Protein AF-C4A0H9-F1 (afdb_monomer_lite)

InterPro domains:
  IPR000488 Death domain [PF00531] (379-452)
  IPR000488 Death domain [PS50017] (369-454)
  IPR011029 Death-like domain superfamily [G3DSA:1.10.533.10] (369-451)
  IPR011029 Death-like domain superfamily [SSF47986] (370-452)

Sequence (735 aa):
MTTSNPVYQSEHISRKTLEAVSRGRKRKLSESSEDDITEMNEALMRAAITDHGRHPYRYGIASVNFKGDTRGTGNAALCKLLLGQLQEQSRVSVVFVQECPWADPVSQLQLGETFCYTGVVNEAGIIWNSDLFELKRKIAKQDPTATTGQHIGRVRIKQEEQQTKEKIRQAEQKLEQMQHHSEIQEAMVSSLRAEVTRLRDKDERAQKVLLDHKQEIQQQMEQQTKEKIRQAEQKLEQMQHHSKIQEAMVNSLHAEVTGLREKGERAQKVLLDHKQEIQQLQEANVSMATRLENFVEENEKLRSHVVLLGGEQHADEQTTVVLERTILMFTETVLRKFRQSKPNLQETELAASAGNMKLIFPNLVRFTESELLTKLSCRLGSDWRRLGAAMGIPQSRLDSIQAGYSNAIQRACKVLTVWMGEGDHGLPHDLKQLETVLRDMDRADLLDIVKTASLTTDEAKAAQVVAGNTTLHPADVTPTHVITRHEKGSLWAPVLQKVRALIWPRRGLLTLFKTSITQDAVDVKAHIVSNTKDIVQALKEDMSQIDPKFYWWDSITCPGLRPHQIYCLQAAVEDGTLDLADPEKVRALIWPRRGLLTLFKTSITQNAVDVKAHIVSNTKDIVQALKEDMSQLDPKFYWWDSITCPGLRPHQIYCLQAAVEDGTLDLADPEPPNGLEYEDTLDYNRIYPSFHMTVQRHPDSERLQLNLQLYPREEDNNIICSCRRRLCKATSKLN

Radius of gyration: 57.24 Å; chains: 1; bounding box: 148×85×211 Å

Structure (mmCIF, N/CA/C/O backbone):
data_AF-C4A0H9-F1
#
_entry.id   AF-C4A0H9-F1
#
loop_
_atom_site.group_PDB
_atom_site.id
_atom_site.type_symbol
_atom_site.label_atom_id
_atom_site.label_alt_id
_atom_site.label_comp_id
_atom_site.label_asym_id
_atom_site.label_entity_id
_atom_site.label_seq_id
_atom_site.pdbx_PDB_ins_code
_atom_site.Cartn_x
_atom_site.Cartn_y
_atom_site.Cartn_z
_atom_site.occupancy
_atom_site.B_iso_or_equiv
_atom_site.auth_seq_id
_atom_site.auth_comp_id
_atom_site.auth_asym_id
_atom_site.auth_atom_id
_atom_site.pdbx_PDB_model_num
ATOM 1 N N . MET A 1 1 ? 89.730 11.142 -11.377 1.00 36.88 1 MET A N 1
ATOM 2 C CA . MET A 1 1 ? 88.447 11.473 -10.727 1.00 36.88 1 MET A CA 1
ATOM 3 C C . MET A 1 1 ? 87.370 10.632 -11.377 1.00 36.88 1 MET A C 1
ATOM 5 O O . MET A 1 1 ? 86.957 10.890 -12.495 1.00 36.88 1 MET A O 1
ATOM 9 N N . THR A 1 2 ? 87.062 9.536 -10.705 1.00 36.16 2 THR A N 1
ATOM 10 C CA . THR A 1 2 ? 86.076 8.510 -11.030 1.00 36.16 2 THR A CA 1
ATOM 11 C C . THR A 1 2 ? 84.767 8.852 -10.333 1.00 36.16 2 THR A C 1
ATOM 13 O O . THR A 1 2 ? 84.802 9.170 -9.149 1.00 36.16 2 THR A O 1
ATOM 16 N N . THR A 1 3 ? 83.627 8.720 -11.006 1.00 37.12 3 THR A N 1
ATOM 17 C CA . THR A 1 3 ? 82.395 8.244 -10.360 1.00 37.12 3 THR A CA 1
ATOM 18 C C . THR A 1 3 ? 81.464 7.620 -11.391 1.00 37.12 3 THR A C 1
ATOM 20 O O . THR A 1 3 ? 81.183 8.156 -12.457 1.00 37.12 3 THR A O 1
ATOM 23 N N . SER A 1 4 ? 81.087 6.411 -11.018 1.00 33.50 4 SER A N 1
ATOM 24 C CA . SER A 1 4 ? 80.242 5.387 -11.604 1.00 33.50 4 SER A CA 1
ATOM 25 C C . SER A 1 4 ? 78.764 5.600 -11.280 1.00 33.50 4 SER A C 1
ATOM 27 O O . SER A 1 4 ? 78.470 6.110 -10.201 1.00 33.50 4 SER A O 1
ATOM 29 N N . ASN A 1 5 ? 77.854 5.077 -12.112 1.00 29.12 5 ASN A N 1
ATOM 30 C CA . ASN A 1 5 ? 76.797 4.143 -11.675 1.00 29.12 5 ASN A CA 1
ATOM 31 C C . ASN A 1 5 ? 75.956 3.599 -12.853 1.00 29.12 5 ASN A C 1
ATOM 33 O O . ASN A 1 5 ? 76.019 4.168 -13.942 1.00 29.12 5 ASN A O 1
ATOM 37 N N . PRO A 1 6 ? 75.265 2.450 -12.687 1.00 48.12 6 PRO A N 1
ATOM 38 C CA . PRO A 1 6 ? 75.380 1.355 -13.641 1.00 48.12 6 PRO A CA 1
ATOM 39 C C . PRO A 1 6 ? 74.054 0.860 -14.244 1.00 48.12 6 PRO A C 1
ATOM 41 O O . PRO A 1 6 ? 72.950 1.246 -13.874 1.00 48.12 6 PRO A O 1
ATOM 44 N N . VAL A 1 7 ? 74.260 -0.054 -15.188 1.00 33.22 7 VAL A N 1
ATOM 45 C CA . VAL A 1 7 ? 73.356 -0.975 -15.883 1.00 33.22 7 VAL A CA 1
ATOM 46 C C . VAL A 1 7 ? 72.423 -1.749 -14.936 1.00 33.22 7 VAL A C 1
ATOM 48 O O . VAL A 1 7 ? 72.883 -2.302 -13.941 1.00 33.22 7 VAL A O 1
ATOM 51 N N . TYR A 1 8 ? 71.146 -1.891 -15.318 1.00 30.02 8 TYR A N 1
ATOM 52 C CA . TYR A 1 8 ? 70.240 -2.930 -14.811 1.00 30.02 8 TYR A CA 1
ATOM 53 C C . TYR A 1 8 ? 69.813 -3.850 -15.965 1.00 30.02 8 TYR A C 1
ATOM 55 O O . TYR A 1 8 ? 69.120 -3.436 -16.893 1.00 30.02 8 TYR A O 1
ATOM 63 N N . GLN A 1 9 ? 70.242 -5.108 -15.886 1.00 31.64 9 GLN A N 1
ATOM 64 C CA . GLN A 1 9 ? 69.692 -6.249 -16.611 1.00 31.64 9 GLN A CA 1
ATOM 65 C C . GLN A 1 9 ? 69.084 -7.222 -15.592 1.00 31.64 9 GLN A C 1
ATOM 67 O O . GLN A 1 9 ? 69.647 -7.423 -14.522 1.00 31.64 9 GLN A O 1
ATOM 72 N N . SER A 1 10 ? 68.026 -7.907 -16.035 1.00 29.55 10 SER A N 1
ATOM 73 C CA . SER A 1 10 ? 67.641 -9.270 -15.641 1.00 29.55 10 SER A CA 1
ATOM 74 C C . SER A 1 10 ? 66.973 -9.488 -14.273 1.00 29.55 10 SER A C 1
ATOM 76 O O . SER A 1 10 ? 67.635 -9.808 -13.291 1.00 29.55 10 SER A O 1
ATOM 78 N N . GLU A 1 11 ? 65.639 -9.580 -14.291 1.00 30.41 11 GLU A N 1
ATOM 79 C CA . GLU A 1 11 ? 64.902 -10.568 -13.489 1.00 30.41 11 GLU A CA 1
ATOM 80 C C . GLU A 1 11 ? 63.981 -11.393 -14.401 1.00 30.41 11 GLU A C 1
ATOM 82 O O . GLU A 1 11 ? 62.913 -10.970 -14.836 1.00 30.41 11 GLU A O 1
ATOM 87 N N . HIS A 1 12 ? 64.443 -12.603 -14.707 1.00 38.50 12 HIS A N 1
ATOM 88 C CA . HIS A 1 12 ? 63.666 -13.712 -15.242 1.00 38.50 12 HIS A CA 1
ATOM 89 C C . HIS A 1 12 ? 63.620 -14.736 -14.106 1.00 38.50 12 HIS A C 1
ATOM 91 O O . HIS A 1 12 ? 64.666 -15.292 -13.805 1.00 38.50 12 HIS A O 1
ATOM 97 N N . ILE A 1 13 ? 62.468 -14.952 -13.456 1.00 35.81 13 ILE A N 1
ATOM 98 C CA . ILE A 1 13 ? 62.074 -16.171 -12.711 1.00 35.81 13 ILE A CA 1
ATOM 99 C C . ILE A 1 13 ? 60.667 -15.950 -12.110 1.00 35.81 13 ILE A C 1
ATOM 101 O O . ILE A 1 13 ? 60.317 -14.852 -11.698 1.00 35.81 13 ILE A O 1
ATOM 105 N N . SER A 1 14 ? 59.876 -17.029 -12.064 1.00 37.03 14 SER A N 1
ATOM 106 C CA . SER A 1 14 ? 58.577 -17.184 -11.375 1.00 37.03 14 SER A CA 1
ATOM 107 C C . SER A 1 14 ? 57.292 -16.794 -12.119 1.00 37.03 14 SER A C 1
ATOM 109 O O . SER A 1 14 ? 56.520 -15.936 -11.704 1.00 37.03 14 SER A O 1
ATOM 111 N N . ARG A 1 15 ? 56.962 -17.581 -13.154 1.00 36.62 15 ARG A N 1
ATOM 112 C CA . ARG A 1 15 ? 55.570 -17.781 -13.612 1.00 36.62 15 ARG A CA 1
ATOM 113 C C . ARG A 1 15 ? 55.276 -19.249 -13.957 1.00 36.62 15 ARG A C 1
ATOM 115 O O . ARG A 1 15 ? 54.767 -19.559 -15.026 1.00 36.62 15 ARG A O 1
ATOM 122 N N . LYS A 1 16 ? 55.652 -20.173 -13.061 1.00 39.66 16 LYS A N 1
ATOM 123 C CA . LYS A 1 16 ? 55.409 -21.625 -13.220 1.00 39.66 16 LYS A CA 1
ATOM 124 C C . LYS A 1 16 ? 54.844 -22.345 -11.984 1.00 39.66 16 LYS A C 1
ATOM 126 O O . LYS A 1 16 ? 54.871 -23.568 -11.935 1.00 39.66 16 LYS A O 1
ATOM 131 N N . THR A 1 17 ? 54.241 -21.620 -11.040 1.00 40.12 17 THR A N 1
ATOM 132 C CA . THR A 1 17 ? 53.677 -22.236 -9.818 1.00 40.12 17 THR A CA 1
ATOM 133 C C . THR A 1 17 ? 52.296 -21.693 -9.446 1.00 40.12 17 THR A C 1
ATOM 135 O O . THR A 1 17 ? 51.990 -21.531 -8.272 1.00 40.12 17 THR A O 1
ATOM 138 N N . LEU A 1 18 ? 51.440 -21.401 -10.436 1.00 36.19 18 LEU A N 1
ATOM 139 C CA . LEU A 1 18 ? 50.031 -21.058 -10.173 1.00 36.19 18 LEU A CA 1
ATOM 140 C C . LEU A 1 18 ? 49.013 -21.630 -11.182 1.00 36.19 18 LEU A C 1
ATOM 142 O O . LEU A 1 18 ? 47.850 -21.247 -11.162 1.00 36.19 18 LEU A O 1
ATOM 146 N N . GLU A 1 19 ? 49.414 -22.595 -12.018 1.00 36.62 19 GLU A N 1
ATOM 147 C CA . GLU A 1 19 ? 48.504 -23.319 -12.934 1.00 36.62 19 GLU A CA 1
ATOM 148 C C . GLU A 1 19 ? 48.325 -24.814 -12.593 1.00 36.62 19 GLU A C 1
ATOM 150 O O . GLU A 1 19 ? 47.646 -25.541 -13.315 1.00 36.62 19 GLU A O 1
ATOM 155 N N . ALA A 1 20 ? 48.866 -25.291 -11.466 1.00 38.78 20 ALA A N 1
ATOM 156 C CA . ALA A 1 20 ? 48.812 -26.712 -11.095 1.00 38.78 20 ALA A CA 1
ATOM 157 C C . ALA A 1 20 ? 47.671 -27.104 -10.128 1.00 38.78 20 ALA A C 1
ATOM 159 O O . ALA A 1 20 ? 47.567 -28.273 -9.774 1.00 38.78 20 ALA A O 1
ATOM 160 N N . VAL A 1 21 ? 46.787 -26.183 -9.717 1.00 39.38 21 VAL A N 1
ATOM 161 C CA . VAL A 1 21 ? 45.709 -26.485 -8.738 1.00 39.38 21 VAL A CA 1
ATOM 162 C C . VAL A 1 21 ? 44.291 -26.413 -9.337 1.00 39.38 21 VAL A C 1
ATOM 164 O O . VAL A 1 21 ? 43.344 -26.917 -8.743 1.00 39.38 21 VAL A O 1
ATOM 167 N N . SER A 1 22 ? 44.109 -25.911 -10.565 1.00 38.72 22 SER A N 1
ATOM 168 C CA . SER A 1 22 ? 42.771 -25.736 -11.170 1.00 38.72 22 SER A CA 1
ATOM 169 C C . SER A 1 22 ? 42.361 -26.794 -12.210 1.00 38.72 22 SER A C 1
ATOM 171 O O . SER A 1 22 ? 41.279 -26.695 -12.787 1.00 38.72 22 SER A O 1
ATOM 173 N N . ARG A 1 23 ? 43.160 -27.849 -12.438 1.00 37.09 23 ARG A N 1
ATOM 174 C CA . ARG A 1 23 ? 42.841 -28.934 -13.401 1.00 37.09 23 ARG A CA 1
ATOM 175 C C . ARG A 1 23 ? 42.807 -30.341 -12.795 1.00 37.09 23 ARG A C 1
ATOM 177 O O . ARG A 1 23 ? 43.086 -31.320 -13.477 1.00 37.09 23 ARG A O 1
ATOM 184 N N . GLY A 1 24 ? 42.424 -30.451 -11.526 1.00 37.06 24 GLY A N 1
ATOM 185 C CA . GLY A 1 24 ? 42.381 -31.722 -10.796 1.00 37.06 24 GLY A CA 1
ATOM 186 C C . GLY A 1 24 ? 41.046 -32.030 -10.123 1.00 37.06 24 GLY A C 1
ATOM 187 O O . GLY A 1 24 ? 41.058 -32.565 -9.026 1.00 37.06 24 GLY A O 1
ATOM 188 N N . ARG A 1 25 ? 39.894 -31.657 -10.704 1.00 36.66 25 ARG A N 1
ATOM 189 C CA . ARG A 1 25 ? 38.569 -32.059 -10.174 1.00 36.66 25 ARG A CA 1
ATOM 190 C C . ARG A 1 25 ? 37.440 -31.960 -11.208 1.00 36.66 25 ARG A C 1
ATOM 192 O O . ARG A 1 25 ? 36.411 -31.344 -10.982 1.00 36.66 25 ARG A O 1
ATOM 199 N N . LYS A 1 26 ? 37.632 -32.568 -12.378 1.00 39.47 26 LYS A N 1
ATOM 200 C CA . LYS A 1 26 ? 36.543 -32.895 -13.315 1.00 39.47 26 LYS A CA 1
ATOM 201 C C . LYS A 1 26 ? 36.897 -34.189 -14.035 1.00 39.47 26 LYS A C 1
ATOM 203 O O . LYS A 1 26 ? 37.545 -34.138 -15.073 1.00 39.47 26 LYS A O 1
ATOM 208 N N . ARG A 1 27 ? 36.527 -35.327 -13.438 1.00 38.62 27 ARG A N 1
ATOM 209 C CA . ARG A 1 27 ? 36.225 -36.622 -14.087 1.00 38.62 27 ARG A CA 1
ATOM 210 C C . ARG A 1 27 ? 36.068 -37.698 -13.011 1.00 38.62 27 ARG A C 1
ATOM 212 O O . ARG A 1 27 ? 37.064 -38.205 -12.508 1.00 38.62 27 ARG A O 1
ATOM 219 N N . LYS A 1 28 ? 34.806 -37.987 -12.696 1.00 37.91 28 LYS A N 1
ATOM 220 C CA . LYS A 1 28 ? 34.206 -39.214 -12.139 1.00 37.91 28 LYS A CA 1
ATOM 221 C C . LYS A 1 28 ? 33.074 -38.786 -11.218 1.00 37.91 28 LYS A C 1
ATOM 223 O O . LYS A 1 28 ? 33.339 -38.366 -10.101 1.00 37.91 28 LYS A O 1
ATOM 228 N N . LEU A 1 29 ? 31.867 -38.806 -11.774 1.00 33.88 29 LEU A N 1
ATOM 229 C CA . LEU A 1 29 ? 30.559 -39.014 -11.143 1.00 33.88 29 LEU A CA 1
ATOM 230 C C . LEU A 1 29 ? 29.529 -38.698 -12.235 1.00 33.88 29 LEU A C 1
ATOM 232 O O . LEU A 1 29 ? 28.947 -37.622 -12.304 1.00 33.88 29 LEU A O 1
ATOM 236 N N . SER A 1 30 ? 29.436 -39.619 -13.186 1.00 36.03 30 SER A N 1
ATOM 237 C CA . SER A 1 30 ? 28.240 -39.841 -13.988 1.00 36.03 30 SER A CA 1
ATOM 238 C C . SER A 1 30 ? 27.772 -41.233 -13.586 1.00 36.03 30 SER A C 1
ATOM 240 O O . SER A 1 30 ? 28.612 -42.131 -13.579 1.00 36.03 30 SER A O 1
ATOM 242 N N . GLU A 1 31 ? 26.484 -41.355 -13.266 1.00 44.97 31 GLU A N 1
ATOM 243 C CA . GLU A 1 31 ? 25.770 -42.530 -12.731 1.00 44.97 31 GLU A CA 1
ATOM 244 C C . GLU A 1 31 ? 25.689 -42.601 -11.194 1.00 44.97 31 GLU A C 1
ATOM 246 O O . GLU A 1 31 ? 26.451 -43.305 -10.539 1.00 44.97 31 GLU A O 1
ATOM 251 N N . SER A 1 32 ? 24.705 -41.899 -10.620 1.00 33.88 32 SER A N 1
ATOM 252 C CA . SER A 1 32 ? 23.848 -42.468 -9.569 1.00 33.88 32 SER A CA 1
ATOM 253 C C . SER A 1 32 ? 22.458 -41.817 -9.629 1.00 33.88 32 SER A C 1
ATOM 255 O O . SER A 1 32 ? 22.313 -40.673 -10.063 1.00 33.88 32 SER A O 1
ATOM 257 N N . SER A 1 33 ? 21.444 -42.620 -9.327 1.00 46.09 33 SER A N 1
ATOM 258 C CA . SER A 1 33 ? 20.011 -42.431 -9.564 1.00 46.09 33 SER A CA 1
ATOM 259 C C . SER A 1 33 ? 19.325 -41.487 -8.570 1.00 46.09 33 SER A C 1
ATOM 261 O O . SER A 1 33 ? 19.815 -41.254 -7.471 1.00 46.09 33 SER A O 1
ATOM 263 N N . GLU A 1 34 ? 18.145 -40.990 -8.955 1.00 44.44 34 GLU A N 1
ATOM 264 C CA . GLU A 1 34 ? 17.268 -40.067 -8.207 1.00 44.44 34 GLU A CA 1
ATOM 265 C C . GLU A 1 34 ? 16.700 -40.599 -6.869 1.00 44.44 34 GLU A C 1
ATOM 267 O O . GLU A 1 34 ? 15.955 -39.880 -6.208 1.00 44.44 34 GLU A O 1
ATOM 272 N N . ASP A 1 35 ? 17.090 -41.789 -6.407 1.00 45.28 35 ASP A N 1
ATOM 273 C CA . ASP A 1 35 ? 16.569 -42.386 -5.165 1.00 45.28 35 ASP A CA 1
ATOM 274 C C . ASP A 1 35 ? 17.389 -42.040 -3.898 1.00 45.28 35 ASP A C 1
ATOM 276 O O . ASP A 1 35 ? 16.885 -42.174 -2.784 1.00 45.28 35 ASP A O 1
ATOM 280 N N . ASP A 1 36 ? 18.598 -41.474 -4.026 1.00 46.62 36 ASP A N 1
ATOM 281 C CA . ASP A 1 36 ? 19.505 -41.241 -2.879 1.00 46.62 36 ASP A CA 1
ATOM 282 C C . ASP A 1 36 ? 19.303 -39.887 -2.152 1.00 46.62 36 ASP A C 1
ATOM 284 O O . ASP A 1 36 ? 19.922 -39.612 -1.121 1.00 46.62 36 ASP A O 1
ATOM 288 N N . ILE A 1 37 ? 18.426 -39.008 -2.653 1.00 47.00 37 ILE A N 1
ATOM 289 C CA . ILE A 1 37 ? 18.204 -37.661 -2.074 1.00 47.00 37 ILE A CA 1
ATOM 290 C C . ILE A 1 37 ? 17.157 -37.678 -0.940 1.00 47.00 37 ILE A C 1
ATOM 292 O O . ILE A 1 37 ? 17.114 -36.770 -0.102 1.00 47.00 37 ILE A O 1
ATOM 296 N N . THR A 1 38 ? 16.360 -38.742 -0.841 1.00 46.28 38 THR A N 1
ATOM 297 C CA . THR A 1 38 ? 15.318 -38.880 0.191 1.00 46.28 38 THR A CA 1
ATOM 298 C C . THR A 1 38 ? 15.880 -39.460 1.497 1.00 46.28 38 THR A C 1
ATOM 300 O O . THR A 1 38 ? 15.481 -39.045 2.584 1.00 46.28 38 THR A O 1
ATOM 303 N N . GLU A 1 39 ? 16.892 -40.329 1.420 1.00 42.94 39 GLU A N 1
ATOM 304 C CA . GLU A 1 39 ? 17.490 -41.002 2.585 1.00 42.94 39 GLU A CA 1
ATOM 305 C C . GLU A 1 39 ? 18.467 -40.097 3.368 1.00 42.94 39 GLU A C 1
ATOM 307 O O . GLU A 1 39 ? 18.570 -40.172 4.595 1.00 42.94 39 GLU A O 1
ATOM 312 N N . MET A 1 40 ? 19.113 -39.140 2.692 1.00 45.53 40 MET A N 1
ATOM 313 C CA . MET A 1 40 ? 20.048 -38.205 3.332 1.00 45.53 40 MET A CA 1
ATOM 314 C C . MET A 1 40 ? 19.339 -37.117 4.166 1.00 45.53 40 MET A C 1
ATOM 316 O O . MET A 1 40 ? 19.892 -36.631 5.155 1.00 45.53 40 MET A O 1
ATOM 320 N N . ASN A 1 41 ? 18.090 -36.776 3.825 1.00 44.44 41 ASN A N 1
ATOM 321 C CA . ASN A 1 41 ? 17.280 -35.816 4.584 1.00 44.44 41 ASN A CA 1
ATOM 322 C C . ASN A 1 41 ? 16.607 -36.444 5.822 1.00 44.44 41 ASN A C 1
ATOM 324 O O . ASN A 1 41 ? 16.392 -35.750 6.817 1.00 44.44 41 ASN A O 1
ATOM 328 N N . GLU A 1 42 ? 16.364 -37.760 5.831 1.00 46.00 42 GLU A N 1
ATOM 329 C CA . GLU A 1 42 ? 15.910 -38.477 7.033 1.00 46.00 42 GLU A CA 1
ATOM 330 C C . GLU A 1 42 ? 17.035 -38.760 8.044 1.00 46.00 42 GLU A C 1
ATOM 332 O O . GLU A 1 42 ? 16.770 -38.863 9.246 1.00 46.00 42 GLU A O 1
ATOM 337 N N . ALA A 1 43 ? 18.290 -38.855 7.592 1.00 43.00 43 ALA A N 1
ATOM 338 C CA . ALA A 1 43 ? 19.447 -39.069 8.463 1.00 43.00 43 ALA A CA 1
ATOM 339 C C . ALA A 1 43 ? 19.849 -37.801 9.244 1.00 43.00 43 ALA A C 1
ATOM 341 O O . ALA A 1 43 ? 20.246 -37.894 10.407 1.00 43.00 43 ALA A O 1
ATOM 342 N N . LEU A 1 44 ? 19.680 -36.607 8.658 1.00 43.50 44 LEU A N 1
ATOM 343 C CA . LEU A 1 44 ? 19.979 -35.338 9.339 1.00 43.50 44 LEU A CA 1
ATOM 344 C C . LEU A 1 44 ? 18.943 -34.972 10.419 1.00 43.50 44 LEU A C 1
ATOM 346 O O . LEU A 1 44 ? 19.299 -34.368 11.428 1.00 43.50 44 LEU A O 1
ATOM 350 N N . MET A 1 45 ? 17.681 -35.385 10.253 1.00 43.44 45 MET A N 1
ATOM 351 C CA . MET A 1 45 ? 16.613 -35.170 11.245 1.00 43.44 45 MET A CA 1
ATOM 352 C C . MET A 1 45 ? 16.687 -36.131 12.443 1.00 43.44 45 MET A C 1
ATOM 354 O O . MET A 1 45 ? 16.149 -35.825 13.505 1.00 43.44 45 MET A O 1
ATOM 358 N N . ARG A 1 46 ? 17.393 -37.266 12.323 1.00 39.47 46 ARG A N 1
ATOM 359 C CA . ARG A 1 46 ? 17.575 -38.232 13.426 1.00 39.47 46 ARG A CA 1
ATOM 360 C C . ARG A 1 46 ? 18.788 -37.951 14.322 1.00 39.47 46 ARG A C 1
ATOM 362 O O . ARG A 1 46 ? 18.864 -38.515 15.407 1.00 39.47 46 ARG A O 1
ATOM 369 N N . ALA A 1 47 ? 19.698 -37.056 13.932 1.00 37.47 47 ALA A N 1
ATOM 370 C CA . ALA A 1 47 ? 20.910 -36.746 14.704 1.00 37.47 47 ALA A CA 1
ATOM 371 C C . ALA A 1 47 ? 20.749 -35.601 15.733 1.00 37.47 47 ALA A C 1
ATOM 373 O O . ALA A 1 47 ? 21.684 -35.314 16.476 1.00 37.47 47 ALA A O 1
ATOM 374 N N . ALA A 1 48 ? 19.582 -34.948 15.809 1.00 35.34 48 ALA A N 1
ATOM 375 C CA . ALA A 1 48 ? 19.357 -33.785 16.680 1.00 35.34 48 ALA A CA 1
ATOM 376 C C . ALA A 1 48 ? 18.698 -34.103 18.041 1.00 35.34 48 ALA A C 1
ATOM 378 O O . ALA A 1 48 ? 18.420 -33.188 18.814 1.00 35.34 48 ALA A O 1
ATOM 379 N N . ILE A 1 49 ? 18.458 -35.376 18.373 1.00 40.66 49 ILE A N 1
ATOM 380 C CA . ILE A 1 49 ? 17.869 -35.778 19.661 1.00 40.66 49 ILE A CA 1
ATOM 381 C C . ILE A 1 49 ? 18.692 -36.914 20.264 1.00 40.66 49 ILE A C 1
ATOM 383 O O . ILE A 1 49 ? 18.298 -38.064 20.172 1.00 40.66 49 ILE A O 1
ATOM 387 N N . THR A 1 50 ? 19.836 -36.569 20.854 1.00 35.31 50 THR A N 1
ATOM 388 C CA . THR A 1 50 ? 20.469 -37.232 22.013 1.00 35.31 50 THR A CA 1
ATOM 389 C C . THR A 1 50 ? 21.856 -36.622 22.184 1.00 35.31 50 THR A C 1
ATOM 391 O O . THR A 1 50 ? 22.743 -36.966 21.417 1.00 35.31 50 THR A O 1
ATOM 394 N N . ASP A 1 51 ? 22.058 -35.731 23.159 1.00 30.42 51 ASP A N 1
ATOM 395 C CA . ASP A 1 51 ? 23.021 -36.021 24.229 1.00 30.42 51 ASP A CA 1
ATOM 396 C C . ASP A 1 51 ? 22.942 -34.991 25.371 1.00 30.42 51 ASP A C 1
ATOM 398 O O . ASP A 1 51 ? 23.006 -33.774 25.184 1.00 30.42 51 ASP A O 1
ATOM 402 N N . HIS A 1 52 ? 22.808 -35.512 26.583 1.00 33.84 52 HIS A N 1
ATOM 403 C CA . HIS A 1 52 ? 22.900 -34.805 27.852 1.00 33.84 52 HIS A CA 1
ATOM 404 C C . HIS A 1 52 ? 23.944 -35.566 28.663 1.00 33.84 52 HIS A C 1
ATOM 406 O O . HIS A 1 52 ? 23.672 -36.683 29.101 1.00 33.84 52 HIS A O 1
ATOM 412 N N . GLY A 1 53 ? 25.110 -34.971 28.938 1.00 30.11 53 GLY A N 1
ATOM 413 C CA . GLY A 1 53 ? 26.034 -35.628 29.859 1.00 30.11 53 GLY A CA 1
ATOM 414 C C . GLY A 1 53 ? 27.425 -35.029 30.058 1.00 30.11 53 GLY A C 1
ATOM 415 O O . GLY A 1 53 ? 28.359 -35.405 29.372 1.00 30.11 53 GLY A O 1
ATOM 416 N N . ARG A 1 54 ? 27.558 -34.287 31.168 1.00 30.19 54 ARG A N 1
ATOM 417 C CA . ARG A 1 54 ? 28.678 -34.307 32.144 1.00 30.19 54 ARG A CA 1
ATOM 418 C C . ARG A 1 54 ? 30.006 -33.551 31.880 1.00 30.19 54 ARG A C 1
ATOM 420 O O . ARG A 1 54 ? 30.930 -34.075 31.279 1.00 30.19 54 ARG A O 1
ATOM 427 N N . HIS A 1 55 ? 30.142 -32.484 32.689 1.00 31.45 55 HIS A N 1
ATOM 428 C CA . HIS A 1 55 ? 31.239 -32.195 33.653 1.00 31.45 55 HIS A CA 1
ATOM 429 C C . HIS A 1 55 ? 32.606 -31.662 33.127 1.00 31.45 55 HIS A C 1
ATOM 431 O O . HIS A 1 55 ? 32.824 -31.607 31.927 1.00 31.45 55 HIS A O 1
ATOM 437 N N . PRO A 1 56 ? 33.499 -31.134 34.004 1.00 51.88 56 PRO A N 1
ATOM 438 C CA . PRO A 1 56 ? 33.551 -29.725 34.430 1.00 51.88 56 PRO A CA 1
ATOM 439 C C . PRO A 1 56 ? 34.969 -29.121 34.233 1.00 51.88 56 PRO A C 1
ATOM 441 O O . PRO A 1 56 ? 35.874 -29.833 33.840 1.00 51.88 56 PRO A O 1
ATOM 444 N N . TYR A 1 57 ? 35.200 -27.833 34.523 1.00 28.70 57 TYR A N 1
ATOM 445 C CA . TYR A 1 57 ? 36.342 -27.329 35.325 1.00 28.70 57 TYR A CA 1
ATOM 446 C C . TYR A 1 57 ? 36.346 -25.791 35.395 1.00 28.70 57 TYR A C 1
ATOM 448 O O . TYR A 1 57 ? 36.122 -25.084 34.417 1.00 28.70 57 TYR A O 1
ATOM 456 N N . ARG A 1 58 ? 36.596 -25.305 36.615 1.00 29.59 58 ARG A N 1
ATOM 457 C CA . ARG A 1 58 ? 36.874 -23.918 37.017 1.00 29.59 58 ARG A CA 1
ATOM 458 C C . ARG A 1 58 ? 38.193 -23.419 36.411 1.00 29.59 58 ARG A C 1
ATOM 460 O O . ARG A 1 58 ? 39.132 -24.198 36.362 1.00 29.59 58 ARG A O 1
ATOM 467 N N . TYR A 1 59 ? 38.307 -22.118 36.149 1.00 28.09 59 TYR A N 1
ATOM 468 C CA . TYR A 1 59 ? 39.189 -21.181 36.873 1.00 28.09 59 TYR A CA 1
ATOM 469 C C . TYR A 1 59 ? 38.826 -19.749 36.452 1.00 28.09 59 TYR A C 1
ATOM 471 O O . TYR A 1 59 ? 38.650 -19.467 35.271 1.00 28.09 59 TYR A O 1
ATOM 479 N N . GLY A 1 60 ? 38.636 -18.870 37.437 1.00 26.34 60 GLY A N 1
ATOM 480 C CA . GLY A 1 60 ? 38.360 -17.454 37.211 1.00 26.34 60 GLY A CA 1
ATOM 481 C C . GLY A 1 60 ? 39.624 -16.647 36.928 1.00 26.34 60 GLY A C 1
ATOM 482 O O . GLY A 1 60 ? 40.724 -17.171 37.040 1.00 26.34 60 GLY A O 1
ATOM 483 N N . ILE A 1 61 ? 39.436 -15.363 36.633 1.00 25.70 61 ILE A N 1
ATOM 484 C CA . ILE A 1 61 ? 40.154 -14.224 37.223 1.00 25.70 61 ILE A CA 1
ATOM 485 C C . ILE A 1 61 ? 39.344 -12.970 36.879 1.00 25.70 61 ILE A C 1
ATOM 487 O O . ILE A 1 61 ? 38.889 -12.776 35.754 1.00 25.70 61 ILE A O 1
ATOM 491 N N . ALA A 1 62 ? 39.127 -12.157 37.905 1.00 26.31 62 ALA A N 1
ATOM 492 C CA . ALA A 1 62 ? 38.518 -10.846 37.833 1.00 26.31 62 ALA A CA 1
ATOM 493 C C . ALA A 1 62 ? 39.519 -9.804 37.315 1.00 26.31 62 ALA A C 1
ATOM 495 O O . ALA A 1 62 ? 40.690 -9.835 37.682 1.00 26.31 62 ALA A O 1
ATOM 496 N N . SER A 1 63 ? 39.025 -8.802 36.592 1.00 24.36 63 SER A N 1
ATOM 497 C CA . SER A 1 63 ? 39.574 -7.447 36.676 1.00 24.36 63 SER A CA 1
ATOM 498 C C . SER A 1 63 ? 38.477 -6.441 36.352 1.00 24.36 63 SER A C 1
ATOM 500 O O . SER A 1 63 ? 38.072 -6.272 35.204 1.00 24.36 63 SER A O 1
ATOM 502 N N . VAL A 1 64 ? 37.988 -5.802 37.408 1.00 25.39 64 VAL A N 1
ATOM 503 C CA . VAL A 1 64 ? 37.174 -4.591 37.372 1.00 25.39 64 VAL A CA 1
ATOM 504 C C . VAL A 1 64 ? 38.138 -3.411 37.276 1.00 25.39 64 VAL A C 1
ATOM 506 O O . VAL A 1 64 ? 39.058 -3.317 38.084 1.00 25.39 64 VAL A O 1
ATOM 509 N N . ASN A 1 65 ? 37.907 -2.498 36.335 1.00 23.84 65 ASN A N 1
ATOM 510 C CA . ASN A 1 65 ? 38.451 -1.145 36.389 1.00 23.84 65 ASN A CA 1
ATOM 511 C C . ASN A 1 65 ? 37.270 -0.171 36.377 1.00 23.84 65 ASN A C 1
ATOM 513 O O . ASN A 1 65 ? 36.620 0.015 35.352 1.00 23.84 65 ASN A O 1
ATOM 517 N N . PHE A 1 66 ? 36.986 0.423 37.537 1.00 26.36 66 PHE A N 1
ATOM 518 C CA . PHE A 1 66 ? 36.135 1.602 37.666 1.00 26.36 66 PHE A CA 1
ATOM 519 C C . PHE A 1 66 ? 37.027 2.844 37.656 1.00 26.36 66 PHE A C 1
ATOM 521 O O . PHE A 1 66 ? 37.969 2.947 38.441 1.00 26.36 66 PHE A O 1
ATOM 528 N N . LYS A 1 67 ? 36.676 3.823 36.823 1.00 27.38 67 LYS A N 1
ATOM 529 C CA . LYS A 1 67 ? 36.959 5.235 37.084 1.00 27.38 67 LYS A CA 1
ATOM 530 C C . LYS A 1 67 ? 35.617 5.960 37.157 1.00 27.38 67 LYS A C 1
ATOM 532 O O . LYS A 1 67 ? 34.746 5.706 36.330 1.00 27.38 67 LYS A O 1
ATOM 537 N N . GLY A 1 68 ? 35.473 6.772 38.207 1.00 27.64 68 GLY A N 1
ATOM 538 C CA . GLY A 1 68 ? 34.310 7.609 38.512 1.00 27.64 68 GLY A CA 1
ATOM 539 C C . GLY A 1 68 ? 33.992 8.626 37.406 1.00 27.64 68 GLY A C 1
ATOM 540 O O . GLY A 1 68 ? 34.702 8.718 36.414 1.00 27.64 68 GLY A O 1
ATOM 541 N N . ASP A 1 69 ? 32.947 9.436 37.514 1.00 27.19 69 ASP A N 1
ATOM 542 C CA . ASP A 1 69 ? 32.523 10.107 38.733 1.00 27.19 69 ASP A CA 1
ATOM 543 C C . ASP A 1 69 ? 31.069 10.624 38.622 1.00 27.19 69 ASP A C 1
ATOM 545 O O . ASP A 1 69 ? 30.626 11.062 37.567 1.00 27.19 69 ASP A O 1
ATOM 549 N N . THR A 1 70 ? 30.380 10.534 39.761 1.00 32.34 70 THR A N 1
ATOM 550 C CA . THR A 1 70 ? 29.305 11.369 40.330 1.00 32.34 70 THR A CA 1
ATOM 551 C C . THR A 1 70 ? 28.020 11.821 39.591 1.00 32.34 70 THR A C 1
ATOM 553 O O . THR A 1 70 ? 28.020 12.615 38.661 1.00 32.34 70 THR A O 1
ATOM 556 N N . ARG A 1 71 ? 26.918 11.509 40.311 1.00 31.80 71 ARG A N 1
ATOM 557 C CA . ARG A 1 71 ? 25.655 12.251 40.565 1.00 31.80 71 ARG A CA 1
ATOM 558 C C . ARG A 1 71 ? 24.443 11.955 39.674 1.00 31.80 71 ARG A C 1
ATOM 560 O O . ARG A 1 71 ? 24.361 12.374 38.532 1.00 31.80 71 ARG A O 1
ATOM 567 N N . GLY A 1 72 ? 23.417 11.381 40.307 1.00 30.78 72 GLY A N 1
ATOM 568 C CA . GLY A 1 72 ? 22.038 11.433 39.824 1.00 30.78 72 GLY A CA 1
ATOM 569 C C . GLY A 1 72 ? 21.194 10.282 40.354 1.00 30.78 72 GLY A C 1
ATOM 570 O O . GLY A 1 72 ? 21.315 9.156 39.903 1.00 30.78 72 GLY A O 1
ATOM 571 N N . THR A 1 73 ? 20.368 10.572 41.347 1.00 34.62 73 THR A N 1
ATOM 572 C CA . THR A 1 73 ? 19.455 9.678 42.066 1.00 34.62 73 THR A CA 1
ATOM 573 C C . THR A 1 73 ? 18.466 8.909 41.183 1.00 34.62 73 THR A C 1
ATOM 575 O O . THR A 1 73 ? 17.801 9.508 40.346 1.00 34.62 73 THR A O 1
ATOM 578 N N . GLY A 1 74 ? 18.251 7.633 41.525 1.00 31.72 74 GLY A N 1
ATOM 579 C CA . GLY A 1 74 ? 16.958 6.955 41.383 1.00 31.72 74 GLY A CA 1
ATOM 580 C C . GLY A 1 74 ? 16.785 6.078 40.145 1.00 31.72 74 GLY A C 1
ATOM 581 O O . GLY A 1 74 ? 16.462 6.580 39.081 1.00 31.72 74 GLY A O 1
ATOM 582 N N . ASN A 1 75 ? 16.908 4.756 40.316 1.00 31.11 75 ASN A N 1
ATOM 583 C CA . ASN A 1 75 ? 16.136 3.769 39.548 1.00 31.11 75 ASN A CA 1
ATOM 584 C C . ASN A 1 75 ? 16.168 2.396 40.240 1.00 31.11 75 ASN A C 1
ATOM 586 O O . ASN A 1 75 ? 16.979 1.524 39.936 1.00 31.11 75 ASN A O 1
ATOM 590 N N . ALA A 1 76 ? 15.248 2.205 41.187 1.00 33.09 76 ALA A N 1
ATOM 591 C CA . ALA A 1 76 ? 14.895 0.900 41.735 1.00 33.09 76 ALA A CA 1
ATOM 592 C C . ALA A 1 76 ? 13.783 0.278 40.874 1.00 33.09 76 ALA A C 1
ATOM 594 O O . ALA A 1 76 ? 12.621 0.260 41.263 1.00 33.09 76 ALA A O 1
ATOM 595 N N . ALA A 1 77 ? 14.136 -0.189 39.675 1.00 39.34 77 ALA A N 1
ATOM 596 C CA . ALA A 1 77 ? 13.231 -0.945 38.809 1.00 39.34 77 ALA A CA 1
ATOM 597 C C . ALA A 1 77 ? 14.008 -1.756 37.758 1.00 39.34 77 ALA A C 1
ATOM 599 O O . ALA A 1 77 ? 13.814 -1.559 36.566 1.00 39.34 77 ALA A O 1
ATOM 600 N N . LEU A 1 78 ? 14.913 -2.655 38.173 1.00 31.48 78 LEU A N 1
ATOM 601 C CA . LEU A 1 78 ? 15.499 -3.625 37.230 1.00 31.48 78 LEU A CA 1
ATOM 602 C C . LEU A 1 78 ? 16.013 -4.939 37.856 1.00 31.48 78 LEU A C 1
ATOM 604 O O . LEU A 1 78 ? 16.955 -5.532 37.349 1.00 31.48 78 LEU A O 1
ATOM 608 N N . CYS A 1 79 ? 15.387 -5.428 38.934 1.00 28.48 79 CYS A N 1
ATOM 609 C CA . CYS A 1 79 ? 15.709 -6.741 39.525 1.00 28.48 79 CYS A CA 1
ATOM 610 C C . CYS A 1 79 ? 14.448 -7.511 39.956 1.00 28.48 79 CYS A C 1
ATOM 612 O O . CYS A 1 79 ? 14.290 -7.861 41.124 1.00 28.48 79 CYS A O 1
ATOM 614 N N . LYS A 1 80 ? 13.518 -7.771 39.025 1.00 29.69 80 LYS A N 1
ATOM 615 C CA . LYS A 1 80 ? 12.350 -8.636 39.301 1.00 29.69 80 LYS A CA 1
ATOM 616 C C . LYS A 1 80 ? 11.954 -9.580 38.165 1.00 29.69 80 LYS A C 1
ATOM 618 O O . LYS A 1 80 ? 10.807 -10.002 38.085 1.00 29.69 80 LYS A O 1
ATOM 623 N N . LEU A 1 81 ? 12.897 -9.931 37.294 1.00 32.44 81 LEU A N 1
ATOM 624 C CA . LEU A 1 81 ? 12.612 -10.818 36.168 1.00 32.44 81 LEU A CA 1
ATOM 625 C C . LEU A 1 81 ? 13.834 -11.671 35.831 1.00 32.44 81 LEU A C 1
ATOM 627 O O . LEU A 1 81 ? 14.407 -11.509 34.767 1.00 32.44 81 LEU A O 1
ATOM 631 N N . LEU A 1 82 ? 14.272 -12.516 36.778 1.00 30.72 82 LEU A N 1
ATOM 632 C CA . LEU A 1 82 ? 15.129 -13.682 36.488 1.00 30.72 82 LEU A CA 1
ATOM 633 C C . LEU A 1 82 ? 15.320 -14.669 37.663 1.00 30.72 82 LEU A C 1
ATOM 635 O O . LEU A 1 82 ? 16.343 -15.335 37.731 1.00 30.72 82 LEU A O 1
ATOM 639 N N . LEU A 1 83 ? 14.351 -14.821 38.573 1.00 28.52 83 LEU A N 1
ATOM 640 C CA . LEU A 1 83 ? 14.335 -15.930 39.543 1.00 28.52 83 LEU A CA 1
ATOM 641 C C . LEU A 1 83 ? 12.886 -16.277 39.906 1.00 28.52 83 LEU A C 1
ATOM 643 O O . LEU A 1 83 ? 12.217 -15.476 40.554 1.00 28.52 83 LEU A O 1
ATOM 647 N N . GLY A 1 84 ? 12.398 -17.454 39.498 1.00 27.66 84 GLY A N 1
ATOM 648 C CA . GLY A 1 84 ? 11.106 -17.948 39.984 1.00 27.66 84 GLY A CA 1
ATOM 649 C C . GLY A 1 84 ? 10.404 -19.032 39.166 1.00 27.66 84 GLY A C 1
ATOM 650 O O . GLY A 1 84 ? 9.202 -18.922 38.957 1.00 27.66 84 GLY A O 1
ATOM 651 N N . GLN A 1 85 ? 11.098 -20.086 38.727 1.00 28.89 85 GLN A N 1
ATOM 652 C CA . GLN A 1 85 ? 10.455 -21.386 38.498 1.00 28.89 85 GLN A CA 1
ATOM 653 C C . GLN A 1 85 ? 11.283 -22.477 39.185 1.00 28.89 85 GLN A C 1
ATOM 655 O O . GLN A 1 85 ? 12.503 -22.483 39.063 1.00 28.89 85 GLN A O 1
ATOM 660 N N . LEU A 1 86 ? 10.574 -23.369 39.888 1.00 28.62 86 LEU A N 1
ATOM 661 C CA . LEU A 1 86 ? 11.026 -24.428 40.804 1.00 28.62 86 LEU A CA 1
ATOM 662 C C . LEU A 1 86 ? 11.393 -23.970 42.225 1.00 28.62 86 LEU A C 1
ATOM 664 O O . LEU A 1 86 ? 12.554 -23.761 42.546 1.00 28.62 86 LEU A O 1
ATOM 668 N N . GLN A 1 87 ? 10.394 -23.934 43.111 1.00 27.89 87 GLN A N 1
ATOM 669 C CA . GLN A 1 87 ? 10.339 -24.926 44.194 1.00 27.89 87 GLN A CA 1
ATOM 670 C C . GLN A 1 87 ? 8.976 -24.896 44.896 1.00 27.89 87 GLN A C 1
ATOM 672 O O . GLN A 1 87 ? 8.651 -23.993 45.664 1.00 27.89 87 GLN A O 1
ATOM 677 N N . GLU A 1 88 ? 8.185 -25.930 44.615 1.00 33.78 88 GLU A N 1
ATOM 678 C CA . GLU A 1 88 ? 7.204 -26.453 45.555 1.00 33.78 88 GLU A CA 1
ATOM 679 C C . GLU A 1 88 ? 7.915 -26.993 46.804 1.00 33.78 88 GLU A C 1
ATOM 681 O O . GLU A 1 88 ? 9.066 -27.424 46.746 1.00 33.78 88 GLU A O 1
ATOM 686 N N . GLN A 1 89 ? 7.150 -27.049 47.894 1.00 31.50 89 GLN A N 1
ATOM 687 C CA . GLN A 1 89 ? 7.483 -27.604 49.207 1.00 31.50 89 GLN A CA 1
ATOM 688 C C . GLN A 1 89 ? 8.291 -26.680 50.125 1.00 31.50 89 GLN A C 1
ATOM 690 O O . GLN A 1 89 ? 9.510 -26.766 50.221 1.00 31.50 89 GLN A O 1
ATOM 695 N N . SER A 1 90 ? 7.582 -25.875 50.922 1.00 27.34 90 SER A N 1
ATOM 696 C CA . SER A 1 90 ? 7.547 -26.019 52.391 1.00 27.34 90 SER A CA 1
ATOM 697 C C . SER A 1 90 ? 6.855 -24.821 53.046 1.00 27.34 90 SER A C 1
ATOM 699 O O . SER A 1 90 ? 7.028 -23.672 52.655 1.00 27.34 90 SER A O 1
ATOM 701 N N . ARG A 1 91 ? 6.044 -25.118 54.062 1.00 32.19 91 ARG A N 1
ATOM 702 C CA . ARG A 1 91 ? 5.308 -24.171 54.906 1.00 32.19 91 ARG A CA 1
ATOM 703 C C . ARG A 1 91 ? 6.264 -23.314 55.743 1.00 32.19 91 ARG A C 1
ATOM 705 O O . ARG A 1 91 ? 6.873 -23.883 56.636 1.00 32.19 91 ARG A O 1
ATOM 712 N N . VAL A 1 92 ? 6.290 -21.990 55.557 1.00 24.30 92 VAL A N 1
ATOM 713 C CA . VAL A 1 92 ? 6.512 -20.990 56.629 1.00 24.30 92 VAL A CA 1
ATOM 714 C C . VAL A 1 92 ? 5.906 -19.650 56.184 1.00 24.30 92 VAL A C 1
ATOM 716 O O . VAL A 1 92 ? 6.234 -19.145 55.115 1.00 24.30 92 VAL A O 1
ATOM 719 N N . SER A 1 93 ? 5.034 -19.063 57.005 1.00 23.45 93 SER A N 1
ATOM 720 C CA . SER A 1 93 ? 4.530 -17.694 56.842 1.00 23.45 93 SER A CA 1
ATOM 721 C C . SER A 1 93 ? 5.355 -16.756 57.725 1.00 23.45 93 SER A C 1
ATOM 723 O O . SER A 1 93 ? 5.415 -16.963 58.934 1.00 23.45 93 SER A O 1
ATOM 725 N N . VAL A 1 94 ? 5.977 -15.728 57.141 1.00 23.42 94 VAL A N 1
ATOM 726 C CA . VAL A 1 94 ? 6.605 -14.620 57.880 1.00 23.42 94 VAL A CA 1
ATOM 727 C C . VAL A 1 94 ? 5.915 -13.326 57.459 1.00 23.42 94 VAL A C 1
ATOM 729 O O . VAL A 1 94 ? 5.885 -12.988 56.278 1.00 23.42 94 VAL A O 1
ATOM 732 N N . VAL A 1 95 ? 5.328 -12.637 58.437 1.00 21.98 95 VAL A N 1
ATOM 733 C CA . VAL A 1 95 ? 4.681 -11.326 58.305 1.00 21.98 95 VAL A CA 1
ATOM 734 C C . VAL A 1 95 ? 5.737 -10.247 58.541 1.00 21.98 95 VAL A C 1
ATOM 736 O O . VAL A 1 95 ? 6.417 -10.284 59.563 1.00 21.98 95 VAL A O 1
ATOM 739 N N . PHE A 1 96 ? 5.851 -9.275 57.633 1.00 22.30 96 PHE A N 1
ATOM 740 C CA . PHE A 1 96 ? 6.545 -8.015 57.902 1.00 22.30 96 PHE A CA 1
ATOM 741 C C . PHE A 1 96 ? 5.515 -6.892 58.029 1.00 22.30 96 PHE A C 1
ATOM 743 O O . PHE A 1 96 ? 4.747 -6.629 57.106 1.00 22.30 96 PHE A O 1
ATOM 750 N N . VAL A 1 97 ? 5.516 -6.261 59.202 1.00 23.62 97 VAL A N 1
ATOM 751 C CA . VAL A 1 97 ? 4.819 -5.013 59.522 1.00 23.62 97 VAL A CA 1
ATOM 752 C C . VAL A 1 97 ? 5.774 -3.867 59.194 1.00 23.62 97 VAL A C 1
ATOM 754 O O . VAL A 1 97 ? 6.930 -3.904 59.614 1.00 23.62 97 VAL A O 1
ATOM 757 N N . GLN A 1 98 ? 5.308 -2.857 58.461 1.00 25.52 98 GLN A N 1
ATOM 758 C CA . GLN A 1 98 ? 6.019 -1.590 58.309 1.00 25.52 98 GLN A CA 1
ATOM 759 C C . GLN A 1 98 ? 5.063 -0.448 58.655 1.00 25.52 98 GLN A C 1
ATOM 761 O O . GLN A 1 98 ? 4.072 -0.218 57.966 1.00 25.52 98 GLN A O 1
ATOM 766 N N . GLU A 1 99 ? 5.364 0.219 59.765 1.00 24.56 99 GLU A N 1
ATOM 767 C CA . GLU A 1 99 ? 4.675 1.401 60.272 1.00 24.56 99 GLU A CA 1
ATOM 768 C C . GLU A 1 99 ? 5.099 2.651 59.482 1.00 24.56 99 GLU A C 1
ATOM 770 O O . GLU A 1 99 ? 6.285 2.851 59.201 1.00 24.56 99 GLU A O 1
ATOM 775 N N . CYS A 1 100 ? 4.137 3.524 59.173 1.00 25.81 100 CYS A N 1
ATOM 776 C CA . CYS A 1 100 ? 4.380 4.922 58.815 1.00 25.81 100 CYS A CA 1
ATOM 777 C C . CYS A 1 100 ? 3.677 5.832 59.834 1.00 25.81 100 CYS A C 1
ATOM 779 O O . CYS A 1 100 ? 2.572 5.487 60.260 1.00 25.81 100 CYS A O 1
ATOM 781 N N . PRO A 1 101 ? 4.273 6.976 60.228 1.00 36.50 101 PRO A N 1
ATOM 782 C CA . PRO A 1 101 ? 3.808 7.688 61.406 1.00 36.50 101 PRO A CA 1
ATOM 783 C C . PRO A 1 101 ? 3.197 9.081 61.104 1.00 36.50 101 PRO A C 1
ATOM 785 O O . PRO A 1 101 ? 3.648 9.793 60.210 1.00 36.50 101 PRO A O 1
ATOM 788 N N . TRP A 1 102 ? 2.245 9.452 61.971 1.00 29.27 102 TRP A N 1
ATOM 789 C CA . TRP A 1 102 ? 1.669 10.774 62.302 1.00 29.27 102 TRP A CA 1
ATOM 790 C C . TRP A 1 102 ? 0.448 11.321 61.523 1.00 29.27 102 TRP A C 1
ATOM 792 O O . TRP A 1 102 ? 0.479 11.606 60.331 1.00 29.27 102 TRP A O 1
ATOM 802 N N . ALA A 1 103 ? -0.605 11.483 62.334 1.00 29.30 103 ALA A N 1
ATOM 803 C CA . ALA A 1 103 ? -1.970 12.000 62.189 1.00 29.30 103 ALA A CA 1
ATOM 804 C C . ALA A 1 103 ? -2.011 13.559 62.214 1.00 29.30 103 ALA A C 1
ATOM 806 O O . ALA A 1 103 ? -1.168 14.152 62.882 1.00 29.30 103 ALA A O 1
ATOM 807 N N . ASP A 1 104 ? -2.824 14.249 61.390 1.00 30.22 104 ASP A N 1
ATOM 808 C CA . ASP A 1 104 ? -4.235 14.708 61.604 1.00 30.22 104 ASP A CA 1
ATOM 809 C C . ASP A 1 104 ? -4.285 16.120 62.283 1.00 30.22 104 ASP A C 1
ATOM 811 O O . ASP A 1 104 ? -3.316 16.446 62.973 1.00 30.22 104 ASP A O 1
ATOM 815 N N . PRO A 1 105 ? -5.308 17.012 62.105 1.00 50.16 105 PRO A N 1
ATOM 816 C CA . PRO A 1 105 ? -6.698 16.684 62.444 1.00 50.16 105 PRO A CA 1
ATOM 817 C C . PRO A 1 105 ? -7.857 17.352 61.642 1.00 50.16 105 PRO A C 1
ATOM 819 O O . PRO A 1 105 ? -7.754 18.460 61.118 1.00 50.16 105 PRO A O 1
ATOM 822 N N . VAL A 1 106 ? -9.028 16.703 61.758 1.00 31.53 106 VAL A N 1
ATOM 823 C CA . VAL A 1 106 ? -10.398 17.247 61.977 1.00 31.53 106 VAL A CA 1
ATOM 824 C C . VAL A 1 106 ? -11.467 16.928 60.905 1.00 31.53 106 VAL A C 1
ATOM 826 O O . VAL A 1 106 ? -11.632 17.625 59.912 1.00 31.53 106 VAL A O 1
ATOM 829 N N . SER A 1 107 ? -12.334 15.989 61.315 1.00 31.36 107 SER A N 1
ATOM 830 C CA . SER A 1 107 ? -13.795 15.880 61.107 1.00 31.36 107 SER A CA 1
ATOM 831 C C . SER A 1 107 ? -14.374 15.281 59.817 1.00 31.36 107 SER A C 1
ATOM 833 O O . SER A 1 107 ? -14.600 15.972 58.833 1.00 31.36 107 SER A O 1
ATOM 835 N N . GLN A 1 108 ? -14.857 14.040 59.979 1.00 28.20 108 GLN A N 1
ATOM 836 C CA . GLN A 1 108 ? -16.285 13.656 60.039 1.00 28.20 108 GLN A CA 1
ATOM 837 C C . GLN A 1 108 ? -16.775 12.587 59.036 1.00 28.20 108 GLN A C 1
ATOM 839 O O . GLN A 1 108 ? -16.733 12.759 57.826 1.00 28.20 108 GLN A O 1
ATOM 844 N N . LEU A 1 109 ? -17.406 11.568 59.645 1.00 28.59 109 LEU A N 1
ATOM 845 C CA . LEU A 1 109 ? -18.521 10.727 59.174 1.00 28.59 109 LEU A CA 1
ATOM 846 C C . LEU A 1 109 ? -18.253 9.529 58.227 1.00 28.59 109 LEU A C 1
ATOM 848 O O . LEU A 1 109 ? -18.258 9.638 57.012 1.00 28.59 109 LEU A O 1
ATOM 852 N N . GLN A 1 110 ? -18.201 8.353 58.881 1.00 32.12 110 GLN A N 1
ATOM 853 C CA . GLN A 1 110 ? -18.999 7.132 58.627 1.00 32.12 110 GLN A CA 1
ATOM 854 C C . GLN A 1 110 ? -18.891 6.400 57.271 1.00 32.12 110 GLN A C 1
ATOM 856 O O . GLN A 1 110 ? -19.477 6.830 56.287 1.00 32.12 110 GLN A O 1
ATOM 861 N N . LEU A 1 111 ? -18.332 5.177 57.276 1.00 30.64 111 LEU A N 1
ATOM 862 C CA . LEU A 1 111 ? -19.058 3.882 57.323 1.00 30.64 111 LEU A CA 1
ATOM 863 C C . LEU A 1 111 ? -18.168 2.714 56.853 1.00 30.64 111 LEU A C 1
ATOM 865 O O . LEU A 1 111 ? -17.592 2.765 55.773 1.00 30.64 111 LEU A O 1
ATOM 869 N N . GLY A 1 112 ? -18.201 1.615 57.616 1.00 28.91 112 GLY A N 1
ATOM 870 C CA . GLY A 1 112 ? -18.132 0.254 57.071 1.00 28.91 112 GLY A CA 1
ATOM 871 C C . GLY A 1 112 ? -16.799 -0.483 57.182 1.00 28.91 112 GLY A C 1
ATOM 872 O O . GLY A 1 112 ? -16.094 -0.607 56.189 1.00 28.91 112 GLY A O 1
ATOM 873 N N . GLU A 1 113 ? -16.535 -1.108 58.334 1.00 30.97 113 GLU A N 1
ATOM 874 C CA . GLU A 1 113 ? -15.641 -2.268 58.397 1.00 30.97 113 GLU A CA 1
ATOM 875 C C . GLU A 1 113 ? -16.339 -3.499 58.988 1.00 30.97 113 GLU A C 1
ATOM 877 O O . GLU A 1 113 ? -17.044 -3.468 59.997 1.00 30.97 113 GLU A O 1
ATOM 882 N N . THR A 1 114 ? -16.114 -4.585 58.261 1.00 31.81 114 THR A N 1
ATOM 883 C CA . THR A 1 114 ? -16.359 -5.999 58.517 1.00 31.81 114 THR A CA 1
ATOM 884 C C . THR A 1 114 ? -15.805 -6.475 59.860 1.00 31.81 114 THR A C 1
ATOM 886 O O . THR A 1 114 ? -14.600 -6.435 60.090 1.00 31.81 114 THR A O 1
ATOM 889 N N . PHE A 1 115 ? -16.673 -7.037 60.703 1.00 29.09 115 PHE A N 1
ATOM 890 C CA . PHE A 1 115 ? -16.272 -7.824 61.869 1.00 29.09 115 PHE A CA 1
ATOM 891 C C . PHE A 1 115 ? -16.041 -9.292 61.477 1.00 29.09 115 PHE A C 1
ATOM 893 O O . PHE A 1 115 ? -16.972 -10.001 61.093 1.00 29.09 115 PHE A O 1
ATOM 900 N N . CYS A 1 116 ? -14.802 -9.758 61.635 1.00 27.84 116 CYS A N 1
ATOM 901 C CA . CYS A 1 116 ? -14.470 -11.176 61.741 1.00 27.84 116 CYS A CA 1
ATOM 902 C C . CYS A 1 116 ? -14.814 -11.667 63.154 1.00 27.84 116 CYS A C 1
ATOM 904 O O . CYS A 1 116 ? -14.275 -11.172 64.142 1.00 27.84 116 CYS A O 1
ATOM 906 N N . TYR A 1 117 ? -15.695 -12.662 63.244 1.00 27.95 117 TYR A N 1
ATOM 907 C CA . TYR A 1 117 ? -15.982 -13.403 64.470 1.00 27.95 117 TYR A CA 1
ATOM 908 C C . TYR A 1 117 ? -14.798 -14.323 64.808 1.00 27.95 117 TYR A C 1
ATOM 910 O O . TYR A 1 117 ? -14.583 -15.334 64.141 1.00 27.95 117 TYR A O 1
ATOM 918 N N . THR A 1 118 ? -14.058 -14.020 65.872 1.00 30.03 118 THR A N 1
ATOM 919 C CA . THR A 1 118 ? -13.313 -15.031 66.630 1.00 30.03 118 THR A CA 1
ATOM 920 C C . THR A 1 118 ? -14.201 -15.501 67.776 1.00 30.03 118 THR A C 1
ATOM 922 O O . THR A 1 118 ? -14.522 -14.759 68.702 1.00 30.03 118 THR A O 1
ATOM 925 N N . GLY A 1 119 ? -14.661 -16.748 67.678 1.00 30.39 119 GLY A N 1
ATOM 926 C CA . GLY A 1 119 ? -15.399 -17.412 68.742 1.00 30.39 119 GLY A CA 1
ATOM 927 C C . GLY A 1 119 ? -14.492 -17.665 69.940 1.00 30.39 119 GLY A C 1
ATOM 928 O O . GLY A 1 119 ? -13.621 -18.530 69.889 1.00 30.39 119 GLY A O 1
ATOM 929 N N . VAL A 1 120 ? -14.727 -16.931 71.024 1.00 30.00 120 VAL A N 1
ATOM 930 C CA . VAL A 1 120 ? -14.351 -17.364 72.369 1.00 30.00 120 VAL A CA 1
ATOM 931 C C . VAL A 1 120 ? -15.518 -18.192 72.890 1.00 30.00 120 VAL A C 1
ATOM 933 O O . VAL A 1 120 ? -16.596 -17.671 73.174 1.00 30.00 120 VAL A O 1
ATOM 936 N N . VAL A 1 121 ? -15.304 -19.502 72.966 1.00 39.00 121 VAL A N 1
ATOM 937 C CA . VAL A 1 121 ? -16.129 -20.407 73.764 1.00 39.00 121 VAL A CA 1
ATOM 938 C C . VAL A 1 121 ? -15.886 -20.019 75.219 1.00 39.00 121 VAL A C 1
ATOM 940 O O . VAL A 1 121 ? -14.847 -20.359 75.775 1.00 39.00 121 VAL A O 1
ATOM 943 N N . ASN A 1 122 ? -16.814 -19.265 75.807 1.00 34.50 122 ASN A N 1
ATOM 944 C CA . ASN A 1 122 ? -16.902 -19.127 77.253 1.00 34.50 122 ASN A CA 1
ATOM 945 C C . ASN A 1 122 ? -17.969 -20.086 77.773 1.00 34.50 122 ASN A C 1
ATOM 947 O O . ASN A 1 122 ? -19.074 -20.192 77.240 1.00 34.50 122 ASN A O 1
ATOM 951 N N . GLU A 1 123 ? -17.549 -20.811 78.796 1.00 35.84 123 GLU A N 1
ATOM 952 C CA . GLU A 1 123 ? -18.247 -21.860 79.508 1.00 35.84 123 GLU A CA 1
ATOM 953 C C . GLU A 1 123 ? -19.602 -21.408 80.066 1.00 35.84 123 GLU A C 1
ATOM 955 O O . GLU A 1 123 ? -19.866 -20.232 80.317 1.00 35.84 123 GLU A O 1
ATOM 960 N N . ALA A 1 124 ? -20.464 -22.404 80.253 1.00 41.69 124 ALA A N 1
ATOM 961 C CA . ALA A 1 124 ? -21.825 -22.326 80.751 1.00 41.69 124 ALA A CA 1
ATOM 962 C C . ALA A 1 124 ? -22.016 -21.361 81.941 1.00 41.69 124 ALA A C 1
ATOM 964 O O . ALA A 1 124 ? -21.778 -21.702 83.098 1.00 41.69 124 ALA A O 1
ATOM 965 N N . GLY A 1 125 ? -22.576 -20.186 81.657 1.00 33.72 125 GLY A N 1
ATOM 966 C CA . GLY A 1 125 ? -23.199 -19.317 82.648 1.00 33.72 125 GLY A CA 1
ATOM 967 C C . GLY A 1 125 ? -24.639 -19.748 82.913 1.00 33.72 125 GLY A C 1
ATOM 968 O O . GLY A 1 125 ? -25.573 -19.137 82.402 1.00 33.72 125 GLY A O 1
ATOM 969 N N . ILE A 1 126 ? -24.839 -20.790 83.725 1.00 43.91 126 ILE A N 1
ATOM 970 C CA . ILE A 1 126 ? -26.133 -20.998 84.386 1.00 43.91 126 ILE A CA 1
ATOM 971 C C . ILE A 1 126 ? -26.207 -19.977 85.526 1.00 43.91 126 ILE A C 1
ATOM 973 O O . ILE A 1 126 ? -25.768 -20.239 86.644 1.00 43.91 126 ILE A O 1
ATOM 977 N N . ILE A 1 127 ? -26.749 -18.793 85.245 1.00 38.53 127 ILE A N 1
ATOM 978 C CA . ILE A 1 127 ? -27.120 -17.834 86.287 1.00 38.53 127 ILE A CA 1
ATOM 979 C C . ILE A 1 127 ? -28.392 -18.371 86.949 1.00 38.53 127 ILE A C 1
ATOM 981 O O . ILE A 1 127 ? -29.512 -18.113 86.514 1.00 38.53 127 ILE A O 1
ATOM 985 N N . TRP A 1 128 ? -28.219 -19.167 88.004 1.00 41.44 128 TRP A N 1
ATOM 986 C CA . TRP A 1 128 ? -29.277 -19.368 88.986 1.00 41.44 128 TRP A CA 1
ATOM 987 C C . TRP A 1 128 ? -29.529 -18.027 89.679 1.00 41.44 128 TRP A C 1
ATOM 989 O O . TRP A 1 128 ? -28.612 -17.444 90.250 1.00 41.44 128 TRP A O 1
ATOM 999 N N . ASN A 1 129 ? -30.777 -17.558 89.630 1.00 44.19 129 ASN A N 1
ATOM 1000 C CA . ASN A 1 129 ? -31.298 -16.443 90.422 1.00 44.19 129 ASN A CA 1
ATOM 1001 C C . ASN A 1 129 ? -30.827 -16.538 91.889 1.00 44.19 129 ASN A C 1
ATOM 1003 O O . ASN A 1 129 ? -31.406 -17.293 92.677 1.00 44.19 129 ASN A O 1
ATOM 1007 N N . SER A 1 130 ? -29.810 -15.761 92.277 1.00 46.00 130 SER A N 1
ATOM 1008 C CA . SER A 1 130 ? -29.373 -15.655 93.678 1.00 46.00 130 SER A CA 1
ATOM 1009 C C . SER A 1 130 ? -30.408 -14.917 94.542 1.00 46.00 130 SER A C 1
ATOM 1011 O O . SER A 1 130 ? -30.490 -15.153 95.749 1.00 46.00 130 SER A O 1
ATOM 1013 N N . ASP A 1 131 ? -31.296 -14.141 93.916 1.00 49.62 131 ASP A N 1
ATOM 1014 C CA . ASP A 1 131 ? -32.343 -13.374 94.596 1.00 49.62 131 ASP A CA 1
ATOM 1015 C C . ASP A 1 131 ? -33.455 -14.255 95.197 1.00 49.62 131 ASP A C 1
ATOM 1017 O O . ASP A 1 131 ? -34.053 -13.909 96.219 1.00 49.62 131 ASP A O 1
ATOM 1021 N N . LEU A 1 132 ? -33.699 -15.451 94.641 1.00 50.81 132 LEU A N 1
ATOM 1022 C CA . LEU A 1 132 ? -34.717 -16.371 95.172 1.00 50.81 132 LEU A CA 1
ATOM 1023 C C . LEU A 1 132 ? -34.229 -17.122 96.429 1.00 50.81 132 LEU A C 1
ATOM 1025 O O . LEU A 1 132 ? -35.033 -17.526 97.275 1.00 50.81 132 LEU A O 1
ATOM 1029 N N . PHE A 1 133 ? -32.910 -17.286 96.582 1.00 54.69 133 PHE A N 1
ATOM 1030 C CA . PHE A 1 133 ? -32.302 -17.928 97.752 1.00 54.69 133 PHE A CA 1
ATOM 1031 C C . PHE A 1 133 ? -32.128 -16.959 98.934 1.00 54.69 133 PHE A C 1
ATOM 1033 O O . PHE A 1 133 ? -32.281 -17.366 100.088 1.00 54.69 133 PHE A O 1
ATOM 1040 N N . GLU A 1 134 ? -31.904 -15.668 98.672 1.00 55.12 134 GLU A N 1
ATOM 1041 C CA . GLU A 1 134 ? -31.871 -14.614 99.699 1.00 55.12 134 GLU A CA 1
ATOM 1042 C C . GLU A 1 134 ? -33.242 -14.394 100.366 1.00 55.12 134 GLU A C 1
ATOM 1044 O O . GLU A 1 134 ? -33.318 -14.195 101.584 1.00 55.12 134 GLU A O 1
ATOM 1049 N N . LEU A 1 135 ? -34.340 -14.526 99.611 1.00 54.50 135 LEU A N 1
ATOM 1050 C CA . LEU A 1 135 ? -35.696 -14.382 100.151 1.00 54.50 135 LEU A CA 1
ATOM 1051 C C . LEU A 1 135 ? -36.072 -15.538 101.099 1.00 54.50 135 LEU A C 1
ATOM 1053 O O . LEU A 1 135 ? -36.656 -15.313 102.160 1.00 54.50 135 LEU A O 1
ATOM 1057 N N . LYS A 1 136 ? -35.665 -16.776 100.778 1.00 53.56 136 LYS A N 1
ATOM 1058 C CA . LYS A 1 136 ? -35.880 -17.945 101.654 1.00 53.56 136 LYS A CA 1
ATOM 1059 C C . LYS A 1 136 ? -35.034 -17.900 102.932 1.00 53.56 136 LYS A C 1
ATOM 1061 O O . LYS A 1 136 ? -35.449 -18.449 103.949 1.00 53.56 136 LYS A O 1
ATOM 1066 N N . ARG A 1 137 ? -33.891 -17.203 102.924 1.00 54.75 137 ARG A N 1
ATOM 1067 C CA . ARG A 1 137 ? -33.032 -17.038 104.112 1.00 54.75 137 ARG A CA 1
ATOM 1068 C C . ARG A 1 137 ? -33.554 -15.982 105.093 1.00 54.75 137 ARG A C 1
ATOM 1070 O O . ARG A 1 137 ? -33.309 -16.106 106.290 1.00 54.75 137 ARG A O 1
ATOM 1077 N N . LYS A 1 138 ? -34.298 -14.981 104.608 1.00 54.91 138 LYS A N 1
ATOM 1078 C CA . LYS A 1 138 ? -34.903 -13.922 105.440 1.00 54.91 138 LYS A CA 1
ATOM 1079 C C . LYS A 1 138 ? -36.195 -14.356 106.148 1.00 54.91 138 LYS A C 1
ATOM 1081 O O . LYS A 1 138 ? -36.495 -13.823 107.208 1.00 54.91 138 LYS A O 1
ATOM 1086 N N . ILE A 1 139 ? -36.908 -15.364 105.636 1.00 56.09 139 ILE A N 1
ATOM 1087 C CA . ILE A 1 139 ? -38.142 -15.882 106.264 1.00 56.09 139 ILE A CA 1
ATOM 1088 C C . ILE A 1 139 ? -37.846 -16.829 107.451 1.00 56.09 139 ILE A C 1
ATOM 1090 O O . ILE A 1 139 ? -38.676 -16.984 108.339 1.00 56.09 139 ILE A O 1
ATOM 1094 N N . ALA A 1 140 ? -36.644 -17.408 107.542 1.00 49.72 140 ALA A N 1
ATOM 1095 C CA . ALA A 1 140 ? -36.295 -18.395 108.574 1.00 49.72 140 ALA A CA 1
ATOM 1096 C C . ALA A 1 140 ? -35.732 -17.814 109.898 1.00 49.72 140 ALA A C 1
ATOM 1098 O O . ALA A 1 140 ? -35.204 -18.571 110.709 1.00 49.72 140 ALA A O 1
ATOM 1099 N N . LYS A 1 141 ? -35.803 -16.493 110.135 1.00 50.78 141 LYS A N 1
ATOM 1100 C CA . LYS A 1 141 ? -35.242 -15.838 111.343 1.00 50.78 141 LYS A CA 1
ATOM 1101 C C . LYS A 1 141 ? -36.179 -14.817 112.014 1.00 50.78 141 LYS A C 1
ATOM 1103 O O . LYS A 1 141 ? -35.730 -13.748 112.420 1.00 50.78 141 LYS A O 1
ATOM 1108 N N . GLN A 1 142 ? -37.465 -15.125 112.163 1.00 44.06 142 GLN A N 1
ATOM 1109 C CA . GLN A 1 142 ? -38.332 -14.365 113.075 1.00 44.06 142 GLN A CA 1
ATOM 1110 C C . GLN A 1 142 ? -38.778 -15.236 114.250 1.00 44.06 142 GLN A C 1
ATOM 1112 O O . GLN A 1 142 ? -39.504 -16.212 114.080 1.00 44.06 142 GLN A O 1
ATOM 1117 N N . ASP A 1 143 ? -38.280 -14.857 115.428 1.00 38.94 143 ASP A N 1
ATOM 1118 C CA . ASP A 1 143 ? -38.635 -15.392 116.740 1.00 38.94 143 ASP A CA 1
ATOM 1119 C C . ASP A 1 143 ? -40.084 -15.019 117.131 1.00 38.94 143 ASP A C 1
ATOM 1121 O O . ASP A 1 143 ? -40.580 -13.966 116.708 1.00 38.94 143 ASP A O 1
ATOM 1125 N N . PRO A 1 144 ? -40.775 -15.832 117.955 1.00 52.00 144 PRO A N 1
ATOM 1126 C CA . PRO A 1 144 ? -42.198 -15.700 118.222 1.00 52.00 144 PRO A CA 1
ATOM 1127 C C . PRO A 1 144 ? -42.469 -15.099 119.608 1.00 52.00 144 PRO A C 1
ATOM 1129 O O . PRO A 1 144 ? -42.517 -15.814 120.603 1.00 52.00 144 PRO A O 1
ATOM 1132 N N . THR A 1 145 ? -42.763 -13.802 119.690 1.00 47.91 145 THR A N 1
ATOM 1133 C CA . THR A 1 145 ? -43.421 -13.230 120.879 1.00 47.91 145 THR A CA 1
ATOM 1134 C C . THR A 1 145 ? -44.312 -12.052 120.498 1.00 47.91 145 THR A C 1
ATOM 1136 O O . THR A 1 145 ? -43.800 -10.973 120.220 1.00 47.91 145 THR A O 1
ATOM 1139 N N . ALA A 1 146 ? -45.633 -12.260 120.499 1.00 41.44 146 ALA A N 1
ATOM 1140 C CA . ALA A 1 146 ? -46.646 -11.303 120.971 1.00 41.44 146 ALA A CA 1
ATOM 1141 C C . ALA A 1 146 ? -48.055 -11.825 120.647 1.00 41.44 146 ALA A C 1
ATOM 1143 O O . ALA A 1 146 ? -48.524 -11.829 119.510 1.00 41.44 146 ALA A O 1
ATOM 1144 N N . THR A 1 147 ? -48.727 -12.280 121.693 1.00 48.91 147 THR A N 1
ATOM 1145 C CA . THR A 1 147 ? -50.141 -12.632 121.762 1.00 48.91 147 THR A CA 1
ATOM 1146 C C . THR A 1 147 ? -51.018 -11.374 121.657 1.00 48.91 147 THR A C 1
ATOM 1148 O O . THR A 1 147 ? -50.659 -10.318 122.174 1.00 48.91 147 THR A O 1
ATOM 1151 N N . THR A 1 148 ? -52.236 -11.550 121.121 1.00 48.59 148 THR A N 1
ATOM 1152 C CA . THR A 1 148 ? -53.417 -10.647 121.183 1.00 48.59 148 THR A CA 1
ATOM 1153 C C . THR A 1 148 ? -53.609 -9.665 120.011 1.00 48.59 148 THR A C 1
ATOM 1155 O O . THR A 1 148 ? -53.193 -8.514 120.050 1.00 48.59 148 THR A O 1
ATOM 1158 N N . GLY A 1 149 ? -54.328 -10.115 118.969 1.00 45.66 149 GLY A N 1
ATOM 1159 C CA . GLY A 1 149 ? -54.772 -9.276 117.838 1.00 45.66 149 GLY A CA 1
ATOM 1160 C C . GLY A 1 149 ? -55.461 -10.050 116.698 1.00 45.66 149 GLY A C 1
ATOM 1161 O O . GLY A 1 149 ? -55.164 -9.844 115.525 1.00 45.66 149 GLY A O 1
ATOM 1162 N N . GLN A 1 150 ? -56.344 -11.004 117.015 1.00 48.88 150 GLN A N 1
ATOM 1163 C CA . GLN A 1 150 ? -56.700 -12.129 116.129 1.00 48.88 150 GLN A CA 1
ATOM 1164 C C . GLN A 1 150 ? -57.911 -11.929 115.181 1.00 48.88 150 GLN A C 1
ATOM 1166 O O . GLN A 1 150 ? -58.500 -12.909 114.720 1.00 48.88 150 GLN A O 1
ATOM 1171 N N . HIS A 1 151 ? -58.285 -10.695 114.820 1.00 50.03 151 HIS A N 1
ATOM 1172 C CA . HIS A 1 151 ? -59.362 -10.470 113.829 1.00 50.03 151 HIS A CA 1
ATOM 1173 C C . HIS A 1 151 ? -59.050 -9.492 112.688 1.00 50.03 151 HIS A C 1
ATOM 1175 O O . HIS A 1 151 ? -59.644 -9.614 111.621 1.00 50.03 151 HIS A O 1
ATOM 1181 N N . ILE A 1 152 ? -58.043 -8.625 112.823 1.00 52.62 152 ILE A N 1
ATOM 1182 C CA . ILE A 1 152 ? -57.650 -7.687 111.752 1.00 52.62 152 ILE A CA 1
ATOM 1183 C C . ILE A 1 152 ? -56.631 -8.325 110.781 1.00 52.62 152 ILE A C 1
ATOM 1185 O O . ILE A 1 152 ? -56.627 -8.022 109.589 1.00 52.62 152 ILE A O 1
ATOM 1189 N N . GLY A 1 153 ? -55.838 -9.305 111.236 1.00 53.81 153 GLY A N 1
ATOM 1190 C CA . GLY A 1 153 ? -54.866 -10.015 110.389 1.00 53.81 153 GLY A CA 1
ATOM 1191 C C . GLY A 1 153 ? -55.486 -10.903 109.299 1.00 53.81 153 GLY A C 1
ATOM 1192 O O . GLY A 1 153 ? -54.934 -11.003 108.209 1.00 53.81 153 GLY A O 1
ATOM 1193 N N . ARG A 1 154 ? -56.665 -11.505 109.526 1.00 56.50 154 ARG A N 1
ATOM 1194 C CA . ARG A 1 154 ? -57.296 -12.414 108.541 1.00 56.50 154 ARG A CA 1
ATOM 1195 C C . ARG A 1 154 ? -57.840 -11.700 107.299 1.00 56.50 154 ARG A C 1
ATOM 1197 O O . ARG A 1 154 ? -57.863 -12.306 106.232 1.00 56.50 154 ARG A O 1
ATOM 1204 N N . VAL A 1 155 ? -58.277 -10.446 107.420 1.00 63.91 155 VAL A N 1
ATOM 1205 C CA . VAL A 1 155 ? -58.788 -9.663 106.278 1.00 63.91 155 VAL A CA 1
ATOM 1206 C C . VAL A 1 155 ? -57.633 -9.180 105.404 1.00 63.91 155 VAL A C 1
ATOM 1208 O O . VAL A 1 155 ? -57.686 -9.315 104.185 1.00 63.91 155 VAL A O 1
ATOM 1211 N N . ARG A 1 156 ? -56.546 -8.719 106.033 1.00 69.81 156 ARG A N 1
ATOM 1212 C CA . ARG A 1 156 ? -55.338 -8.269 105.337 1.00 69.81 156 ARG A CA 1
ATOM 1213 C C . ARG A 1 156 ? -54.650 -9.405 104.572 1.00 69.81 156 ARG A C 1
ATOM 1215 O O . ARG A 1 156 ? -54.316 -9.226 103.408 1.00 69.81 156 ARG A O 1
ATOM 1222 N N . ILE A 1 157 ? -54.570 -10.598 105.173 1.00 75.50 157 ILE A N 1
ATOM 1223 C CA . ILE A 1 157 ? -54.026 -11.797 104.513 1.00 75.50 157 ILE A CA 1
ATOM 1224 C C . ILE A 1 157 ? -54.850 -12.180 103.272 1.00 75.50 157 ILE A C 1
ATOM 1226 O O . ILE A 1 157 ? -54.273 -12.466 102.229 1.00 75.50 157 ILE A O 1
ATOM 1230 N N . LYS A 1 158 ? -56.191 -12.131 103.329 1.00 78.69 158 LYS A N 1
ATOM 1231 C CA . LYS A 1 158 ? -57.043 -12.446 102.164 1.00 78.69 158 LYS A CA 1
ATOM 1232 C C . LYS A 1 158 ? -56.912 -11.425 101.029 1.00 78.69 158 LYS A C 1
ATOM 1234 O O . LYS A 1 158 ? -56.954 -11.805 99.861 1.00 78.69 158 LYS A O 1
ATOM 1239 N N . GLN A 1 159 ? -56.746 -10.147 101.365 1.00 83.38 159 GLN A N 1
ATOM 1240 C CA . GLN A 1 159 ? -56.548 -9.084 100.380 1.00 83.38 159 GLN A CA 1
ATOM 1241 C C . GLN A 1 159 ? -55.172 -9.190 99.703 1.00 83.38 159 GLN A C 1
ATOM 1243 O O . GLN A 1 159 ? -55.078 -9.086 98.481 1.00 83.38 159 GLN A O 1
ATOM 1248 N N . GLU A 1 160 ? -54.117 -9.465 100.473 1.00 83.75 160 GLU A N 1
ATOM 1249 C CA . GLU A 1 160 ? -52.768 -9.717 99.949 1.00 83.75 160 GLU A CA 1
ATOM 1250 C C . GLU A 1 160 ? -52.718 -11.005 99.106 1.00 83.75 160 GLU A C 1
ATOM 1252 O O . GLU A 1 160 ? -52.050 -11.046 98.071 1.00 83.75 160 GLU A O 1
ATOM 1257 N N . GLU A 1 161 ? -53.489 -12.036 99.467 1.00 86.75 161 GLU A N 1
ATOM 1258 C CA . GLU A 1 161 ? -53.621 -13.263 98.675 1.00 86.75 161 GLU A CA 1
ATOM 1259 C C . GLU A 1 161 ? -54.317 -13.005 97.327 1.00 86.75 161 GLU A C 1
ATOM 1261 O O . GLU A 1 161 ? -53.844 -13.471 96.289 1.00 86.75 161 GLU A O 1
ATOM 1266 N N . GLN A 1 162 ? -55.397 -12.214 97.301 1.00 87.69 162 GLN A N 1
ATOM 1267 C CA . GLN A 1 162 ? -56.047 -11.802 96.048 1.00 87.69 162 GLN A CA 1
ATOM 1268 C C . GLN A 1 162 ? -55.131 -10.937 95.177 1.00 87.69 162 GLN A C 1
ATOM 1270 O O . GLN A 1 162 ? -55.061 -11.144 93.966 1.00 87.69 162 GLN A O 1
ATOM 1275 N N . GLN A 1 163 ? -54.387 -10.008 95.780 1.00 91.06 163 GLN A N 1
ATOM 1276 C CA . GLN A 1 163 ? -53.456 -9.156 95.042 1.00 91.06 163 GLN A CA 1
ATOM 1277 C C . GLN A 1 163 ? -52.298 -9.968 94.442 1.00 91.06 163 GLN A C 1
ATOM 1279 O O . GLN A 1 163 ? -51.864 -9.699 93.322 1.00 91.06 163 GLN A O 1
ATOM 1284 N N . THR A 1 164 ? -51.819 -10.985 95.162 1.00 89.75 164 THR A N 1
ATOM 1285 C CA . THR A 1 164 ? -50.801 -11.918 94.664 1.00 89.75 164 THR A CA 1
ATOM 1286 C C . THR A 1 164 ? -51.341 -12.777 93.517 1.00 89.75 164 THR A C 1
ATOM 1288 O O . THR A 1 164 ? -50.657 -12.915 92.507 1.00 89.75 164 THR A O 1
ATOM 1291 N N . LYS A 1 165 ? -52.579 -13.285 93.613 1.00 92.12 165 LYS A N 1
ATOM 1292 C CA . LYS A 1 165 ? -53.224 -14.061 92.534 1.00 92.12 165 LYS A CA 1
ATOM 1293 C C . LYS A 1 165 ? -53.364 -13.260 91.240 1.00 92.12 165 LYS A C 1
ATOM 1295 O O . LYS A 1 165 ? -53.047 -13.782 90.178 1.00 92.12 165 LYS A O 1
ATOM 1300 N N . GLU A 1 166 ? -53.760 -11.990 91.317 1.00 93.12 166 GLU A N 1
ATOM 1301 C CA . GLU A 1 166 ? -53.856 -11.155 90.112 1.00 93.12 166 GLU A CA 1
ATOM 1302 C C . GLU A 1 166 ? -52.476 -10.837 89.517 1.00 93.12 166 GLU A C 1
ATOM 1304 O O . GLU A 1 166 ? -52.313 -10.864 88.300 1.00 93.12 166 GLU A O 1
ATOM 1309 N N . LYS A 1 167 ? -51.449 -10.610 90.348 1.00 92.88 167 LYS A N 1
ATOM 1310 C CA . LYS A 1 167 ? -50.068 -10.444 89.858 1.00 92.88 167 LYS A CA 1
ATOM 1311 C C . LYS A 1 167 ? -49.536 -11.704 89.172 1.00 92.88 167 LYS A C 1
ATOM 1313 O O . LYS A 1 167 ? -48.846 -11.579 88.165 1.00 92.88 167 LYS A O 1
ATOM 1318 N N . ILE A 1 168 ? -49.863 -12.891 89.692 1.00 93.56 168 ILE A N 1
ATOM 1319 C CA . ILE A 1 168 ? -49.524 -14.172 89.056 1.00 93.56 168 ILE A CA 1
ATOM 1320 C C . ILE A 1 168 ? -50.214 -14.269 87.694 1.00 93.56 168 ILE A C 1
ATOM 1322 O O . ILE A 1 168 ? -49.531 -14.475 86.698 1.00 93.56 168 ILE A O 1
ATOM 1326 N N . ARG A 1 169 ? -51.521 -13.987 87.622 1.00 94.44 169 ARG A N 1
ATOM 1327 C CA . ARG A 1 169 ? -52.281 -14.012 86.362 1.00 94.44 169 ARG A CA 1
ATOM 1328 C C . ARG A 1 169 ? -51.716 -13.043 85.314 1.00 94.44 169 ARG A C 1
ATOM 1330 O O . ARG A 1 169 ? -51.619 -13.377 84.138 1.00 94.44 169 ARG A O 1
ATOM 1337 N N . GLN A 1 170 ? -51.297 -11.846 85.733 1.00 94.19 170 GLN A N 1
ATOM 1338 C CA . GLN A 1 170 ? -50.636 -10.873 84.853 1.00 94.19 170 GLN A CA 1
ATOM 1339 C C . GLN A 1 170 ? -49.243 -11.332 84.397 1.00 94.19 170 GLN A C 1
ATOM 1341 O O . GLN A 1 170 ? -48.850 -11.058 83.263 1.00 94.19 170 GLN A O 1
ATOM 1346 N N . ALA A 1 171 ? -48.483 -12.003 85.267 1.00 92.44 171 ALA A N 1
ATOM 1347 C CA . ALA A 1 171 ? -47.179 -12.558 84.919 1.00 92.44 171 ALA A CA 1
ATOM 1348 C C . ALA A 1 171 ? -47.304 -13.734 83.937 1.00 92.44 171 ALA A C 1
ATOM 1350 O O . ALA A 1 171 ? -46.538 -13.790 82.979 1.00 92.44 171 ALA A O 1
ATOM 1351 N N . GLU A 1 172 ? -48.295 -14.610 84.123 1.00 94.06 172 GLU A N 1
ATOM 1352 C CA . GLU A 1 172 ? -48.626 -15.707 83.202 1.00 94.06 172 GLU A CA 1
ATOM 1353 C C . GLU A 1 172 ? -49.015 -15.167 81.822 1.00 94.06 172 GLU A C 1
ATOM 1355 O O . GLU A 1 172 ? -48.421 -15.564 80.823 1.00 94.06 172 GLU A O 1
ATOM 1360 N N . GLN A 1 173 ? -49.900 -14.166 81.761 1.00 95.81 173 GLN A N 1
ATOM 1361 C CA . GLN A 1 173 ? -50.282 -13.537 80.493 1.00 95.81 173 GLN A CA 1
ATOM 1362 C C . GLN A 1 173 ? -49.083 -12.893 79.773 1.00 95.81 173 GLN A C 1
ATOM 1364 O O . GLN A 1 173 ? -48.957 -12.989 78.553 1.00 95.81 173 GLN A O 1
ATOM 1369 N N . LYS A 1 174 ? -48.176 -12.235 80.510 1.00 94.81 174 LYS A N 1
ATOM 1370 C CA . LYS A 1 174 ? -46.937 -11.692 79.926 1.00 94.81 174 LYS A CA 1
ATOM 1371 C C . LYS A 1 174 ? -46.000 -12.793 79.435 1.00 94.81 174 LYS A C 1
ATOM 1373 O O . LYS A 1 174 ? -45.341 -12.604 78.416 1.00 94.81 174 LYS A O 1
ATOM 1378 N N . LEU A 1 175 ? -45.924 -13.918 80.143 1.00 94.81 175 LEU A N 1
ATOM 1379 C CA . LEU A 1 175 ? -45.109 -15.058 79.737 1.00 94.81 175 LEU A CA 1
ATOM 1380 C C . LEU A 1 175 ? -45.640 -15.680 78.440 1.00 94.81 175 LEU A C 1
ATOM 1382 O O . LEU A 1 175 ? -44.846 -15.907 77.533 1.00 94.81 175 LEU A O 1
ATOM 1386 N N . GLU A 1 176 ? -46.956 -15.858 78.313 1.00 95.38 176 GLU A N 1
ATOM 1387 C CA . GLU A 1 176 ? -47.598 -16.324 77.074 1.00 95.38 176 GLU A CA 1
ATOM 1388 C C . GLU A 1 176 ? -47.339 -15.363 75.903 1.00 95.38 176 GLU A C 1
ATOM 1390 O O . GLU A 1 176 ? -46.988 -15.794 74.806 1.00 95.38 176 GLU A O 1
ATOM 1395 N N . GLN A 1 177 ? -47.426 -14.046 76.133 1.00 95.00 177 GLN A N 1
ATOM 1396 C CA . GLN A 1 177 ? -47.091 -13.045 75.111 1.00 95.00 177 GLN A CA 1
ATOM 1397 C C . GLN A 1 177 ? -45.621 -13.116 74.679 1.00 95.00 177 GLN A C 1
ATOM 1399 O O . GLN A 1 177 ? -45.326 -13.012 73.488 1.00 95.00 177 GLN A O 1
ATOM 1404 N N . MET A 1 178 ? -44.694 -13.303 75.625 1.00 94.69 178 MET A N 1
ATOM 1405 C CA . MET A 1 178 ? -43.272 -13.471 75.311 1.00 94.69 178 MET A CA 1
ATOM 1406 C C . MET A 1 178 ? -43.000 -14.778 74.563 1.00 94.69 178 MET A C 1
ATOM 1408 O O . MET A 1 178 ? -42.215 -14.768 73.619 1.00 94.69 178 MET A O 1
ATOM 1412 N N . GLN A 1 179 ? -43.658 -15.879 74.938 1.00 95.44 179 GLN A N 1
ATOM 1413 C CA . GLN A 1 179 ? -43.557 -17.158 74.230 1.00 95.44 179 GLN A CA 1
ATOM 1414 C C . GLN A 1 179 ? -44.055 -17.027 72.792 1.00 95.44 179 GLN A C 1
ATOM 1416 O O . GLN A 1 179 ? -43.326 -17.373 71.867 1.00 95.44 179 GLN A O 1
ATOM 1421 N N . HIS A 1 180 ? -45.224 -16.419 72.585 1.00 94.44 180 HIS A N 1
ATOM 1422 C CA . HIS A 1 180 ? -45.749 -16.199 71.241 1.00 94.44 180 HIS A CA 1
ATOM 1423 C C . HIS A 1 180 ? -44.841 -15.286 70.400 1.00 94.44 180 HIS A C 1
ATOM 1425 O O . HIS A 1 180 ? -44.600 -15.546 69.221 1.00 94.44 180 HIS A O 1
ATOM 1431 N N . HIS A 1 181 ? -44.270 -14.236 71.001 1.00 94.06 181 HIS A N 1
ATOM 1432 C CA . HIS A 1 181 ? -43.290 -13.395 70.314 1.00 94.06 181 HIS A CA 1
ATOM 1433 C C . HIS A 1 181 ? -42.020 -14.177 69.941 1.00 94.06 181 HIS A C 1
ATOM 1435 O O . HIS A 1 181 ? -41.505 -14.004 68.837 1.00 94.06 181 HIS A O 1
ATOM 1441 N N . SER A 1 182 ? -41.546 -15.064 70.822 1.00 95.44 182 SER A N 1
ATOM 1442 C CA . SER A 1 182 ? -40.408 -15.951 70.559 1.00 95.44 182 SER A CA 1
ATOM 1443 C C . SER A 1 182 ? -40.687 -16.903 69.394 1.00 95.44 182 SER A C 1
ATOM 1445 O O . SER A 1 182 ? -39.846 -17.039 68.511 1.00 95.44 182 SER A O 1
ATOM 1447 N N . GLU A 1 183 ? -41.877 -17.506 69.327 1.00 96.25 183 GLU A N 1
ATOM 1448 C CA . GLU A 1 183 ? -42.283 -18.382 68.216 1.00 96.25 183 GLU A CA 1
ATOM 1449 C C . GLU A 1 183 ? -42.309 -17.636 66.872 1.00 96.25 183 GLU A C 1
ATOM 1451 O O . GLU A 1 183 ? -41.830 -18.145 65.856 1.00 96.25 183 GLU A O 1
ATOM 1456 N N . ILE A 1 184 ? -42.812 -16.395 66.858 1.00 96.25 184 ILE A N 1
ATOM 1457 C CA . ILE A 1 184 ? -42.798 -15.540 65.659 1.00 96.25 184 ILE A CA 1
ATOM 1458 C C . ILE A 1 184 ? -41.357 -15.215 65.243 1.00 96.25 184 ILE A C 1
ATOM 1460 O O . ILE A 1 184 ? -41.029 -15.267 64.053 1.00 96.25 184 ILE A O 1
ATOM 1464 N N . GLN A 1 185 ? -40.483 -14.899 66.204 1.00 95.38 185 GLN A N 1
ATOM 1465 C CA . GLN A 1 185 ? -39.068 -14.648 65.929 1.00 95.38 185 GLN A CA 1
ATOM 1466 C C . GLN A 1 185 ? -38.376 -15.894 65.359 1.00 95.38 185 GLN A C 1
ATOM 1468 O O . GLN A 1 185 ? -37.653 -15.783 64.367 1.00 95.38 185 GLN A O 1
ATOM 1473 N N . GLU A 1 186 ? -38.630 -17.081 65.913 1.00 96.06 186 GLU A N 1
ATOM 1474 C CA . GLU A 1 186 ? -38.084 -18.343 65.403 1.00 96.06 186 GLU A CA 1
ATOM 1475 C C . GLU A 1 186 ? -38.563 -18.650 63.979 1.00 96.06 186 GLU A C 1
ATOM 1477 O O . GLU A 1 186 ? -37.752 -19.014 63.121 1.00 96.06 186 GLU A O 1
ATOM 1482 N N . ALA A 1 187 ? -39.848 -18.432 63.684 1.00 96.19 187 ALA A N 1
ATOM 1483 C CA . ALA A 1 187 ? -40.392 -18.593 62.338 1.00 96.19 187 ALA A CA 1
ATOM 1484 C C . ALA A 1 187 ? -39.734 -17.629 61.333 1.00 96.19 187 ALA A C 1
ATOM 1486 O O . ALA A 1 187 ? -39.361 -18.038 60.228 1.00 96.19 187 ALA A O 1
ATOM 1487 N N . MET A 1 188 ? -39.518 -16.368 61.723 1.00 96.62 188 MET A N 1
ATOM 1488 C CA . MET A 1 188 ? -38.850 -15.372 60.880 1.00 96.62 188 MET A CA 1
ATOM 1489 C C . MET A 1 188 ? -37.377 -15.729 60.632 1.00 96.62 188 MET A C 1
ATOM 1491 O O . MET A 1 188 ? -36.904 -15.647 59.497 1.00 96.62 188 MET A O 1
ATOM 1495 N N . VAL A 1 189 ? -36.660 -16.195 61.659 1.00 96.75 189 VAL A N 1
ATOM 1496 C CA . VAL A 1 189 ? -35.273 -16.674 61.529 1.00 96.75 189 VAL A CA 1
ATOM 1497 C C . VAL A 1 189 ? -35.198 -17.906 60.626 1.00 96.75 189 VAL A C 1
ATOM 1499 O O . VAL A 1 189 ? -34.301 -17.990 59.786 1.00 96.75 189 VAL A O 1
ATOM 1502 N N . SER A 1 190 ? -36.142 -18.842 60.747 1.00 96.69 190 SER A N 1
ATOM 1503 C CA . SER A 1 190 ? -36.226 -20.021 59.877 1.00 96.69 190 SER A CA 1
ATOM 1504 C C . SER A 1 190 ? -36.451 -19.628 58.411 1.00 96.69 190 SER A C 1
ATOM 1506 O O . SER A 1 190 ? -35.718 -20.077 57.525 1.00 96.69 190 SER A O 1
ATOM 1508 N N . SER A 1 191 ? -37.376 -18.694 58.154 1.00 97.69 191 SER A N 1
ATOM 1509 C CA . SER A 1 191 ? -37.620 -18.144 56.814 1.00 97.69 191 SER A CA 1
ATOM 1510 C C . SER A 1 191 ? -36.386 -17.442 56.236 1.00 97.69 191 SER A C 1
ATOM 1512 O O . SER A 1 191 ? -36.059 -17.637 55.065 1.00 97.69 191 SER A O 1
ATOM 1514 N N . LEU A 1 192 ? -35.672 -16.647 57.040 1.00 97.56 192 LEU A N 1
ATOM 1515 C CA . LEU A 1 192 ? -34.443 -15.972 56.608 1.00 97.56 192 LEU A CA 1
ATOM 1516 C C . LEU A 1 192 ? -33.325 -16.971 56.285 1.00 97.56 192 LEU A C 1
ATOM 1518 O O . LEU A 1 192 ? -32.636 -16.808 55.281 1.00 97.56 192 LEU A O 1
ATOM 1522 N N . ARG A 1 193 ? -33.162 -18.038 57.080 1.00 97.62 193 ARG A N 1
ATOM 1523 C CA . ARG A 1 193 ? -32.179 -19.101 56.798 1.00 97.62 193 ARG A CA 1
ATOM 1524 C C . ARG A 1 193 ? -32.470 -19.822 55.480 1.00 97.62 193 ARG A C 1
ATOM 1526 O O . ARG A 1 193 ? -31.538 -20.089 54.718 1.00 97.62 193 ARG A O 1
ATOM 1533 N N . ALA A 1 194 ? -33.741 -20.107 55.191 1.00 97.00 194 ALA A N 1
ATOM 1534 C CA . ALA A 1 194 ? -34.141 -20.706 53.920 1.00 97.00 194 ALA A CA 1
ATOM 1535 C C . ALA A 1 194 ? -33.807 -19.785 52.731 1.00 97.00 194 ALA A C 1
ATOM 1537 O O . ALA A 1 194 ? -33.247 -20.243 51.734 1.00 97.00 194 ALA A O 1
ATOM 1538 N N . GLU A 1 195 ? -34.064 -18.480 52.859 1.00 97.44 195 GLU A N 1
ATOM 1539 C CA . GLU A 1 195 ? -33.759 -17.517 51.796 1.00 97.44 195 GLU A CA 1
ATOM 1540 C C . GLU A 1 195 ? -32.250 -17.327 51.586 1.00 97.44 195 GLU A C 1
ATOM 1542 O O . GLU A 1 195 ? -31.792 -17.307 50.445 1.00 97.44 195 GLU A O 1
ATOM 1547 N N . VAL A 1 196 ? -31.451 -17.276 52.658 1.00 97.44 196 VAL A N 1
ATOM 1548 C CA . VAL A 1 196 ? -29.980 -17.230 52.558 1.00 97.44 196 VAL A CA 1
ATOM 1549 C C . VAL A 1 196 ? -29.440 -18.459 51.823 1.00 97.44 196 VAL A C 1
ATOM 1551 O O . VAL A 1 196 ? -28.562 -18.328 50.972 1.00 97.44 196 VAL A O 1
ATOM 1554 N N . THR A 1 197 ? -29.999 -19.642 52.090 1.00 96.94 197 THR A N 1
ATOM 1555 C CA . THR A 1 197 ? -29.618 -20.878 51.386 1.00 96.94 197 THR A CA 1
ATOM 1556 C C . THR A 1 197 ? -29.964 -20.783 49.897 1.00 96.94 197 THR A C 1
ATOM 1558 O O . THR A 1 197 ? -29.117 -21.036 49.044 1.00 96.94 197 THR A O 1
ATOM 1561 N N . ARG A 1 198 ? -31.167 -20.296 49.563 1.00 98.12 198 ARG A N 1
ATOM 1562 C CA . ARG A 1 198 ? -31.597 -20.086 48.171 1.00 98.12 198 ARG A CA 1
ATOM 1563 C C . ARG A 1 198 ? -30.709 -19.089 47.420 1.00 98.12 198 ARG A C 1
ATOM 1565 O O . ARG A 1 198 ? -30.449 -19.275 46.228 1.00 98.12 198 ARG A O 1
ATOM 1572 N N . LEU A 1 199 ? -30.278 -18.016 48.085 1.00 96.94 199 LEU A N 1
ATOM 1573 C CA . LEU A 1 199 ? -29.369 -17.021 47.512 1.00 96.94 199 LEU A CA 1
ATOM 1574 C C . LEU A 1 199 ? -27.968 -17.596 47.298 1.00 96.94 199 LEU A C 1
ATOM 1576 O O . LEU A 1 199 ? -27.388 -17.352 46.243 1.00 96.94 199 LEU A O 1
ATOM 1580 N N . ARG A 1 200 ? -27.470 -18.421 48.224 1.00 97.19 200 ARG A N 1
ATOM 1581 C CA . ARG A 1 200 ? -26.194 -19.130 48.067 1.00 97.19 200 ARG A CA 1
ATOM 1582 C C . ARG A 1 200 ? -26.196 -20.038 46.837 1.00 97.19 200 ARG A C 1
ATOM 1584 O O . ARG A 1 200 ? -25.299 -19.931 46.010 1.00 97.19 200 ARG A O 1
ATOM 1591 N N . ASP A 1 201 ? -27.256 -20.821 46.638 1.00 97.06 201 ASP A N 1
ATOM 1592 C CA . ASP A 1 201 ? -27.391 -21.687 45.457 1.00 97.06 201 ASP A CA 1
ATOM 1593 C C . ASP A 1 201 ? -27.466 -20.885 44.145 1.00 97.06 201 ASP A C 1
ATOM 1595 O O . ASP A 1 201 ? -27.083 -21.356 43.071 1.00 97.06 201 ASP A O 1
ATOM 1599 N N . LYS A 1 202 ? -28.041 -19.675 44.180 1.00 97.19 202 LYS A N 1
ATOM 1600 C CA . LYS A 1 202 ? -28.050 -18.772 43.019 1.00 97.19 202 LYS A CA 1
ATOM 1601 C C . LYS A 1 202 ? -26.658 -18.213 42.738 1.00 97.19 202 LYS A C 1
ATOM 1603 O O . LYS A 1 202 ? -26.283 -18.180 41.568 1.00 97.19 202 LYS A O 1
ATOM 1608 N N . ASP A 1 203 ? -25.915 -17.825 43.770 1.00 96.75 203 ASP A N 1
ATOM 1609 C CA . ASP A 1 203 ? -24.546 -17.328 43.629 1.00 96.75 203 ASP A CA 1
ATOM 1610 C C . ASP A 1 203 ? -23.607 -18.420 43.098 1.00 96.75 203 ASP A C 1
ATOM 1612 O O . ASP A 1 203 ? -22.902 -18.198 42.120 1.00 96.75 203 ASP A O 1
ATOM 1616 N N . GLU A 1 204 ? -23.694 -19.648 43.618 1.00 97.88 204 GLU A N 1
ATOM 1617 C CA . GLU A 1 204 ? -22.913 -20.789 43.116 1.00 97.88 204 GLU A CA 1
ATOM 1618 C C . GLU A 1 204 ? -23.210 -21.098 41.639 1.00 97.88 204 GLU A C 1
ATOM 1620 O O . GLU A 1 204 ? -22.296 -21.340 40.845 1.00 97.88 204 GLU A O 1
ATOM 1625 N N . ARG A 1 205 ? -24.484 -21.024 41.221 1.00 97.31 205 ARG A N 1
ATOM 1626 C CA . ARG A 1 205 ? -24.854 -21.158 39.801 1.00 97.31 205 ARG A CA 1
ATOM 1627 C C . ARG A 1 205 ? -24.300 -20.016 38.951 1.00 97.31 205 ARG A C 1
ATOM 1629 O O . ARG A 1 205 ? -23.810 -20.278 37.855 1.00 97.31 205 ARG A O 1
ATOM 1636 N N . ALA A 1 206 ? -24.354 -18.777 39.436 1.00 96.62 206 ALA A N 1
ATOM 1637 C CA . ALA A 1 206 ? -23.806 -17.625 38.726 1.00 96.62 206 ALA A CA 1
ATOM 1638 C C . ALA A 1 206 ? -22.277 -17.723 38.581 1.00 96.62 206 ALA A C 1
ATOM 1640 O O . ALA A 1 206 ? -21.751 -17.499 37.491 1.00 96.62 206 ALA A O 1
ATOM 1641 N N . GLN A 1 207 ? -21.570 -18.141 39.635 1.00 96.88 207 GLN A N 1
ATOM 1642 C CA . GLN A 1 207 ? -20.125 -18.373 39.605 1.00 96.88 207 GLN A CA 1
ATOM 1643 C C . GLN A 1 207 ? -19.742 -19.472 38.610 1.00 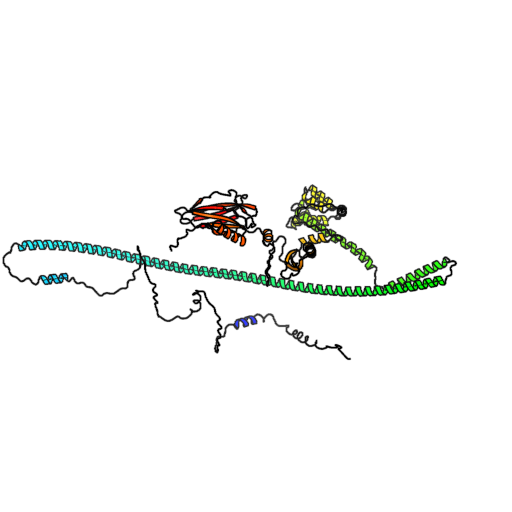96.88 207 GLN A C 1
ATOM 1645 O O . GLN A 1 207 ? -18.780 -19.307 37.858 1.00 96.88 207 GLN A O 1
ATOM 1650 N N . LYS A 1 208 ? -20.518 -20.561 38.543 1.00 98.12 208 LYS A N 1
ATOM 1651 C CA . LYS A 1 208 ? -20.307 -21.619 37.547 1.00 98.12 208 LYS A CA 1
ATOM 1652 C C . LYS A 1 208 ? -20.466 -21.095 36.116 1.00 98.12 208 LYS A C 1
ATOM 1654 O O . LYS A 1 208 ? -19.583 -21.309 35.295 1.00 98.12 208 LYS A O 1
ATOM 1659 N N . VAL A 1 209 ? -21.532 -20.340 35.840 1.00 97.81 209 VAL A N 1
ATOM 1660 C CA . VAL A 1 209 ? -21.762 -19.730 34.518 1.00 97.81 209 VAL A CA 1
ATOM 1661 C C . VAL A 1 209 ? -20.632 -18.768 34.143 1.00 97.81 209 VAL A C 1
ATOM 1663 O O . VAL A 1 209 ? -20.185 -18.773 32.998 1.00 97.81 209 VAL A O 1
ATOM 1666 N N . LEU A 1 210 ? -20.136 -17.964 35.088 1.00 97.50 210 LEU A N 1
ATOM 1667 C CA . LEU A 1 210 ? -18.998 -17.070 34.852 1.00 97.50 210 LEU A CA 1
ATOM 1668 C C . LEU A 1 210 ? -17.709 -17.839 34.537 1.00 97.50 210 LEU A C 1
ATOM 1670 O O . LEU A 1 210 ? -16.937 -17.408 33.678 1.00 97.50 210 LEU A O 1
ATOM 1674 N N . LEU A 1 211 ? -17.472 -18.971 35.204 1.00 98.00 211 LEU A N 1
ATOM 1675 C CA . LEU A 1 211 ? -16.317 -19.823 34.932 1.00 98.00 211 LEU A CA 1
ATOM 1676 C C . LEU A 1 211 ? -16.395 -20.445 33.531 1.00 98.00 211 LEU A C 1
ATOM 1678 O O . LEU A 1 211 ? -15.398 -20.410 32.807 1.00 98.00 211 LEU A O 1
ATOM 1682 N N . ASP A 1 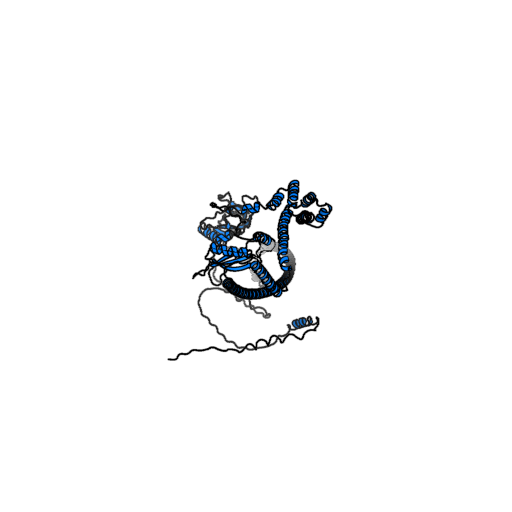212 ? -17.570 -20.933 33.133 1.00 97.62 212 ASP A N 1
ATOM 1683 C CA . ASP A 1 212 ? -17.806 -21.508 31.804 1.00 97.62 212 ASP A CA 1
ATOM 1684 C C . ASP A 1 212 ? -17.593 -20.447 30.703 1.00 97.62 212 ASP A C 1
ATOM 1686 O O . ASP A 1 212 ? -16.836 -20.676 29.759 1.00 97.62 212 ASP A O 1
ATOM 1690 N N . HIS A 1 213 ? -18.133 -19.231 30.873 1.00 97.12 213 HIS A N 1
ATOM 1691 C CA . HIS A 1 213 ? -17.900 -18.120 29.934 1.00 97.12 213 HIS A CA 1
ATOM 1692 C C . HIS A 1 213 ? -16.423 -17.715 29.860 1.00 97.12 213 HIS A C 1
ATOM 1694 O O . HIS A 1 213 ? -15.911 -17.409 28.784 1.00 97.12 213 HIS A O 1
ATOM 1700 N N . LYS A 1 214 ? -15.705 -17.718 30.991 1.00 97.69 214 LYS A N 1
ATOM 1701 C CA . LYS A 1 214 ? -14.266 -17.423 31.007 1.00 97.69 214 LYS A CA 1
ATOM 1702 C C . LYS A 1 214 ? -13.476 -18.457 30.198 1.00 97.69 214 LYS A C 1
ATOM 1704 O O . LYS A 1 214 ? -12.541 -18.082 29.493 1.00 97.69 214 LYS A O 1
ATOM 1709 N N . GLN A 1 215 ? -13.842 -19.736 30.290 1.00 98.00 215 GLN A N 1
ATOM 1710 C CA . GLN A 1 215 ? -13.222 -20.798 29.494 1.00 98.00 215 GLN A CA 1
ATOM 1711 C C . GLN A 1 215 ? -13.549 -20.653 28.003 1.00 98.00 215 GLN A C 1
ATOM 1713 O O . GLN A 1 215 ? -12.649 -20.789 27.176 1.00 98.00 215 GLN A O 1
ATOM 1718 N N . GLU A 1 216 ? -14.789 -20.307 27.657 1.00 98.00 216 GLU A N 1
ATOM 1719 C CA . GLU A 1 216 ? -15.197 -20.086 26.266 1.00 98.00 216 GLU A CA 1
ATOM 1720 C C . GLU A 1 216 ? -14.450 -18.906 25.627 1.00 98.00 216 GLU A C 1
ATOM 1722 O O . GLU A 1 216 ? -13.885 -19.046 24.541 1.00 98.00 216 GLU A O 1
ATOM 1727 N N . ILE A 1 217 ? -14.347 -17.769 26.325 1.00 96.81 217 ILE A N 1
ATOM 1728 C CA . ILE A 1 217 ? -13.577 -16.605 25.856 1.00 96.81 217 ILE A CA 1
ATOM 1729 C C . ILE A 1 217 ? -12.106 -16.984 25.637 1.00 96.81 217 ILE A C 1
ATOM 1731 O O . ILE A 1 217 ? -11.508 -16.597 24.631 1.00 96.81 217 ILE A O 1
ATOM 1735 N N . GLN A 1 218 ? -11.518 -17.770 26.545 1.00 97.50 218 GLN A N 1
ATOM 1736 C CA . GLN A 1 218 ? -10.136 -18.229 26.406 1.00 97.50 218 GLN A CA 1
ATOM 1737 C C . GLN A 1 218 ? -9.952 -19.114 25.161 1.00 97.50 218 GLN A C 1
ATOM 1739 O O . GLN A 1 218 ? -8.995 -18.918 24.410 1.00 97.50 218 GLN A O 1
ATOM 1744 N N . GLN A 1 219 ? -10.881 -20.040 24.903 1.00 97.75 219 GLN A N 1
ATOM 1745 C CA . GLN A 1 219 ? -10.855 -20.893 23.710 1.00 97.75 219 GLN A CA 1
ATOM 1746 C C . GLN A 1 219 ? -11.026 -20.082 22.420 1.00 97.75 219 GLN A C 1
ATOM 1748 O O . GLN A 1 219 ? -10.303 -20.312 21.449 1.00 97.75 219 GLN A O 1
ATOM 1753 N N . GLN A 1 220 ? -11.924 -19.093 22.408 1.00 97.31 220 GLN A N 1
ATOM 1754 C CA . GLN A 1 220 ? -12.115 -18.208 21.257 1.00 97.31 220 GLN A CA 1
ATOM 1755 C C . GLN A 1 220 ? -10.858 -17.378 20.961 1.00 97.31 220 GLN A C 1
ATOM 1757 O O . GLN A 1 220 ? -10.454 -17.270 19.802 1.00 97.31 220 GLN A O 1
ATOM 1762 N N . MET A 1 221 ? -10.194 -16.833 21.988 1.00 95.88 221 MET A N 1
ATOM 1763 C CA . MET A 1 221 ? -8.928 -16.114 21.804 1.00 95.88 221 MET A CA 1
ATOM 1764 C C . MET A 1 221 ? -7.825 -17.021 21.245 1.00 95.88 221 MET A C 1
ATOM 1766 O O . MET A 1 221 ? -7.062 -16.598 20.371 1.00 95.88 221 MET A O 1
ATOM 1770 N N . GLU A 1 222 ? -7.745 -18.273 21.700 1.00 98.19 222 GLU A N 1
ATOM 1771 C CA . GLU A 1 222 ? -6.772 -19.239 21.186 1.00 98.19 222 GLU A CA 1
ATOM 1772 C C . GLU A 1 222 ? -7.044 -19.593 19.715 1.00 98.19 222 GLU A C 1
ATOM 1774 O O . GLU A 1 222 ? -6.120 -19.601 18.899 1.00 98.19 222 GLU A O 1
ATOM 1779 N N . GLN A 1 223 ? -8.310 -19.803 19.341 1.00 96.88 223 GLN A N 1
ATOM 1780 C CA . GLN A 1 223 ? -8.709 -20.049 17.952 1.00 96.88 223 GLN A CA 1
ATOM 1781 C C . GLN A 1 223 ? -8.414 -18.849 17.044 1.00 96.88 223 GLN A C 1
ATOM 1783 O O . GLN A 1 223 ? -7.843 -19.021 15.966 1.00 96.88 223 GLN A O 1
ATOM 1788 N N . GLN A 1 224 ? -8.723 -17.626 17.489 1.00 97.12 224 GLN A N 1
ATOM 1789 C CA . GLN A 1 224 ? -8.386 -16.411 16.741 1.00 97.12 224 GLN A CA 1
ATOM 1790 C C . GLN A 1 224 ? -6.874 -16.248 16.560 1.00 97.12 224 GLN A C 1
ATOM 1792 O O . GLN A 1 224 ? -6.420 -15.801 15.506 1.00 97.12 224 GLN A O 1
ATOM 1797 N N . THR A 1 225 ? -6.087 -16.613 17.571 1.00 96.25 225 THR A N 1
ATOM 1798 C CA . THR A 1 225 ? -4.622 -16.553 17.501 1.00 96.25 225 THR A CA 1
ATOM 1799 C C . THR A 1 225 ? -4.080 -17.586 16.513 1.00 96.25 225 THR A C 1
ATOM 1801 O O . THR A 1 225 ? -3.265 -17.234 15.662 1.00 96.25 225 THR A O 1
ATOM 1804 N N . LYS A 1 226 ? -4.587 -18.825 16.549 1.00 97.75 226 LYS A N 1
ATOM 1805 C CA . LYS A 1 226 ? -4.233 -19.889 15.594 1.00 97.75 226 LYS A CA 1
ATOM 1806 C C . LYS A 1 226 ? -4.547 -19.497 14.150 1.00 97.75 226 LYS A C 1
ATOM 1808 O O . LYS A 1 226 ? -3.705 -19.671 13.275 1.00 97.75 226 LYS A O 1
ATOM 1813 N N . GLU A 1 227 ? -5.708 -18.896 13.902 1.00 97.81 227 GLU A N 1
ATOM 1814 C CA . GLU A 1 227 ? -6.077 -18.451 12.555 1.00 97.81 227 GLU A CA 1
ATOM 1815 C C . GLU A 1 227 ? -5.194 -17.292 12.064 1.00 97.81 227 GLU A C 1
ATOM 1817 O O . GLU A 1 227 ? -4.764 -17.284 10.911 1.00 97.81 227 GLU A O 1
ATOM 1822 N N . LYS A 1 228 ? -4.841 -16.341 12.940 1.00 96.00 228 LYS A N 1
ATOM 1823 C CA . LYS A 1 228 ? -3.892 -15.269 12.592 1.00 96.00 228 LYS A CA 1
ATOM 1824 C C . LYS A 1 228 ? -2.495 -15.806 12.273 1.00 96.00 228 LYS A C 1
ATOM 1826 O O . LYS A 1 228 ? -1.864 -15.295 11.350 1.00 96.00 228 LYS A O 1
ATOM 1831 N N . ILE A 1 229 ? -2.029 -16.829 12.995 1.00 97.50 229 ILE A N 1
ATOM 1832 C CA . ILE A 1 229 ? -0.754 -17.506 12.710 1.00 97.50 229 ILE A CA 1
ATOM 1833 C C . ILE A 1 229 ? -0.812 -18.173 11.332 1.00 97.50 229 ILE A C 1
ATOM 1835 O O . ILE A 1 229 ? 0.038 -17.885 10.495 1.00 97.50 229 ILE A O 1
ATOM 1839 N N . ARG A 1 230 ? -1.870 -18.938 11.038 1.00 97.75 230 ARG A N 1
ATOM 1840 C CA . ARG A 1 230 ? -2.068 -19.585 9.730 1.00 97.75 230 ARG A CA 1
ATOM 1841 C C . ARG A 1 230 ? -2.068 -18.577 8.573 1.00 97.75 230 ARG A C 1
ATOM 1843 O O . ARG A 1 230 ? -1.470 -18.810 7.525 1.00 97.75 230 ARG A O 1
ATOM 1850 N N . GLN A 1 231 ? -2.712 -17.423 8.760 1.00 96.88 231 GLN A N 1
ATOM 1851 C CA . GLN A 1 231 ? -2.711 -16.343 7.767 1.00 96.88 231 GLN A CA 1
ATOM 1852 C C . GLN A 1 231 ? -1.326 -15.704 7.586 1.00 96.88 231 GLN A C 1
ATOM 1854 O O . GLN A 1 231 ? -0.970 -15.319 6.470 1.00 96.88 231 GLN A O 1
ATOM 1859 N N . ALA A 1 232 ? -0.546 -15.567 8.661 1.00 95.62 232 ALA A N 1
ATOM 1860 C CA . ALA A 1 232 ? 0.819 -15.054 8.593 1.00 95.62 232 ALA A CA 1
ATOM 1861 C C . ALA A 1 232 ? 1.765 -16.040 7.887 1.00 95.62 232 ALA A C 1
ATOM 1863 O O . ALA A 1 232 ? 2.555 -15.614 7.046 1.00 95.62 232 ALA A O 1
ATOM 1864 N N . GLU A 1 233 ? 1.633 -17.340 8.158 1.00 97.62 233 GLU A N 1
ATOM 1865 C CA . GLU A 1 233 ? 2.381 -18.412 7.489 1.00 97.62 233 GLU A CA 1
ATOM 1866 C C . GLU A 1 233 ? 2.093 -18.435 5.984 1.00 97.62 233 GLU A C 1
ATOM 1868 O O . GLU A 1 233 ? 3.021 -18.372 5.179 1.00 97.62 233 GLU A O 1
ATOM 1873 N N . GLN A 1 234 ? 0.818 -18.374 5.586 1.00 97.81 234 GLN A N 1
ATOM 1874 C CA . GLN A 1 234 ? 0.440 -18.317 4.171 1.00 97.81 234 GLN A CA 1
ATOM 1875 C C . GLN A 1 234 ? 1.025 -17.082 3.459 1.00 97.81 234 GLN A C 1
ATOM 1877 O O . GLN A 1 234 ? 1.479 -17.165 2.316 1.00 97.81 234 GLN A O 1
ATOM 1882 N N . LYS A 1 235 ? 1.044 -15.917 4.122 1.00 95.81 235 LYS A N 1
ATOM 1883 C CA . LYS A 1 235 ? 1.678 -14.704 3.572 1.00 95.81 235 LYS A CA 1
ATOM 1884 C C . LYS A 1 235 ? 3.196 -14.847 3.464 1.00 95.81 235 LYS A C 1
ATOM 1886 O O . LYS A 1 235 ? 3.780 -14.345 2.504 1.00 95.81 235 LYS A O 1
ATOM 1891 N N . LEU A 1 236 ? 3.836 -15.518 4.420 1.00 97.50 236 LEU A N 1
ATOM 1892 C CA . LEU A 1 236 ? 5.272 -15.778 4.388 1.00 97.50 236 LEU A CA 1
ATOM 1893 C C . LEU A 1 236 ? 5.644 -16.698 3.219 1.00 97.50 236 LEU A C 1
ATOM 1895 O O . LEU A 1 236 ? 6.584 -16.387 2.490 1.00 97.50 236 LEU A O 1
ATOM 1899 N N . GLU A 1 237 ? 4.873 -17.758 2.976 1.00 97.81 237 GLU A N 1
ATOM 1900 C CA . GLU A 1 237 ? 5.058 -18.645 1.818 1.00 97.81 237 GLU A CA 1
ATOM 1901 C C . GLU A 1 237 ? 4.906 -17.893 0.488 1.00 97.81 237 GLU A C 1
ATOM 1903 O O . GLU A 1 237 ? 5.731 -18.040 -0.417 1.00 97.81 237 GLU A O 1
ATOM 1908 N N . GLN A 1 238 ? 3.900 -17.017 0.379 1.00 96.12 238 GLN A N 1
ATOM 1909 C CA . GLN A 1 238 ? 3.718 -16.163 -0.800 1.00 96.12 238 GLN A CA 1
ATOM 1910 C C . GLN A 1 238 ? 4.911 -15.222 -1.020 1.00 96.12 238 GLN A C 1
ATOM 1912 O O . GLN A 1 238 ? 5.386 -15.084 -2.151 1.00 96.12 238 GLN A O 1
ATOM 1917 N N . MET A 1 239 ? 5.432 -14.602 0.044 1.00 94.12 239 MET A N 1
ATOM 1918 C CA . MET A 1 239 ? 6.626 -13.755 -0.041 1.00 94.12 239 MET A CA 1
ATOM 1919 C C . MET A 1 239 ? 7.870 -14.554 -0.438 1.00 94.12 239 MET A C 1
ATOM 1921 O O . MET A 1 239 ? 8.650 -14.090 -1.268 1.00 94.12 239 MET A O 1
ATOM 1925 N N . GLN A 1 240 ? 8.049 -15.766 0.092 1.00 96.62 240 GLN A N 1
ATOM 1926 C CA . GLN A 1 240 ? 9.159 -16.642 -0.286 1.00 96.62 240 GLN A CA 1
ATOM 1927 C C . GLN A 1 240 ? 9.079 -17.058 -1.760 1.00 96.62 240 GLN A C 1
ATOM 1929 O O . GLN A 1 240 ? 10.090 -17.024 -2.461 1.00 96.62 240 GLN A O 1
ATOM 1934 N N . HIS A 1 241 ? 7.887 -17.393 -2.261 1.00 96.38 241 HIS A N 1
ATOM 1935 C CA . HIS A 1 241 ? 7.685 -17.685 -3.680 1.00 96.38 241 HIS A CA 1
ATOM 1936 C C . HIS A 1 241 ? 8.000 -16.466 -4.558 1.00 96.38 241 HIS A C 1
ATOM 1938 O O . HIS A 1 241 ? 8.675 -16.588 -5.581 1.00 96.38 241 HIS A O 1
ATOM 1944 N N . HIS A 1 242 ? 7.561 -15.272 -4.148 1.00 93.81 242 HIS A N 1
ATOM 1945 C CA . HIS A 1 242 ? 7.875 -14.038 -4.864 1.00 93.81 242 HIS A CA 1
ATOM 1946 C C . HIS A 1 242 ? 9.383 -13.747 -4.882 1.00 93.81 242 HIS A C 1
ATOM 1948 O O . HIS A 1 242 ? 9.922 -13.411 -5.934 1.00 93.81 242 HIS A O 1
ATOM 1954 N N . SER A 1 243 ? 10.072 -13.951 -3.755 1.00 96.69 243 SER A N 1
ATOM 1955 C CA . SER A 1 243 ? 11.529 -13.809 -3.649 1.00 96.69 243 SER A CA 1
ATOM 1956 C C . SER A 1 243 ? 12.268 -14.748 -4.614 1.00 96.69 243 SER A C 1
ATOM 1958 O O . SER A 1 243 ? 13.128 -14.301 -5.368 1.00 96.69 243 SER A O 1
ATOM 1960 N N . LYS A 1 244 ? 11.856 -16.022 -4.703 1.00 97.31 244 LYS A N 1
ATOM 1961 C CA . LYS A 1 244 ? 12.432 -16.991 -5.657 1.00 97.31 244 LYS A CA 1
ATOM 1962 C C . LYS A 1 244 ? 12.255 -16.564 -7.118 1.00 97.31 244 LYS A C 1
ATOM 1964 O O . LYS A 1 244 ? 13.176 -16.718 -7.918 1.00 97.31 244 LYS A O 1
ATOM 1969 N N . ILE A 1 245 ? 11.096 -16.002 -7.479 1.00 96.00 245 ILE A N 1
ATOM 1970 C CA . ILE A 1 245 ? 10.871 -15.454 -8.831 1.00 96.00 245 ILE A CA 1
ATOM 1971 C C . ILE A 1 245 ? 11.810 -14.273 -9.096 1.00 96.00 245 ILE A C 1
ATOM 1973 O O . ILE A 1 245 ? 12.399 -14.183 -10.174 1.00 96.00 245 ILE A O 1
ATOM 1977 N N . GLN A 1 246 ? 11.953 -13.364 -8.128 1.00 93.81 246 GLN A N 1
ATOM 1978 C CA . GLN A 1 246 ? 12.846 -12.213 -8.260 1.00 93.81 246 GLN A CA 1
ATOM 1979 C C . GLN A 1 246 ? 14.304 -12.654 -8.433 1.00 93.81 246 GLN A C 1
ATOM 1981 O O . GLN A 1 246 ? 14.987 -12.144 -9.319 1.00 93.81 246 GLN A O 1
ATOM 1986 N N . GLU A 1 247 ? 14.761 -13.638 -7.660 1.00 97.31 247 GLU A N 1
ATOM 1987 C CA . GLU A 1 247 ? 16.109 -14.199 -7.770 1.00 97.31 247 GLU A CA 1
ATOM 1988 C C . GLU A 1 247 ? 16.352 -14.841 -9.145 1.00 97.31 247 GLU A C 1
ATOM 1990 O O . GLU A 1 247 ? 17.360 -14.559 -9.796 1.00 97.31 247 GLU A O 1
ATOM 1995 N N . ALA A 1 248 ? 15.396 -15.627 -9.653 1.00 97.25 248 ALA A N 1
ATOM 1996 C CA . ALA A 1 248 ? 15.480 -16.209 -10.993 1.00 97.25 248 ALA A CA 1
ATOM 1997 C C . ALA A 1 248 ? 15.573 -15.131 -12.091 1.00 97.25 248 ALA A C 1
ATOM 1999 O O . ALA A 1 248 ? 16.368 -15.255 -13.026 1.00 97.25 248 ALA A O 1
ATOM 2000 N N . MET A 1 249 ? 14.810 -14.042 -11.958 1.00 95.56 249 MET A N 1
ATOM 2001 C CA . MET A 1 249 ? 14.858 -12.910 -12.885 1.00 95.56 249 MET A CA 1
ATOM 2002 C C . MET A 1 249 ? 16.209 -12.182 -12.831 1.00 95.56 249 MET A C 1
ATOM 2004 O O . MET A 1 249 ? 16.764 -11.848 -13.879 1.00 95.56 249 MET A O 1
ATOM 2008 N N . VAL A 1 250 ? 16.768 -11.970 -11.636 1.00 96.69 250 VAL A N 1
ATOM 2009 C CA . VAL A 1 250 ? 18.097 -11.360 -11.460 1.00 96.69 250 VAL A CA 1
ATOM 2010 C C . VAL A 1 250 ? 19.184 -12.235 -12.083 1.00 96.69 250 VAL A C 1
ATOM 2012 O O . VAL A 1 250 ? 20.018 -11.721 -12.827 1.00 96.69 250 VAL A O 1
ATOM 2015 N N . ASN A 1 251 ? 19.139 -13.551 -11.868 1.00 97.00 251 ASN A N 1
ATOM 2016 C CA . ASN A 1 251 ? 20.092 -14.492 -12.460 1.00 97.00 251 ASN A CA 1
ATOM 2017 C C . ASN A 1 251 ? 20.004 -14.510 -13.996 1.00 97.00 251 ASN A C 1
ATOM 2019 O O . ASN A 1 251 ? 21.033 -14.491 -14.675 1.00 97.00 251 ASN A O 1
ATOM 2023 N N . SER A 1 252 ? 18.789 -14.463 -14.554 1.00 97.94 252 SER A N 1
ATOM 2024 C CA . SER A 1 252 ? 18.575 -14.351 -16.003 1.00 97.94 252 SER A CA 1
ATOM 2025 C C . SER A 1 252 ? 19.150 -13.049 -16.572 1.00 97.94 252 SER A C 1
ATOM 2027 O O . SER A 1 252 ? 19.841 -13.071 -17.591 1.00 97.94 252 SER A O 1
ATOM 2029 N N . LEU A 1 253 ? 18.903 -11.913 -15.912 1.00 96.88 253 LEU A N 1
ATOM 2030 C CA . LEU A 1 253 ? 19.447 -10.617 -16.329 1.00 96.88 253 LEU A CA 1
ATOM 2031 C C . LEU A 1 253 ? 20.974 -10.584 -16.228 1.00 96.88 253 LEU A C 1
ATOM 2033 O O . LEU A 1 253 ? 21.639 -10.018 -17.092 1.00 96.88 253 LEU A O 1
ATOM 2037 N N . HIS A 1 254 ? 21.547 -11.210 -15.200 1.00 96.50 254 HIS A N 1
ATOM 2038 C CA . HIS A 1 254 ? 22.994 -11.295 -15.038 1.00 96.50 254 HIS A CA 1
ATOM 2039 C C . HIS A 1 254 ? 23.651 -12.097 -16.173 1.00 96.50 254 HIS A C 1
ATOM 2041 O O . HIS A 1 254 ? 24.671 -11.675 -16.726 1.00 96.50 254 HIS A O 1
ATOM 2047 N N . ALA A 1 255 ? 23.039 -13.216 -16.574 1.00 97.19 255 ALA A N 1
ATOM 2048 C CA . ALA A 1 255 ? 23.483 -13.998 -17.725 1.00 97.19 255 ALA A CA 1
ATOM 2049 C C . ALA A 1 255 ? 23.423 -13.187 -19.034 1.00 97.19 255 ALA A C 1
ATOM 2051 O O . ALA A 1 255 ? 24.372 -13.207 -19.820 1.00 97.19 255 ALA A O 1
ATOM 2052 N N . GLU A 1 256 ? 22.353 -12.414 -19.248 1.00 97.25 256 GLU A N 1
ATOM 2053 C CA . GLU A 1 256 ? 22.212 -11.552 -20.427 1.00 97.25 256 GLU A CA 1
ATOM 2054 C C . GLU A 1 256 ? 23.266 -10.435 -20.462 1.00 97.25 256 GLU A C 1
ATOM 2056 O O . GLU A 1 256 ? 23.918 -10.229 -21.488 1.00 97.25 256 GLU A O 1
ATOM 2061 N N . VAL A 1 257 ? 23.497 -9.751 -19.335 1.00 96.62 257 VAL A N 1
ATOM 2062 C CA . VAL A 1 257 ? 24.527 -8.704 -19.217 1.00 96.62 257 VAL A CA 1
ATOM 2063 C C . VAL A 1 257 ? 25.920 -9.268 -19.501 1.00 96.62 257 VAL A C 1
ATOM 2065 O O . VAL A 1 257 ? 26.710 -8.632 -20.203 1.00 96.62 257 VAL A O 1
ATOM 2068 N N . THR A 1 258 ? 26.210 -10.474 -19.012 1.00 96.12 258 THR A N 1
ATOM 2069 C CA . THR A 1 258 ? 27.482 -11.163 -19.268 1.00 96.12 258 THR A CA 1
ATOM 2070 C C . THR A 1 258 ? 27.634 -11.482 -20.758 1.00 96.12 258 THR A C 1
ATOM 2072 O O . THR A 1 258 ? 28.650 -11.140 -21.363 1.00 96.12 258 THR A O 1
ATOM 2075 N N . GLY A 1 259 ? 26.586 -12.011 -21.399 1.00 96.94 259 GLY A N 1
ATOM 2076 C CA . GLY A 1 259 ? 26.589 -12.274 -22.840 1.00 96.94 259 GLY A CA 1
ATOM 2077 C C . GLY A 1 259 ? 26.733 -11.009 -2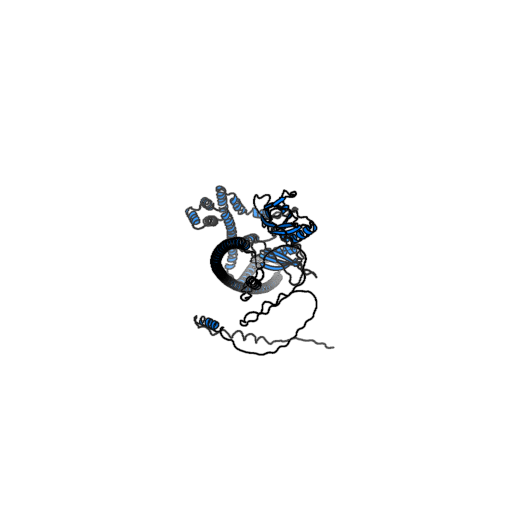3.697 1.00 96.94 259 GLY A C 1
ATOM 2078 O O . GLY A 1 259 ? 27.395 -11.032 -24.739 1.00 96.94 259 GLY A O 1
ATOM 2079 N N . LEU A 1 260 ? 26.151 -9.883 -23.274 1.00 96.19 260 LEU A N 1
ATOM 2080 C CA . LEU A 1 260 ? 26.321 -8.591 -23.948 1.00 96.19 260 LEU A CA 1
ATOM 2081 C C . LEU A 1 260 ? 27.740 -8.038 -23.789 1.00 96.19 260 LEU A C 1
ATOM 2083 O O . LEU A 1 260 ? 28.288 -7.516 -24.762 1.00 96.19 260 LEU A O 1
ATOM 2087 N N . ARG A 1 261 ? 28.364 -8.197 -22.615 1.00 96.88 261 ARG A N 1
ATOM 2088 C CA . ARG A 1 261 ? 29.768 -7.822 -22.390 1.00 96.88 261 ARG A CA 1
ATOM 2089 C C . ARG A 1 261 ? 30.702 -8.590 -23.327 1.00 96.88 261 ARG A C 1
ATOM 2091 O O . ARG A 1 261 ? 31.485 -7.964 -24.033 1.00 96.88 261 ARG A O 1
ATOM 2098 N N . GLU A 1 262 ? 30.552 -9.910 -23.430 1.00 97.38 262 GLU A N 1
ATOM 2099 C CA . GLU A 1 262 ? 31.358 -10.738 -24.343 1.00 97.38 262 GLU A CA 1
ATOM 2100 C C . GLU A 1 262 ? 31.157 -10.368 -25.823 1.00 97.38 262 GLU A C 1
ATOM 2102 O O . GLU A 1 262 ? 32.075 -10.452 -26.643 1.00 97.38 262 GLU A O 1
ATOM 2107 N N . LYS A 1 263 ? 29.936 -9.980 -26.216 1.00 96.31 263 LYS A N 1
ATOM 2108 C CA . LYS A 1 263 ? 29.670 -9.460 -27.569 1.00 96.31 263 LYS A CA 1
ATOM 2109 C C . LYS A 1 263 ? 30.353 -8.107 -27.789 1.00 96.31 263 LYS A C 1
ATOM 2111 O O . LYS A 1 263 ? 30.916 -7.896 -28.861 1.00 96.31 263 LYS A O 1
ATOM 2116 N N . GLY A 1 264 ? 30.343 -7.230 -26.785 1.00 95.31 264 GLY A N 1
ATOM 2117 C CA . GLY A 1 264 ? 31.048 -5.948 -26.811 1.00 95.31 264 GLY A CA 1
ATOM 2118 C C . GLY A 1 264 ? 32.562 -6.111 -26.957 1.00 95.31 264 GLY A C 1
ATOM 2119 O O . GLY A 1 264 ? 33.158 -5.493 -27.835 1.00 95.31 264 GLY A O 1
ATOM 2120 N N . GLU A 1 265 ? 33.169 -7.006 -26.176 1.00 97.69 265 GLU A N 1
ATOM 2121 C CA . GLU A 1 265 ? 34.604 -7.316 -26.246 1.00 97.69 265 GLU A CA 1
ATOM 2122 C C . GLU A 1 265 ? 35.000 -7.888 -27.620 1.00 97.69 265 GLU A C 1
ATOM 2124 O O . GLU A 1 265 ? 36.005 -7.477 -28.205 1.00 97.69 265 GLU A O 1
ATOM 2129 N N . ARG A 1 266 ? 34.172 -8.773 -28.198 1.00 96.88 266 ARG A N 1
ATOM 2130 C CA . ARG A 1 266 ? 34.378 -9.282 -29.567 1.00 96.88 266 ARG A CA 1
ATOM 2131 C C . ARG A 1 266 ? 34.297 -8.180 -30.620 1.00 96.88 266 ARG A C 1
ATOM 2133 O O . ARG A 1 266 ? 35.154 -8.126 -31.497 1.00 96.88 266 ARG A O 1
ATOM 2140 N N . ALA A 1 267 ? 33.302 -7.299 -30.533 1.00 95.69 267 ALA A N 1
ATOM 2141 C CA . ALA A 1 267 ? 33.165 -6.178 -31.461 1.00 95.69 267 ALA A CA 1
ATOM 2142 C C . ALA A 1 267 ? 34.350 -5.203 -31.355 1.00 95.69 267 ALA A C 1
ATOM 2144 O O . ALA A 1 267 ? 34.867 -4.751 -32.375 1.00 95.69 267 ALA A O 1
ATOM 2145 N N . GLN A 1 268 ? 34.828 -4.926 -30.138 1.00 97.19 268 GLN A N 1
ATOM 2146 C CA . GLN A 1 268 ? 36.001 -4.082 -29.911 1.00 97.19 268 GLN A CA 1
ATOM 2147 C C . GLN A 1 268 ? 37.271 -4.691 -30.516 1.00 97.19 268 GLN A C 1
ATOM 2149 O O . GLN A 1 268 ? 38.064 -3.965 -31.113 1.00 97.19 268 GLN A O 1
ATOM 2154 N N . LYS A 1 269 ? 37.443 -6.015 -30.413 1.00 97.88 269 LYS A N 1
ATOM 2155 C CA . LYS A 1 269 ? 38.557 -6.721 -31.055 1.00 97.88 269 LYS A CA 1
ATOM 2156 C C . LYS A 1 269 ? 38.514 -6.584 -32.581 1.00 97.88 269 LYS A C 1
ATOM 2158 O O . LYS A 1 269 ? 39.504 -6.169 -33.167 1.00 97.88 269 LYS A O 1
ATOM 2163 N N . VAL A 1 270 ? 37.359 -6.833 -33.205 1.00 96.69 270 VAL A N 1
ATOM 2164 C CA . VAL A 1 270 ? 37.187 -6.684 -34.666 1.00 96.69 270 VAL A CA 1
ATOM 2165 C C . VAL A 1 270 ? 37.486 -5.254 -35.128 1.00 96.69 270 VAL A C 1
ATOM 2167 O O . VAL A 1 270 ? 38.143 -5.057 -36.145 1.00 96.69 270 VAL A O 1
ATOM 2170 N N . LEU A 1 271 ? 37.052 -4.240 -34.372 1.00 96.12 271 LEU A N 1
ATOM 2171 C CA . LEU A 1 271 ? 37.363 -2.843 -34.690 1.00 96.12 271 LEU A CA 1
ATOM 2172 C C . LEU A 1 271 ? 38.863 -2.536 -34.608 1.00 96.12 271 LEU A C 1
ATOM 2174 O O . LEU A 1 271 ? 39.364 -1.747 -35.409 1.00 96.12 271 LEU A O 1
ATOM 2178 N N . LEU A 1 272 ? 39.578 -3.137 -33.653 1.00 97.25 272 LEU A N 1
ATOM 2179 C CA . LEU A 1 272 ? 41.025 -2.978 -33.541 1.00 97.25 272 LEU A CA 1
ATOM 2180 C C . LEU A 1 272 ? 41.750 -3.642 -34.718 1.00 97.25 272 LEU A C 1
ATOM 2182 O O . LEU A 1 272 ? 42.646 -3.022 -35.289 1.00 97.25 272 LEU A O 1
ATOM 2186 N N . ASP A 1 273 ? 41.316 -4.840 -35.112 1.00 96.75 273 ASP A N 1
ATOM 2187 C CA . ASP A 1 273 ? 41.863 -5.572 -36.258 1.00 96.75 273 ASP A CA 1
ATOM 2188 C C . ASP A 1 273 ? 41.657 -4.769 -37.562 1.00 96.75 273 ASP A C 1
ATOM 2190 O O . ASP A 1 273 ? 42.616 -4.514 -38.291 1.00 96.75 273 ASP A O 1
ATOM 2194 N N . HIS A 1 274 ? 40.450 -4.236 -37.806 1.00 95.81 274 HIS A N 1
ATOM 2195 C CA . HIS A 1 274 ? 40.190 -3.356 -38.958 1.00 95.81 274 HIS A CA 1
ATOM 2196 C C . HIS A 1 274 ? 41.013 -2.061 -38.921 1.00 95.81 274 HIS A C 1
ATOM 2198 O O . HIS A 1 274 ? 41.455 -1.574 -39.959 1.00 95.81 274 HIS A O 1
ATOM 2204 N N . LYS A 1 275 ? 41.236 -1.473 -37.737 1.00 97.19 275 LYS A N 1
ATOM 2205 C CA . LYS A 1 275 ? 42.075 -0.272 -37.608 1.00 97.19 275 LYS A CA 1
ATOM 2206 C C . LYS A 1 275 ? 43.522 -0.560 -38.019 1.00 97.19 275 LYS A C 1
ATOM 2208 O O . LYS A 1 275 ? 44.130 0.275 -38.684 1.00 97.19 275 LYS A O 1
ATOM 2213 N N . GLN A 1 276 ? 44.056 -1.723 -37.643 1.00 97.81 276 GLN A N 1
ATOM 2214 C CA . GLN A 1 276 ? 45.392 -2.157 -38.059 1.00 97.81 276 GLN A CA 1
ATOM 2215 C C . GLN A 1 276 ? 45.460 -2.398 -39.571 1.00 97.81 276 GLN A C 1
ATOM 2217 O O . GLN A 1 276 ? 46.414 -1.960 -40.207 1.00 97.81 276 GLN A O 1
ATOM 2222 N N . GLU A 1 277 ? 44.438 -3.020 -40.160 1.00 97.38 277 GLU A N 1
ATOM 2223 C CA . GLU A 1 277 ? 44.363 -3.234 -41.610 1.00 97.38 277 GLU A CA 1
ATOM 2224 C C . GLU A 1 277 ? 44.316 -1.910 -42.387 1.00 97.38 277 GLU A C 1
ATOM 2226 O O . GLU A 1 277 ? 45.079 -1.714 -43.331 1.00 97.38 277 GLU A O 1
ATOM 2231 N N . ILE A 1 278 ? 43.487 -0.953 -41.952 1.00 95.56 278 ILE A N 1
ATOM 2232 C CA . ILE A 1 278 ? 43.430 0.387 -42.556 1.00 95.56 278 ILE A CA 1
ATOM 2233 C C . ILE A 1 278 ? 44.798 1.073 -42.479 1.00 95.56 278 ILE A C 1
ATOM 2235 O O . ILE A 1 278 ? 45.219 1.694 -43.455 1.00 95.56 278 ILE A O 1
ATOM 2239 N N . GLN A 1 279 ? 45.505 0.947 -41.355 1.00 97.44 279 GLN A N 1
ATOM 2240 C CA . GLN A 1 279 ? 46.841 1.517 -41.203 1.00 97.44 279 GLN A CA 1
ATOM 2241 C C . GLN A 1 279 ? 47.849 0.875 -42.173 1.00 97.44 279 GLN A C 1
ATOM 2243 O O . GLN A 1 279 ? 48.570 1.594 -42.862 1.00 97.44 279 GLN A O 1
ATOM 2248 N N . GLN A 1 280 ? 47.845 -0.454 -42.307 1.00 96.81 280 GLN A N 1
ATOM 2249 C CA . GLN A 1 280 ? 48.690 -1.159 -43.281 1.00 96.81 280 GLN A CA 1
ATOM 2250 C C . GLN A 1 280 ? 48.382 -0.726 -44.723 1.00 96.81 280 GLN A C 1
ATOM 2252 O O . GLN A 1 280 ? 49.294 -0.520 -45.525 1.00 96.81 280 GLN A O 1
ATOM 2257 N N . LEU A 1 281 ? 47.101 -0.535 -45.057 1.00 95.69 281 LEU A N 1
ATOM 2258 C CA . LEU A 1 281 ? 46.684 -0.036 -46.369 1.00 95.69 281 LEU A CA 1
ATOM 2259 C C . LEU A 1 281 ? 47.135 1.412 -46.609 1.00 95.69 281 LEU A C 1
ATOM 2261 O O . LEU A 1 281 ? 47.533 1.750 -47.724 1.00 95.69 281 LEU A O 1
ATOM 2265 N N . GLN A 1 282 ? 47.108 2.270 -45.588 1.00 95.06 282 GLN A N 1
ATOM 2266 C CA . GLN A 1 282 ? 47.620 3.641 -45.680 1.00 95.06 282 GLN A CA 1
ATOM 2267 C C . GLN A 1 282 ? 49.133 3.663 -45.926 1.00 95.06 282 GLN A C 1
ATOM 2269 O O . GLN A 1 282 ? 49.588 4.377 -46.817 1.00 95.06 282 GLN A O 1
ATOM 2274 N N . GLU A 1 283 ? 49.900 2.842 -45.207 1.00 96.50 283 GLU A N 1
ATOM 2275 C CA . GLU A 1 283 ? 51.350 2.700 -45.402 1.00 96.50 283 GLU A CA 1
ATOM 2276 C C . GLU A 1 283 ? 51.682 2.186 -46.816 1.00 96.50 283 GLU A C 1
ATOM 2278 O O . GLU A 1 283 ? 52.553 2.736 -47.498 1.00 96.50 283 GLU A O 1
ATOM 2283 N N . ALA A 1 284 ? 50.930 1.195 -47.309 1.00 95.12 284 ALA A N 1
ATOM 2284 C CA . ALA A 1 284 ? 51.066 0.692 -48.675 1.00 95.12 284 ALA A CA 1
ATOM 2285 C C . ALA A 1 284 ? 50.742 1.763 -49.734 1.00 95.12 284 ALA A C 1
ATOM 2287 O O . ALA A 1 284 ? 51.446 1.868 -50.742 1.00 95.12 284 ALA A O 1
ATOM 2288 N N . ASN A 1 285 ? 49.713 2.586 -49.503 1.00 93.19 285 ASN A N 1
ATOM 2289 C CA . ASN A 1 285 ? 49.350 3.687 -50.396 1.00 93.19 285 ASN A CA 1
ATOM 2290 C C . ASN A 1 285 ? 50.429 4.778 -50.437 1.00 93.19 285 ASN A C 1
ATOM 2292 O O . ASN A 1 285 ? 50.761 5.244 -51.524 1.00 93.19 285 ASN A O 1
ATOM 2296 N N . VAL A 1 286 ? 51.014 5.147 -49.290 1.00 96.19 286 VAL A N 1
ATOM 2297 C CA . VAL A 1 286 ? 52.131 6.110 -49.231 1.00 96.19 286 VAL A CA 1
ATOM 2298 C C . VAL A 1 286 ? 53.339 5.576 -50.002 1.00 96.19 286 VAL A C 1
ATOM 2300 O O . VAL A 1 286 ? 53.883 6.277 -50.850 1.00 96.19 286 VAL A O 1
ATOM 2303 N N . SER A 1 287 ? 53.707 4.306 -49.796 1.00 96.19 287 SER A N 1
ATOM 2304 C CA . SER A 1 287 ? 54.795 3.665 -50.547 1.00 96.19 287 SER A CA 1
ATOM 2305 C C . SER A 1 287 ? 54.545 3.668 -52.063 1.00 96.19 287 SER A C 1
ATOM 2307 O O . SER A 1 287 ? 55.460 3.905 -52.856 1.00 96.19 287 SER A O 1
ATOM 2309 N N . MET A 1 288 ? 53.300 3.431 -52.485 1.00 92.31 288 MET A N 1
ATOM 2310 C CA . MET A 1 288 ? 52.918 3.466 -53.896 1.00 92.31 288 MET A CA 1
ATOM 2311 C C . MET A 1 288 ? 52.978 4.882 -54.481 1.00 92.31 288 MET A C 1
ATOM 2313 O O . MET A 1 288 ? 53.455 5.037 -55.604 1.00 92.31 288 MET A O 1
ATOM 2317 N N . ALA A 1 289 ? 52.550 5.898 -53.727 1.00 91.81 289 ALA A N 1
ATOM 2318 C CA . ALA A 1 289 ? 52.632 7.299 -54.134 1.00 91.81 289 ALA A CA 1
ATOM 2319 C C . ALA A 1 289 ? 54.086 7.725 -54.388 1.00 91.81 289 ALA A C 1
ATOM 2321 O O . ALA A 1 289 ? 54.387 8.215 -55.472 1.00 91.81 289 ALA A O 1
ATOM 2322 N N . THR A 1 290 ? 55.012 7.405 -53.475 1.00 95.06 290 THR A N 1
ATOM 2323 C CA . THR A 1 290 ? 56.448 7.686 -53.660 1.00 95.06 290 THR A CA 1
ATOM 2324 C C . THR A 1 290 ? 57.020 6.995 -54.903 1.00 95.06 290 THR A C 1
ATOM 2326 O O . THR A 1 290 ? 57.820 7.568 -55.637 1.00 95.06 290 THR A O 1
ATOM 2329 N N . ARG A 1 291 ? 56.593 5.758 -55.199 1.00 93.94 291 ARG A N 1
ATOM 2330 C CA . ARG A 1 291 ? 57.010 5.066 -56.433 1.00 93.94 291 ARG A CA 1
ATOM 2331 C C . ARG A 1 291 ? 56.484 5.753 -57.693 1.00 93.94 291 ARG A C 1
ATOM 2333 O O . ARG A 1 291 ? 57.192 5.771 -58.695 1.00 93.94 291 ARG A O 1
ATOM 2340 N N . LEU A 1 292 ? 55.260 6.280 -57.661 1.00 91.06 292 LEU A N 1
ATOM 2341 C CA . LEU A 1 292 ? 54.690 7.034 -58.779 1.00 91.06 292 LEU A CA 1
ATOM 2342 C C . LEU A 1 292 ? 55.421 8.363 -58.990 1.00 91.06 292 LEU A C 1
ATOM 2344 O O . LEU A 1 292 ? 55.730 8.682 -60.133 1.00 91.06 292 LEU A O 1
ATOM 2348 N N . GLU A 1 293 ? 55.751 9.088 -57.921 1.00 93.81 293 GLU A N 1
ATOM 2349 C CA . GLU A 1 293 ? 56.549 10.322 -57.988 1.00 93.81 293 GLU A CA 1
ATOM 2350 C C . GLU A 1 293 ? 57.918 10.071 -58.638 1.00 93.81 293 GLU A C 1
ATOM 2352 O O . GLU A 1 293 ? 58.277 10.766 -59.587 1.00 93.81 293 GLU A O 1
ATOM 2357 N N . ASN A 1 294 ? 58.619 9.003 -58.236 1.00 93.88 294 ASN A N 1
ATOM 2358 C CA . ASN A 1 294 ? 59.886 8.607 -58.863 1.00 93.88 294 ASN A CA 1
ATOM 2359 C C . ASN A 1 294 ? 59.730 8.317 -60.370 1.00 93.88 294 ASN A C 1
ATOM 2361 O O . ASN A 1 294 ? 60.564 8.735 -61.171 1.00 93.88 294 ASN A O 1
ATOM 2365 N N . PHE A 1 295 ? 58.653 7.633 -60.783 1.00 90.62 295 PHE A N 1
ATOM 2366 C CA . PHE A 1 295 ? 58.387 7.379 -62.206 1.00 90.62 295 PHE A CA 1
ATOM 2367 C C . PHE A 1 295 ? 58.051 8.652 -62.991 1.00 90.62 295 PHE A C 1
ATOM 2369 O O . PHE A 1 295 ? 58.372 8.743 -64.178 1.00 90.62 295 PHE A O 1
ATOM 2376 N N . VAL A 1 296 ? 57.379 9.622 -62.370 1.00 90.81 296 VAL A N 1
ATOM 2377 C CA . VAL A 1 296 ? 57.111 10.926 -62.991 1.00 90.81 296 VAL A CA 1
ATOM 2378 C C . VAL A 1 296 ? 58.425 11.682 -63.199 1.00 90.81 296 VAL A C 1
ATOM 2380 O O . VAL A 1 296 ? 58.667 12.156 -64.308 1.00 90.81 296 VAL A O 1
ATOM 2383 N N . GLU A 1 297 ? 59.311 11.698 -62.201 1.00 92.88 297 GLU A N 1
ATOM 2384 C CA . GLU A 1 297 ? 60.631 12.335 -62.299 1.00 92.88 297 GLU A CA 1
ATOM 2385 C C . GLU A 1 297 ? 61.513 11.684 -63.386 1.00 92.88 297 GLU A C 1
ATOM 2387 O O . GLU A 1 297 ? 62.144 12.371 -64.192 1.00 92.88 297 GLU A O 1
ATOM 2392 N N . GLU A 1 298 ? 61.536 10.348 -63.466 1.00 90.75 298 GLU A N 1
ATOM 2393 C CA . GLU A 1 298 ? 62.232 9.624 -64.541 1.00 90.75 298 GLU A CA 1
ATOM 2394 C C . GLU A 1 298 ? 61.668 9.970 -65.928 1.00 90.75 298 GLU A C 1
ATOM 2396 O O . GLU A 1 298 ? 62.429 10.191 -66.875 1.00 90.75 298 GLU A O 1
ATOM 2401 N N . ASN A 1 299 ? 60.343 10.076 -66.056 1.00 83.69 299 ASN A N 1
ATOM 2402 C CA . ASN A 1 299 ? 59.699 10.473 -67.308 1.00 83.69 299 ASN A CA 1
ATOM 2403 C C . ASN A 1 299 ? 60.041 11.913 -67.719 1.00 83.69 299 ASN A C 1
ATOM 2405 O O . ASN A 1 299 ? 60.238 12.170 -68.908 1.00 83.69 299 ASN A O 1
ATOM 2409 N N . GLU A 1 300 ? 60.142 12.854 -66.780 1.00 91.38 300 GLU A N 1
ATOM 2410 C CA . GLU A 1 300 ? 60.576 14.228 -67.070 1.00 91.38 300 GLU A CA 1
ATOM 2411 C C . GLU A 1 300 ? 62.035 14.283 -67.550 1.00 91.38 300 GLU A C 1
ATOM 2413 O O . GLU A 1 300 ? 62.349 14.999 -68.510 1.00 91.38 300 GLU A O 1
ATOM 2418 N N . LYS A 1 301 ? 62.921 13.462 -66.966 1.00 90.88 301 LYS A N 1
ATOM 2419 C CA . LYS A 1 301 ? 64.316 13.311 -67.424 1.00 90.88 301 LYS A CA 1
ATOM 2420 C C . LYS A 1 301 ? 64.391 12.747 -68.842 1.00 90.88 301 LYS A C 1
ATOM 2422 O O . LYS A 1 301 ? 65.200 13.220 -69.645 1.00 90.88 301 LYS A O 1
ATOM 2427 N N . LEU A 1 302 ? 63.546 11.765 -69.165 1.00 85.69 302 LEU A N 1
ATOM 2428 C CA . LEU A 1 302 ? 63.448 11.202 -70.514 1.00 85.69 302 LEU A CA 1
ATOM 2429 C C . LEU A 1 302 ? 62.909 12.227 -71.517 1.00 85.69 302 LEU A C 1
ATOM 2431 O O . LEU A 1 302 ? 63.497 12.393 -72.583 1.00 85.69 302 LEU A O 1
ATOM 2435 N N . ARG A 1 303 ? 61.849 12.971 -71.170 1.00 80.12 303 ARG A N 1
ATOM 2436 C CA . ARG A 1 303 ? 61.326 14.062 -72.013 1.00 80.12 303 ARG A CA 1
ATOM 2437 C C . ARG A 1 303 ? 62.392 15.116 -72.305 1.00 80.12 303 ARG A C 1
ATOM 2439 O O . ARG A 1 303 ? 62.551 15.504 -73.457 1.00 80.12 303 ARG A O 1
ATOM 2446 N N . SER A 1 304 ? 63.157 15.520 -71.292 1.00 86.12 304 SER A N 1
ATOM 2447 C CA . SER A 1 304 ? 64.257 16.482 -71.453 1.00 86.12 304 SER A CA 1
ATOM 2448 C C . SER A 1 304 ? 65.345 15.968 -72.409 1.00 86.12 304 SER A C 1
ATOM 2450 O O . SER A 1 304 ? 65.831 16.724 -73.246 1.00 86.12 304 SER A O 1
ATOM 2452 N N . HIS A 1 305 ? 65.684 14.672 -72.357 1.00 82.12 305 HIS A N 1
ATOM 2453 C CA . HIS A 1 305 ? 66.616 14.057 -73.314 1.00 82.12 305 HIS A CA 1
ATOM 2454 C C . HIS A 1 305 ? 66.069 14.026 -74.745 1.00 82.12 305 HIS A C 1
ATOM 2456 O O . HIS A 1 305 ? 66.818 14.279 -75.685 1.00 82.12 305 HIS A O 1
ATOM 2462 N N . VAL A 1 306 ? 64.778 13.729 -74.923 1.00 76.56 306 VAL A N 1
ATOM 2463 C CA . VAL A 1 306 ? 64.143 13.720 -76.251 1.00 76.56 306 VAL A CA 1
ATOM 2464 C C . VAL A 1 306 ? 64.177 15.114 -76.881 1.00 76.56 306 VAL A C 1
ATOM 2466 O O . VAL A 1 306 ? 64.503 15.231 -78.058 1.00 76.56 306 VAL A O 1
ATOM 2469 N N . VAL A 1 307 ? 63.922 16.168 -76.097 1.00 78.31 307 VAL A N 1
ATOM 2470 C CA . VAL A 1 307 ? 64.022 17.562 -76.566 1.00 78.31 307 VAL A CA 1
ATOM 2471 C C . VAL A 1 307 ? 65.461 17.925 -76.954 1.00 78.31 307 VAL A C 1
ATOM 2473 O O . VAL A 1 307 ? 65.668 18.571 -77.973 1.00 78.31 307 VAL A O 1
ATOM 2476 N N . LEU A 1 308 ? 66.467 17.470 -76.199 1.00 75.31 308 LEU A N 1
ATOM 2477 C CA . LEU A 1 308 ? 67.879 17.712 -76.530 1.00 75.31 308 LEU A CA 1
ATOM 2478 C C . LEU A 1 308 ? 68.349 16.981 -77.799 1.00 75.31 308 LEU A C 1
ATOM 2480 O O . LEU A 1 308 ? 69.261 17.457 -78.470 1.00 75.31 308 LEU A O 1
ATOM 2484 N N . LEU A 1 309 ? 67.757 15.829 -78.124 1.00 71.94 309 LEU A N 1
ATOM 2485 C CA . LEU A 1 309 ? 68.127 15.024 -79.295 1.00 71.94 309 LEU A CA 1
ATOM 2486 C C . LEU A 1 309 ? 67.350 15.402 -80.569 1.00 71.94 309 LEU A C 1
ATOM 2488 O O . LEU A 1 309 ? 67.801 15.078 -81.667 1.00 71.94 309 LEU A O 1
ATOM 2492 N N . GLY A 1 310 ? 66.213 16.091 -80.445 1.00 57.03 310 GLY A N 1
ATOM 2493 C CA . GLY A 1 310 ? 65.419 16.595 -81.566 1.00 57.03 310 GLY A CA 1
ATOM 2494 C C . GLY A 1 310 ? 65.582 18.102 -81.735 1.00 57.03 310 GLY A C 1
ATOM 2495 O O . GLY A 1 310 ? 64.812 18.866 -81.165 1.00 57.03 310 GLY A O 1
ATOM 2496 N N . GLY A 1 311 ? 66.572 18.534 -82.521 1.00 48.56 311 GLY A N 1
ATOM 2497 C CA . GLY A 1 311 ? 66.736 19.945 -82.880 1.00 48.56 311 GLY A CA 1
ATOM 2498 C C . GLY A 1 311 ? 65.471 20.521 -83.530 1.00 48.56 311 GLY A C 1
ATOM 2499 O O . GLY A 1 311 ? 64.826 19.856 -84.340 1.00 48.56 311 GLY A O 1
ATOM 2500 N N . GLU A 1 312 ? 65.123 21.754 -83.156 1.00 52.22 312 GLU A N 1
ATOM 2501 C CA . GLU A 1 312 ? 64.004 22.538 -83.687 1.00 52.22 312 GLU A CA 1
ATOM 2502 C C . GLU A 1 312 ? 64.086 22.681 -85.214 1.00 52.22 312 GLU A C 1
ATOM 2504 O O . GLU A 1 312 ? 64.637 23.655 -85.717 1.00 52.22 312 GLU A O 1
ATOM 2509 N N . GLN A 1 313 ? 63.536 21.733 -85.973 1.00 52.56 313 GLN A N 1
ATOM 2510 C CA . GLN A 1 313 ? 63.065 21.968 -87.338 1.00 52.56 313 GLN A CA 1
ATOM 2511 C C . GLN A 1 313 ? 62.192 20.800 -87.819 1.00 52.56 313 GLN A C 1
ATOM 2513 O O . GLN A 1 313 ? 62.666 19.696 -88.059 1.00 52.56 313 GLN A O 1
ATOM 2518 N N . HIS A 1 314 ? 60.897 21.103 -87.969 1.00 53.34 314 HIS A N 1
ATOM 2519 C CA . HIS A 1 314 ? 59.832 20.288 -88.564 1.00 53.34 314 HIS A CA 1
ATOM 2520 C C . HIS A 1 314 ? 59.518 18.944 -87.882 1.00 53.34 314 HIS A C 1
ATOM 2522 O O . HIS A 1 314 ? 59.895 17.871 -88.348 1.00 53.34 314 HIS A O 1
ATOM 2528 N N . ALA A 1 315 ? 58.701 19.005 -86.825 1.00 49.97 315 ALA A N 1
ATOM 2529 C CA . ALA A 1 315 ? 57.882 17.867 -86.412 1.00 49.97 315 ALA A CA 1
ATOM 2530 C C . ALA A 1 315 ? 56.808 17.611 -87.487 1.00 49.97 315 ALA A C 1
ATOM 2532 O O . ALA A 1 315 ? 55.780 18.285 -87.530 1.00 49.97 315 ALA A O 1
ATOM 2533 N N . ASP A 1 316 ? 57.110 16.693 -88.402 1.00 57.44 316 ASP A N 1
ATOM 2534 C CA . ASP A 1 316 ? 56.162 16.116 -89.355 1.00 57.44 316 ASP A CA 1
ATOM 2535 C C . ASP A 1 316 ? 55.050 15.360 -88.603 1.00 57.44 316 ASP A C 1
ATOM 2537 O O . ASP A 1 316 ? 55.283 14.752 -87.559 1.00 57.44 316 ASP A O 1
ATOM 2541 N N . GLU A 1 317 ? 53.840 15.365 -89.150 1.00 56.06 317 GLU A N 1
ATOM 2542 C CA . GLU A 1 317 ? 52.609 14.781 -88.601 1.00 56.06 317 GLU A CA 1
ATOM 2543 C C . GLU A 1 317 ? 52.776 13.287 -88.229 1.00 56.06 317 GLU A C 1
ATOM 2545 O O . GLU A 1 317 ? 52.087 12.758 -87.353 1.00 56.06 317 GLU A O 1
ATOM 2550 N N . GLN A 1 318 ? 53.777 12.612 -88.813 1.00 55.81 318 GLN A N 1
ATOM 2551 C CA . GLN A 1 318 ? 54.178 11.249 -88.459 1.00 55.81 318 GLN A CA 1
ATOM 2552 C C . GLN A 1 318 ? 54.767 11.091 -87.047 1.00 55.81 318 GLN A C 1
ATOM 2554 O O . GLN A 1 318 ? 54.506 10.064 -86.414 1.00 55.81 318 GLN A O 1
ATOM 2559 N N . THR A 1 319 ? 55.535 12.047 -86.508 1.00 60.56 319 THR A N 1
ATOM 2560 C CA . THR A 1 319 ? 56.104 11.895 -85.151 1.00 60.56 319 THR A CA 1
ATOM 2561 C C . THR A 1 319 ? 55.040 12.039 -84.069 1.00 60.56 319 THR A C 1
ATOM 2563 O O . THR A 1 319 ? 55.102 11.333 -83.060 1.00 60.56 319 THR A O 1
ATOM 2566 N N . THR A 1 320 ? 54.007 12.848 -84.304 1.00 59.53 320 THR A N 1
ATOM 2567 C CA . THR A 1 320 ? 52.854 12.993 -83.404 1.00 59.53 320 THR A CA 1
ATOM 2568 C C . THR A 1 320 ? 52.030 11.706 -83.338 1.00 59.53 320 THR A C 1
ATOM 2570 O O . THR A 1 320 ? 51.717 11.236 -82.246 1.00 59.53 320 THR A O 1
ATOM 2573 N N . VAL A 1 321 ? 51.775 11.057 -84.482 1.00 68.06 321 VAL A N 1
ATOM 2574 C CA . VAL A 1 321 ? 51.054 9.769 -84.539 1.00 68.06 321 VAL A CA 1
ATOM 2575 C C . VAL A 1 321 ? 51.852 8.642 -83.872 1.00 68.06 321 VAL A C 1
ATOM 2577 O O . VAL A 1 321 ? 51.282 7.794 -83.179 1.00 68.06 321 VAL A O 1
ATOM 2580 N N . VAL A 1 322 ? 53.181 8.625 -84.027 1.00 72.50 322 VAL A N 1
ATOM 2581 C CA . VAL A 1 322 ? 54.045 7.653 -83.334 1.00 72.50 322 VAL A CA 1
ATOM 2582 C C . VAL A 1 322 ? 54.043 7.899 -81.823 1.00 72.50 322 VAL A C 1
ATOM 2584 O O . VAL A 1 322 ? 53.989 6.936 -81.053 1.00 72.50 322 VAL A O 1
ATOM 2587 N N . LEU A 1 323 ? 54.031 9.158 -81.378 1.00 69.25 323 LEU A N 1
ATOM 2588 C CA . LEU A 1 323 ? 53.973 9.500 -79.959 1.00 69.25 323 LEU A CA 1
ATOM 2589 C C . LEU A 1 323 ? 52.614 9.138 -79.340 1.00 69.25 323 LEU A C 1
ATOM 2591 O O . LEU A 1 323 ? 52.589 8.495 -78.294 1.00 69.25 323 LEU A O 1
ATOM 2595 N N . GLU A 1 324 ? 51.494 9.447 -79.999 1.00 67.88 324 GLU A N 1
ATOM 2596 C CA . GLU A 1 324 ? 50.151 9.060 -79.539 1.00 67.88 324 GLU A CA 1
ATOM 2597 C C . GLU A 1 324 ? 49.988 7.541 -79.461 1.00 67.88 324 GLU A C 1
ATOM 2599 O O . GLU A 1 324 ? 49.490 7.016 -78.462 1.00 67.88 324 GLU A O 1
ATOM 2604 N N . ARG A 1 325 ? 50.481 6.804 -80.466 1.00 73.06 325 ARG A N 1
ATOM 2605 C CA . ARG A 1 325 ? 50.446 5.336 -80.458 1.00 73.06 325 ARG A CA 1
ATOM 2606 C C . ARG A 1 325 ? 51.334 4.750 -79.360 1.00 73.06 325 ARG A C 1
ATOM 2608 O O . ARG A 1 325 ? 50.959 3.754 -78.743 1.00 73.06 325 ARG A O 1
ATOM 2615 N N . THR A 1 326 ? 52.470 5.382 -79.070 1.00 75.19 326 THR A N 1
ATOM 2616 C CA . THR A 1 326 ? 53.365 4.976 -77.975 1.00 75.19 326 THR A CA 1
ATOM 2617 C C . THR A 1 326 ? 52.747 5.272 -76.607 1.00 75.19 326 THR A C 1
ATOM 2619 O O . THR A 1 326 ? 52.801 4.419 -75.721 1.00 75.19 326 THR A O 1
ATOM 2622 N N . ILE A 1 327 ? 52.080 6.420 -76.441 1.00 71.44 327 ILE A N 1
ATOM 2623 C CA . ILE A 1 327 ? 51.337 6.770 -75.221 1.00 71.44 327 ILE A CA 1
ATOM 2624 C C . ILE A 1 327 ? 50.166 5.804 -75.013 1.00 71.44 327 ILE A C 1
ATOM 2626 O O . ILE A 1 327 ? 49.994 5.301 -73.903 1.00 71.44 327 ILE A O 1
ATOM 2630 N N . LEU A 1 328 ? 49.401 5.471 -76.056 1.00 70.19 328 LEU A N 1
ATOM 2631 C CA . LEU A 1 328 ? 48.321 4.482 -75.980 1.00 70.19 328 LEU A CA 1
ATOM 2632 C C . LEU A 1 328 ? 48.845 3.095 -75.594 1.00 70.19 328 LEU A C 1
ATOM 2634 O O . LEU A 1 328 ? 48.314 2.490 -74.665 1.00 70.19 328 LEU A O 1
ATOM 2638 N N . MET A 1 329 ? 49.932 2.623 -76.214 1.00 74.25 329 MET A N 1
ATOM 2639 C CA . MET A 1 329 ? 50.534 1.333 -75.853 1.00 74.25 329 MET A CA 1
ATOM 2640 C C . MET A 1 329 ? 51.087 1.319 -74.426 1.00 74.25 329 MET A C 1
ATOM 2642 O O . MET A 1 329 ? 50.946 0.316 -73.722 1.00 74.25 329 MET A O 1
ATOM 2646 N N . PHE A 1 330 ? 51.690 2.418 -73.970 1.00 74.62 330 PHE A N 1
ATOM 2647 C CA . PHE A 1 330 ? 52.162 2.539 -72.593 1.00 74.62 330 PHE A CA 1
ATOM 2648 C C . PHE A 1 330 ? 50.986 2.524 -71.608 1.00 74.62 330 PHE A C 1
ATOM 2650 O O . PHE A 1 330 ? 50.990 1.745 -70.654 1.00 74.62 330 PHE A O 1
ATOM 2657 N N . THR A 1 331 ? 49.935 3.297 -71.886 1.00 63.84 331 THR A N 1
ATOM 2658 C CA . THR A 1 331 ? 48.723 3.375 -71.055 1.00 63.84 331 THR A CA 1
ATOM 2659 C C . THR A 1 331 ? 48.015 2.024 -70.982 1.00 63.84 331 THR A C 1
ATOM 2661 O O . THR A 1 331 ? 47.636 1.568 -69.904 1.00 63.84 331 THR A O 1
ATOM 2664 N N . GLU A 1 332 ? 47.908 1.320 -72.107 1.00 72.69 332 GLU A N 1
ATOM 2665 C CA . GLU A 1 332 ? 47.303 -0.007 -72.171 1.00 72.69 332 GLU A CA 1
ATOM 2666 C C . GLU A 1 332 ? 48.157 -1.065 -71.458 1.00 72.69 332 GLU A C 1
ATOM 2668 O O . GLU A 1 332 ? 47.622 -1.956 -70.797 1.00 72.69 332 GLU A O 1
ATOM 2673 N N . THR A 1 333 ? 49.486 -0.934 -71.496 1.00 76.00 333 THR A N 1
ATOM 2674 C CA . THR A 1 333 ? 50.407 -1.804 -70.750 1.00 76.00 333 THR A CA 1
ATOM 2675 C C . THR A 1 333 ? 50.303 -1.578 -69.240 1.00 76.00 333 THR A C 1
ATOM 2677 O O . THR A 1 333 ? 50.274 -2.547 -68.477 1.00 76.00 333 THR A O 1
ATOM 2680 N N . VAL A 1 334 ? 50.193 -0.323 -68.794 1.00 69.44 334 VAL A N 1
ATOM 2681 C CA . VAL A 1 334 ? 49.987 0.025 -67.378 1.00 69.44 334 VAL A CA 1
ATOM 2682 C C . VAL A 1 334 ? 48.626 -0.476 -66.891 1.00 69.44 334 VAL A C 1
ATOM 2684 O O . VAL A 1 334 ? 48.561 -1.154 -65.866 1.00 69.44 334 VAL A O 1
ATOM 2687 N N . LEU A 1 335 ? 47.553 -0.250 -67.656 1.00 65.19 335 LEU A N 1
ATOM 2688 C CA . LEU A 1 335 ? 46.215 -0.756 -67.331 1.00 65.19 335 LEU A CA 1
ATOM 2689 C C . LEU A 1 335 ? 46.167 -2.289 -67.307 1.00 65.19 335 LEU A C 1
ATOM 2691 O O . LEU A 1 335 ? 45.519 -2.873 -66.439 1.00 65.19 335 LEU A O 1
ATOM 2695 N N . ARG A 1 336 ? 46.886 -2.965 -68.211 1.00 73.06 336 ARG A N 1
ATOM 2696 C CA . ARG A 1 336 ? 46.994 -4.430 -68.221 1.00 73.06 336 ARG A CA 1
ATOM 2697 C C . ARG A 1 336 ? 47.720 -4.949 -66.979 1.00 73.06 336 ARG A C 1
ATOM 2699 O O . ARG A 1 336 ? 47.228 -5.888 -66.358 1.00 73.06 336 ARG A O 1
ATOM 2706 N N . LYS A 1 337 ? 48.828 -4.319 -66.568 1.00 72.69 337 LYS A N 1
ATOM 2707 C CA . LYS A 1 337 ? 49.531 -4.668 -65.319 1.00 72.69 337 LYS A CA 1
ATOM 2708 C C . LYS A 1 337 ? 48.684 -4.387 -64.074 1.00 72.69 337 LYS A C 1
ATOM 2710 O O . LYS A 1 337 ? 48.729 -5.171 -63.132 1.00 72.69 337 LYS A O 1
ATOM 2715 N N . PHE A 1 338 ? 47.872 -3.330 -64.087 1.00 64.25 338 PHE A N 1
ATOM 2716 C CA . PHE A 1 338 ? 46.943 -3.016 -62.999 1.00 64.25 338 PHE A CA 1
ATOM 2717 C C . PHE A 1 338 ? 45.789 -4.031 -62.897 1.00 64.25 338 PHE A C 1
ATOM 2719 O O . PHE A 1 338 ? 45.437 -4.461 -61.803 1.00 64.25 338 PHE A O 1
ATOM 2726 N N . ARG A 1 339 ? 45.239 -4.498 -64.029 1.00 68.06 339 ARG A N 1
ATOM 2727 C CA . ARG A 1 339 ? 44.247 -5.595 -64.042 1.00 68.06 339 ARG A CA 1
ATOM 2728 C C . ARG A 1 339 ? 44.841 -6.920 -63.563 1.00 68.06 339 ARG A C 1
ATOM 2730 O O . ARG A 1 339 ? 44.173 -7.678 -62.871 1.00 68.06 339 ARG A O 1
ATOM 2737 N N . GLN A 1 340 ? 46.101 -7.189 -63.901 1.00 67.44 340 GLN A N 1
ATOM 2738 C CA . GLN A 1 340 ? 46.802 -8.396 -63.459 1.00 67.44 340 GLN A CA 1
ATOM 2739 C C . GLN A 1 340 ? 47.157 -8.370 -61.965 1.00 67.44 340 GLN A C 1
ATOM 2741 O O . GLN A 1 340 ? 47.223 -9.431 -61.351 1.00 67.44 340 GLN A O 1
ATOM 2746 N N . SER A 1 341 ? 47.357 -7.192 -61.363 1.00 60.50 341 SER A N 1
ATOM 2747 C CA . SER A 1 341 ? 47.682 -7.076 -59.936 1.00 60.50 341 SER A CA 1
ATOM 2748 C C . SER A 1 341 ? 46.464 -7.159 -59.005 1.00 60.50 341 SER A C 1
ATOM 2750 O O . SER A 1 341 ? 46.646 -7.352 -57.803 1.00 60.50 341 SER A O 1
ATOM 2752 N N . LYS A 1 342 ? 45.231 -7.065 -59.530 1.00 53.03 342 LYS A N 1
ATOM 2753 C CA . LYS A 1 342 ? 43.978 -7.244 -58.769 1.00 53.03 342 LYS A CA 1
ATOM 2754 C C . LYS A 1 342 ? 42.926 -8.057 -59.553 1.00 53.03 342 LYS A C 1
ATOM 2756 O O . LYS A 1 342 ? 41.922 -7.493 -59.984 1.00 53.03 342 LYS A O 1
ATOM 2761 N N . PRO A 1 343 ? 43.098 -9.383 -59.707 1.00 49.94 343 PRO A N 1
ATOM 2762 C CA . PRO A 1 343 ? 42.208 -10.219 -60.522 1.00 49.94 343 PRO A CA 1
ATOM 2763 C C . PRO A 1 343 ? 40.796 -10.452 -59.939 1.00 49.94 343 PRO A C 1
ATOM 2765 O O . PRO A 1 343 ? 39.952 -11.001 -60.638 1.00 49.94 343 PRO A O 1
ATOM 2768 N N . ASN A 1 344 ? 40.515 -10.029 -58.697 1.00 49.72 344 ASN A N 1
ATOM 2769 C CA . ASN A 1 344 ? 39.271 -10.358 -57.979 1.00 49.72 344 ASN A CA 1
ATOM 2770 C C . ASN A 1 344 ? 38.279 -9.191 -57.784 1.00 49.72 344 ASN A C 1
ATOM 2772 O O . ASN A 1 344 ? 37.268 -9.381 -57.114 1.00 49.72 344 ASN A O 1
ATOM 2776 N N . LEU A 1 345 ? 38.517 -8.000 -58.350 1.00 46.19 345 LEU A N 1
ATOM 2777 C CA . LEU A 1 345 ? 37.516 -6.922 -58.314 1.00 46.19 345 LEU A CA 1
ATOM 2778 C C . LEU A 1 345 ? 36.487 -7.135 -59.444 1.00 46.19 345 LEU A C 1
ATOM 2780 O O . LEU A 1 345 ? 36.670 -6.657 -60.562 1.00 46.19 345 LEU A O 1
ATOM 2784 N N . GLN A 1 346 ? 35.427 -7.901 -59.176 1.00 48.06 346 GLN A N 1
ATOM 2785 C CA . GLN A 1 346 ? 34.271 -8.006 -60.076 1.00 48.06 346 GLN A CA 1
ATOM 2786 C C . GLN A 1 346 ? 33.454 -6.697 -60.076 1.00 48.06 346 GLN A C 1
ATOM 2788 O O . GLN A 1 346 ? 33.257 -6.071 -59.035 1.00 48.06 346 GLN A O 1
ATOM 2793 N N . GLU A 1 347 ? 32.898 -6.337 -61.241 1.00 44.94 347 GLU A N 1
ATOM 2794 C CA . GLU A 1 347 ? 31.944 -5.229 -61.485 1.00 44.94 347 GLU A CA 1
ATOM 2795 C C . GLU A 1 347 ? 30.711 -5.205 -60.550 1.00 44.94 347 GLU A C 1
ATOM 2797 O O . GLU A 1 347 ? 29.965 -4.226 -60.507 1.00 44.94 347 GLU A O 1
ATOM 2802 N N . THR A 1 348 ? 30.506 -6.252 -59.752 1.00 49.00 348 THR A N 1
ATOM 2803 C CA . THR A 1 348 ? 29.432 -6.389 -58.766 1.00 49.00 348 THR A CA 1
ATOM 2804 C C . THR A 1 348 ? 29.498 -5.379 -57.615 1.00 49.00 348 THR A C 1
ATOM 2806 O O . THR A 1 348 ? 28.447 -5.013 -57.093 1.00 49.00 348 THR A O 1
ATOM 2809 N N . GLU A 1 349 ? 30.671 -4.863 -57.230 1.00 49.00 349 GLU A N 1
ATOM 2810 C CA . GLU A 1 349 ? 30.774 -3.924 -56.092 1.00 49.00 349 GLU A CA 1
ATOM 2811 C C . GLU A 1 349 ? 30.379 -2.477 -56.444 1.00 49.00 349 GLU A C 1
ATOM 2813 O O . GLU A 1 349 ? 29.783 -1.783 -55.614 1.00 49.00 349 GLU A O 1
ATOM 2818 N N . LEU A 1 350 ? 30.592 -2.033 -57.692 1.00 43.47 350 LEU A N 1
ATOM 2819 C CA . LEU A 1 350 ? 30.079 -0.732 -58.150 1.00 43.47 350 LEU A CA 1
ATOM 2820 C C . LEU A 1 350 ? 28.550 -0.755 -58.325 1.00 43.47 350 LEU A C 1
ATOM 2822 O O . LEU A 1 350 ? 27.877 0.224 -57.997 1.00 43.47 350 LEU A O 1
ATOM 2826 N N . ALA A 1 351 ? 27.987 -1.886 -58.767 1.00 43.31 351 ALA A N 1
ATOM 2827 C CA . ALA A 1 351 ? 26.539 -2.075 -58.869 1.00 43.31 351 ALA A CA 1
ATOM 28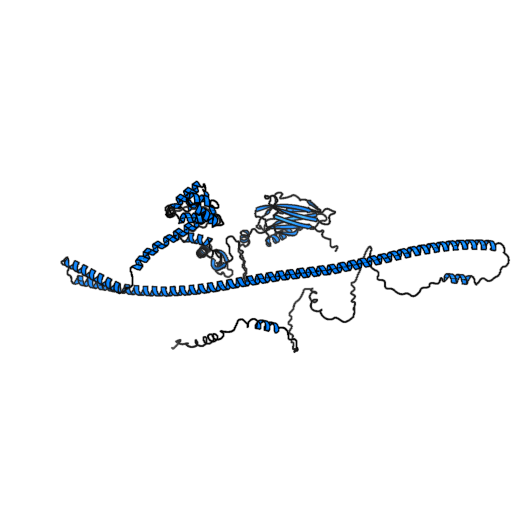28 C C . ALA A 1 351 ? 25.856 -2.193 -57.487 1.00 43.31 351 ALA A C 1
ATOM 2830 O O . ALA A 1 351 ? 24.754 -1.674 -57.294 1.00 43.31 351 ALA A O 1
ATOM 2831 N N . ALA A 1 352 ? 26.520 -2.801 -56.496 1.00 43.25 352 ALA A N 1
ATOM 2832 C CA . ALA A 1 352 ? 26.015 -2.899 -55.124 1.00 43.25 352 ALA A CA 1
ATOM 2833 C C . ALA A 1 352 ? 25.965 -1.534 -54.407 1.00 43.25 352 ALA A C 1
ATOM 2835 O O . ALA A 1 352 ? 25.027 -1.261 -53.655 1.00 43.25 352 ALA A O 1
ATOM 2836 N N . SER A 1 353 ? 26.917 -0.639 -54.690 1.00 38.09 353 SER A N 1
ATOM 2837 C CA . SER A 1 353 ? 26.928 0.728 -54.148 1.00 38.09 353 SER A CA 1
ATOM 2838 C C . SER A 1 353 ? 25.753 1.578 -54.666 1.00 38.09 353 SER A C 1
ATOM 2840 O O . SER A 1 353 ? 25.107 2.288 -53.893 1.00 38.09 353 SER A O 1
ATOM 2842 N N . ALA A 1 354 ? 25.380 1.427 -55.944 1.00 37.94 354 ALA A N 1
ATOM 2843 C CA . ALA A 1 354 ? 24.207 2.090 -56.526 1.00 37.94 354 ALA A CA 1
ATOM 2844 C C . ALA A 1 354 ? 22.865 1.469 -56.070 1.00 37.94 354 ALA A C 1
ATOM 2846 O O . ALA A 1 354 ? 21.869 2.180 -55.916 1.00 37.94 354 ALA A O 1
ATOM 2847 N N . GLY A 1 355 ? 22.829 0.159 -55.793 1.00 38.06 355 GLY A N 1
ATOM 2848 C CA . GLY A 1 355 ? 21.646 -0.541 -55.271 1.00 38.06 355 GLY A CA 1
ATOM 2849 C C . GLY A 1 355 ? 21.300 -0.193 -53.816 1.00 38.06 355 GLY A C 1
ATOM 2850 O O . GLY A 1 355 ? 20.123 -0.089 -53.461 1.00 38.06 355 GLY A O 1
ATOM 2851 N N . ASN A 1 356 ? 22.307 0.078 -52.982 1.00 37.97 356 ASN A N 1
ATOM 2852 C CA . ASN A 1 356 ? 22.115 0.363 -51.556 1.00 37.97 356 ASN A CA 1
ATOM 2853 C C . ASN A 1 356 ? 21.470 1.731 -51.269 1.00 37.97 356 ASN A C 1
ATOM 2855 O O . ASN A 1 356 ? 20.882 1.917 -50.205 1.00 37.97 356 ASN A O 1
ATOM 2859 N N . MET A 1 357 ? 21.471 2.663 -52.229 1.00 33.25 357 MET A N 1
ATOM 2860 C CA . MET A 1 357 ? 20.778 3.952 -52.089 1.00 33.25 357 MET A CA 1
ATOM 2861 C C . MET A 1 357 ? 19.251 3.835 -52.306 1.00 33.25 357 MET A C 1
ATOM 2863 O O . MET A 1 357 ? 18.489 4.679 -51.835 1.00 33.25 357 MET A O 1
ATOM 2867 N N . LYS A 1 358 ? 18.780 2.746 -52.938 1.00 31.30 358 LYS A N 1
ATOM 2868 C CA . LYS A 1 358 ? 17.352 2.466 -53.204 1.00 31.30 358 LYS A CA 1
ATOM 2869 C C . LYS A 1 358 ? 16.640 1.736 -52.048 1.00 31.30 358 LYS A C 1
ATOM 2871 O O . LYS A 1 358 ? 15.414 1.710 -52.005 1.00 31.30 358 LYS A O 1
ATOM 2876 N N . LEU A 1 359 ? 17.391 1.192 -51.084 1.00 40.09 359 LEU A N 1
ATOM 2877 C CA . LEU A 1 359 ? 16.877 0.459 -49.911 1.00 40.09 359 LEU A CA 1
ATOM 2878 C C . LEU A 1 359 ? 16.655 1.337 -48.664 1.00 40.09 359 LEU A C 1
ATOM 2880 O O . LEU A 1 359 ? 16.034 0.892 -47.699 1.00 40.09 359 LEU A O 1
ATOM 2884 N N . ILE A 1 360 ? 17.124 2.587 -48.678 1.00 38.84 360 ILE A N 1
ATOM 2885 C CA . ILE A 1 360 ? 17.036 3.501 -47.526 1.00 38.84 360 ILE A CA 1
ATOM 2886 C C . ILE A 1 360 ? 15.702 4.277 -47.517 1.00 38.84 360 ILE A C 1
ATOM 2888 O O . ILE A 1 360 ? 15.161 4.566 -46.451 1.00 38.84 360 ILE A O 1
ATOM 2892 N N . PHE A 1 361 ? 15.107 4.535 -48.686 1.00 34.22 361 PHE A N 1
ATOM 2893 C CA . PHE A 1 361 ? 13.844 5.280 -48.814 1.00 34.22 361 PHE A CA 1
ATOM 2894 C C . PHE A 1 361 ? 12.566 4.541 -48.343 1.00 34.22 361 PHE A C 1
ATOM 2896 O O . PHE A 1 361 ? 11.740 5.186 -47.698 1.00 34.22 361 PHE A O 1
ATOM 2903 N N . PRO A 1 362 ? 12.377 3.220 -48.555 1.00 39.16 362 PRO A N 1
ATOM 2904 C CA . PRO A 1 362 ? 11.150 2.525 -48.133 1.00 39.16 362 PRO A CA 1
ATOM 2905 C C . PRO A 1 362 ? 10.968 2.458 -46.612 1.00 39.16 362 PRO A C 1
ATOM 2907 O O . PRO A 1 362 ? 9.845 2.413 -46.116 1.00 39.16 362 PRO A O 1
ATOM 2910 N N . ASN A 1 363 ? 12.071 2.459 -45.858 1.00 34.72 363 ASN A N 1
ATOM 2911 C CA . ASN A 1 363 ? 12.018 2.383 -44.402 1.00 34.72 363 ASN A CA 1
ATOM 2912 C C . ASN A 1 363 ? 11.648 3.728 -43.769 1.00 34.72 363 ASN A C 1
ATOM 2914 O O . ASN A 1 363 ? 10.950 3.726 -42.765 1.00 34.72 363 ASN A O 1
ATOM 2918 N N . LEU A 1 364 ? 12.039 4.863 -44.363 1.00 35.34 364 LEU A N 1
ATOM 2919 C CA . LEU A 1 364 ? 11.685 6.198 -43.860 1.00 35.34 364 LEU A CA 1
ATOM 2920 C C . LEU A 1 364 ? 10.185 6.508 -44.021 1.00 35.34 364 LEU A C 1
ATOM 2922 O O . LEU A 1 364 ? 9.586 7.085 -43.118 1.00 35.34 364 LEU A O 1
ATOM 2926 N N . VAL A 1 365 ? 9.574 6.062 -45.122 1.00 45.41 365 VAL A N 1
ATOM 2927 C CA . VAL A 1 365 ? 8.146 6.275 -45.431 1.00 45.41 365 VAL A CA 1
ATOM 2928 C C . VAL A 1 365 ? 7.229 5.467 -44.491 1.00 45.41 365 VAL A C 1
ATOM 2930 O O . VAL A 1 365 ? 6.248 5.996 -43.971 1.00 45.41 365 VAL A O 1
ATOM 2933 N N . ARG A 1 366 ? 7.627 4.241 -44.117 1.00 51.19 366 ARG A N 1
ATOM 2934 C CA . ARG A 1 366 ? 6.876 3.390 -43.168 1.00 51.19 366 ARG A CA 1
ATOM 2935 C C . ARG A 1 366 ? 6.808 3.936 -41.734 1.00 51.19 366 ARG A C 1
ATOM 2937 O O . ARG A 1 366 ? 5.892 3.590 -40.989 1.00 51.19 366 ARG A O 1
ATOM 2944 N N . PHE A 1 367 ? 7.762 4.774 -41.314 1.00 47.12 367 PHE A N 1
ATOM 2945 C CA . PHE A 1 367 ? 7.783 5.312 -39.944 1.00 47.12 367 PHE A CA 1
ATOM 2946 C C . PHE A 1 367 ? 6.795 6.466 -39.739 1.00 47.12 367 PHE A C 1
ATOM 2948 O O . PHE A 1 367 ? 6.183 6.551 -38.675 1.00 47.12 367 PHE A O 1
ATOM 2955 N N . THR A 1 368 ? 6.588 7.316 -40.748 1.00 58.69 368 THR A N 1
ATOM 2956 C CA . THR A 1 368 ? 5.599 8.408 -40.695 1.00 58.69 368 THR A CA 1
ATOM 2957 C C . THR A 1 368 ? 4.160 7.897 -40.793 1.00 58.69 368 THR A C 1
ATOM 2959 O O . THR A 1 368 ? 3.260 8.456 -40.165 1.00 58.69 368 THR A O 1
ATOM 2962 N N . GLU A 1 369 ? 3.949 6.780 -41.493 1.00 72.94 369 GLU A N 1
ATOM 2963 C CA . GLU A 1 369 ? 2.646 6.111 -41.608 1.00 72.94 369 GLU A CA 1
ATOM 2964 C C . GLU A 1 369 ? 2.138 5.604 -40.252 1.00 72.94 369 GLU A C 1
ATOM 2966 O O . GLU A 1 369 ? 0.981 5.825 -39.896 1.00 72.94 369 GLU A O 1
ATOM 2971 N N . SER A 1 370 ? 3.003 4.981 -39.445 1.00 76.38 370 SER A N 1
ATOM 2972 C CA . SER A 1 370 ? 2.596 4.402 -38.158 1.00 76.38 370 SER A CA 1
ATOM 2973 C C . SER A 1 370 ? 2.119 5.452 -37.145 1.00 76.38 370 SER A C 1
ATOM 2975 O O . SER A 1 370 ? 1.199 5.176 -36.367 1.00 76.38 370 SER A O 1
ATOM 2977 N N . GLU A 1 371 ? 2.723 6.644 -37.121 1.00 81.62 371 GLU A N 1
ATOM 2978 C CA . GLU A 1 371 ? 2.323 7.716 -36.198 1.00 81.62 371 GLU A CA 1
ATOM 2979 C C . GLU A 1 371 ? 0.992 8.350 -36.623 1.00 81.62 371 GLU A C 1
ATOM 2981 O O . GLU A 1 371 ? 0.100 8.533 -35.788 1.00 81.62 371 GLU A O 1
ATOM 2986 N N . LEU A 1 372 ? 0.830 8.620 -37.923 1.00 85.81 372 LEU A N 1
ATOM 2987 C CA . LEU A 1 372 ? -0.412 9.143 -38.489 1.00 85.81 372 LEU A CA 1
ATOM 2988 C C . LEU A 1 372 ? -1.579 8.177 -38.247 1.00 85.81 372 LEU A C 1
ATOM 2990 O O . LEU A 1 372 ? -2.622 8.587 -37.734 1.00 85.81 372 LEU A O 1
ATOM 2994 N N . LEU A 1 373 ? -1.378 6.883 -38.519 1.00 88.81 373 LEU A N 1
ATOM 2995 C CA . LEU A 1 373 ? -2.377 5.841 -38.277 1.00 88.81 373 LEU A CA 1
ATOM 2996 C C . LEU A 1 373 ? -2.806 5.772 -36.814 1.00 88.81 373 LEU A C 1
ATOM 2998 O O . LEU A 1 373 ? -3.989 5.596 -36.520 1.00 88.81 373 LEU A O 1
ATOM 3002 N N . THR A 1 374 ? -1.861 5.917 -35.887 1.00 88.12 374 THR A N 1
ATOM 3003 C CA . THR A 1 374 ? -2.152 5.864 -34.451 1.00 88.12 374 THR A CA 1
ATOM 3004 C C . THR A 1 374 ? -2.970 7.080 -34.014 1.00 88.12 374 THR A C 1
ATOM 3006 O O . THR A 1 374 ? -3.985 6.931 -33.337 1.00 88.12 374 THR A O 1
ATOM 3009 N N . LYS A 1 375 ? -2.592 8.291 -34.445 1.00 91.25 375 LYS A N 1
ATOM 3010 C CA . LYS A 1 375 ? -3.332 9.519 -34.102 1.00 91.25 375 LYS A CA 1
ATOM 3011 C C . LYS A 1 375 ? -4.737 9.528 -34.698 1.00 91.25 375 LYS A C 1
ATOM 3013 O O . LYS A 1 375 ? -5.692 9.831 -33.982 1.00 91.25 375 LYS A O 1
ATOM 3018 N N . LEU A 1 376 ? -4.864 9.151 -35.971 1.00 93.00 376 LEU A N 1
ATOM 3019 C CA . LEU A 1 376 ? -6.159 9.055 -36.637 1.00 93.00 376 LEU A CA 1
ATOM 3020 C C . LEU A 1 376 ? -7.030 7.983 -35.986 1.00 93.00 376 LEU A C 1
ATOM 3022 O O . LEU A 1 376 ? -8.160 8.285 -35.631 1.00 93.00 376 LEU A O 1
ATOM 3026 N N . SER A 1 377 ? -6.516 6.773 -35.742 1.00 94.31 377 SER A N 1
ATOM 3027 C CA . SER A 1 377 ? -7.308 5.682 -35.149 1.00 94.31 377 SER A CA 1
ATOM 3028 C C . SER A 1 377 ? -7.820 5.985 -33.737 1.00 94.31 377 SER A C 1
ATOM 3030 O O . SER A 1 377 ? -8.971 5.668 -33.432 1.00 94.31 377 SER A O 1
ATOM 3032 N N . CYS A 1 378 ? -7.024 6.654 -32.896 1.00 91.62 378 CYS A N 1
ATOM 3033 C CA . CYS A 1 378 ? -7.455 7.091 -31.566 1.00 91.62 378 CYS A CA 1
ATOM 3034 C C . CYS A 1 378 ? -8.608 8.103 -31.621 1.00 91.62 378 CYS A C 1
ATOM 3036 O O . CYS A 1 378 ? -9.519 8.041 -30.798 1.00 91.62 378 CYS A O 1
ATOM 3038 N N . ARG A 1 379 ? -8.576 9.032 -32.583 1.00 94.31 379 ARG A N 1
ATOM 3039 C CA . ARG A 1 379 ? -9.593 10.085 -32.731 1.00 94.31 379 ARG A CA 1
ATOM 3040 C C . ARG A 1 379 ? -10.817 9.617 -33.514 1.00 94.31 379 ARG A C 1
ATOM 3042 O O . ARG A 1 379 ? -11.918 10.095 -33.257 1.00 94.31 379 ARG A O 1
ATOM 3049 N N . LEU A 1 380 ? -10.652 8.660 -34.426 1.00 94.69 380 LEU A N 1
ATOM 3050 C CA . LEU A 1 380 ? -11.750 8.046 -35.170 1.00 94.69 380 LEU A CA 1
ATOM 3051 C C . LEU A 1 380 ? -12.751 7.373 -34.225 1.00 94.69 380 LEU A C 1
ATOM 3053 O O . LEU A 1 380 ? -13.956 7.459 -34.449 1.00 94.69 380 LEU A O 1
ATOM 3057 N N . GLY A 1 381 ? -12.256 6.733 -33.158 1.00 93.69 381 GLY A N 1
ATOM 3058 C CA . GLY A 1 381 ? -13.096 6.101 -32.146 1.00 93.69 381 GLY A CA 1
ATOM 3059 C C . GLY A 1 381 ? -14.063 5.103 -32.779 1.00 93.69 381 GLY A C 1
ATOM 3060 O O . GLY A 1 381 ? -13.630 4.223 -33.515 1.00 93.69 381 GLY A O 1
ATOM 3061 N N . SER A 1 382 ? -15.365 5.238 -32.510 1.00 94.50 382 SER A N 1
ATOM 3062 C CA . SER A 1 382 ? -16.437 4.387 -33.052 1.00 94.50 382 SER A CA 1
ATOM 3063 C C . SER A 1 382 ? -16.776 4.625 -34.530 1.00 94.50 382 SER A C 1
ATOM 3065 O O . SER A 1 382 ? -17.423 3.768 -35.132 1.00 94.50 382 SER A O 1
ATOM 3067 N N . ASP A 1 383 ? -16.315 5.722 -35.139 1.00 97.06 383 ASP A N 1
ATOM 3068 C CA . ASP A 1 383 ? -16.704 6.123 -36.504 1.00 97.06 383 ASP A CA 1
ATOM 3069 C C . ASP A 1 383 ? -15.935 5.383 -37.606 1.00 97.06 383 ASP A C 1
ATOM 3071 O O . ASP A 1 383 ? -16.150 5.604 -38.799 1.00 97.06 383 ASP A O 1
ATOM 3075 N N . TRP A 1 384 ? -15.061 4.453 -37.223 1.00 97.44 384 TRP A N 1
ATOM 3076 C CA . TRP A 1 384 ? -14.233 3.678 -38.142 1.00 97.44 384 TRP A CA 1
ATOM 3077 C C . TRP A 1 384 ? -15.007 2.908 -39.206 1.00 97.44 384 TRP A C 1
ATOM 3079 O O . TRP A 1 384 ? -14.507 2.739 -40.316 1.00 97.44 384 TRP A O 1
ATOM 3089 N N . ARG A 1 385 ? -16.230 2.462 -38.900 1.00 97.62 385 ARG A N 1
ATOM 3090 C CA . ARG A 1 385 ? -17.064 1.728 -39.859 1.00 97.62 385 ARG A CA 1
ATOM 3091 C C . ARG A 1 385 ? -17.625 2.657 -40.935 1.00 97.62 385 ARG A C 1
ATOM 3093 O O . ARG A 1 385 ? -17.651 2.280 -42.101 1.00 97.62 385 ARG A O 1
ATOM 3100 N N . ARG A 1 386 ? -18.015 3.880 -40.547 1.00 97.31 386 ARG A N 1
ATOM 3101 C CA . ARG A 1 386 ? -18.478 4.928 -41.469 1.00 97.31 386 ARG A CA 1
ATOM 3102 C C . ARG A 1 386 ? -17.331 5.400 -42.361 1.00 97.31 386 ARG A C 1
ATOM 3104 O O . ARG A 1 386 ? -17.534 5.504 -43.565 1.00 97.31 386 ARG A O 1
ATOM 3111 N N . LEU A 1 387 ? -16.130 5.574 -41.794 1.00 96.12 387 LEU A N 1
ATOM 3112 C CA . LEU A 1 387 ? -14.931 5.870 -42.580 1.00 96.12 387 LEU A CA 1
ATOM 3113 C C . LEU A 1 387 ? -14.636 4.746 -43.574 1.00 96.12 387 LEU A C 1
ATOM 3115 O O . LEU A 1 387 ? -14.530 5.005 -44.763 1.00 96.12 387 LEU A O 1
ATOM 3119 N N . GLY A 1 388 ? -14.549 3.495 -43.115 1.00 95.56 388 GLY A N 1
ATOM 3120 C CA . GLY A 1 388 ? -14.224 2.365 -43.984 1.00 95.56 388 GLY A CA 1
ATOM 3121 C C . GLY A 1 388 ? -15.186 2.216 -45.166 1.00 95.56 388 GLY A C 1
ATOM 3122 O O . GLY A 1 388 ? -14.736 2.019 -46.291 1.00 95.56 388 GLY A O 1
ATOM 3123 N N . ALA A 1 389 ? -16.492 2.390 -44.938 1.00 96.56 389 ALA A N 1
ATOM 3124 C CA . ALA A 1 389 ? -17.491 2.367 -46.006 1.00 96.56 389 ALA A CA 1
ATOM 3125 C C . ALA A 1 389 ? -17.316 3.532 -46.996 1.00 96.56 389 ALA A C 1
ATOM 3127 O O . ALA A 1 389 ? -17.386 3.324 -48.205 1.00 96.56 389 ALA A O 1
ATOM 3128 N N . ALA A 1 390 ? -17.043 4.742 -46.499 1.00 95.25 390 ALA A N 1
ATOM 3129 C CA . ALA A 1 390 ? -16.827 5.920 -47.338 1.00 95.25 390 ALA A CA 1
ATOM 3130 C C . ALA A 1 390 ? -15.506 5.864 -48.133 1.00 95.25 390 ALA A C 1
ATOM 3132 O O . ALA A 1 390 ? -15.432 6.403 -49.233 1.00 95.25 390 ALA A O 1
ATOM 3133 N N . MET A 1 391 ? -14.498 5.140 -47.634 1.00 93.00 391 MET A N 1
ATOM 3134 C CA . MET A 1 391 ? -13.261 4.826 -48.365 1.00 93.00 391 MET A CA 1
ATOM 3135 C C . MET A 1 391 ? -13.421 3.650 -49.352 1.00 93.00 391 MET A C 1
ATOM 3137 O O . MET A 1 391 ? -12.442 3.227 -49.960 1.00 93.00 391 MET A O 1
ATOM 3141 N N . GLY A 1 392 ? -14.630 3.097 -49.512 1.00 93.81 392 GLY A N 1
ATOM 3142 C CA . GLY A 1 392 ? -14.916 2.016 -50.461 1.00 93.81 392 GLY A CA 1
ATOM 3143 C C . GLY A 1 392 ? -14.527 0.609 -49.992 1.00 93.81 392 GLY A C 1
ATOM 3144 O O . GLY A 1 392 ? -14.490 -0.310 -50.808 1.00 93.81 392 GLY A O 1
ATOM 3145 N N . ILE A 1 393 ? -14.253 0.400 -48.697 1.00 94.56 393 ILE A N 1
ATOM 3146 C CA . ILE A 1 393 ? -13.945 -0.935 -48.165 1.00 94.56 393 ILE A CA 1
ATOM 3147 C C . ILE A 1 393 ? -15.225 -1.795 -48.173 1.00 94.56 393 ILE A C 1
ATOM 3149 O O . ILE A 1 393 ? -16.230 -1.385 -47.581 1.00 94.56 393 ILE A O 1
ATOM 3153 N N . PRO A 1 394 ? -15.214 -3.006 -48.771 1.00 95.69 394 PRO A N 1
ATOM 3154 C CA . PRO A 1 394 ? -16.392 -3.868 -48.837 1.00 95.69 394 PRO A CA 1
ATOM 3155 C C . PRO A 1 394 ? -16.982 -4.191 -47.459 1.00 95.69 394 PRO A C 1
ATOM 3157 O O . PRO A 1 394 ? -16.254 -4.480 -46.506 1.00 95.69 394 PRO A O 1
ATOM 3160 N N . GLN A 1 395 ? -18.315 -4.236 -47.366 1.00 97.25 395 GLN A N 1
ATOM 3161 C CA . GLN A 1 395 ? -19.020 -4.474 -46.100 1.00 97.25 395 GLN A CA 1
ATOM 3162 C C . GLN A 1 395 ? -18.597 -5.787 -45.420 1.00 97.25 395 GLN A C 1
ATOM 3164 O O . GLN A 1 395 ? -18.377 -5.810 -44.212 1.00 97.25 395 GLN A O 1
ATOM 3169 N N . SER A 1 396 ? -18.371 -6.853 -46.194 1.00 97.00 396 SER A N 1
ATOM 3170 C CA . SER A 1 396 ? -17.876 -8.139 -45.681 1.00 97.00 396 SER A CA 1
ATOM 3171 C C . SER A 1 396 ? -16.504 -8.028 -45.000 1.00 97.00 396 SER A C 1
ATOM 3173 O O . SER A 1 396 ? -16.238 -8.702 -44.003 1.00 97.00 396 SER A O 1
ATOM 3175 N N . ARG A 1 397 ? -15.631 -7.141 -45.495 1.00 96.88 397 ARG A N 1
ATOM 3176 C CA . ARG A 1 397 ? -14.316 -6.851 -44.908 1.00 96.88 397 ARG A CA 1
ATOM 3177 C C . ARG A 1 397 ? -14.467 -6.058 -43.610 1.00 96.88 397 ARG A C 1
ATOM 3179 O O . ARG A 1 397 ? -13.805 -6.382 -42.627 1.00 96.88 397 ARG A O 1
ATOM 3186 N N . LEU A 1 398 ? -15.371 -5.076 -43.574 1.00 97.31 398 LEU A N 1
ATOM 3187 C CA . LEU A 1 398 ? -15.692 -4.323 -42.355 1.00 97.31 398 LEU A CA 1
ATOM 3188 C C . LEU A 1 398 ? -16.294 -5.222 -41.267 1.00 97.31 398 LEU A C 1
ATOM 3190 O O . LEU A 1 398 ? -15.940 -5.080 -40.098 1.00 97.31 398 LEU A O 1
ATOM 3194 N N . ASP A 1 399 ? -17.141 -6.181 -41.643 1.00 97.56 399 ASP A N 1
ATOM 3195 C CA . ASP A 1 399 ? -17.733 -7.149 -40.715 1.00 97.56 399 ASP A CA 1
ATOM 3196 C C . ASP A 1 399 ? -16.674 -8.115 -40.156 1.00 97.56 399 ASP A C 1
ATOM 3198 O O . ASP A 1 399 ? -16.668 -8.417 -38.962 1.00 97.56 399 ASP A O 1
ATOM 3202 N N . SER A 1 400 ? -15.703 -8.523 -40.980 1.00 97.56 400 SER A N 1
ATOM 3203 C CA . SER A 1 400 ? -14.544 -9.296 -40.518 1.00 97.56 400 SER A CA 1
ATOM 3204 C C . SER A 1 400 ? -13.672 -8.505 -39.529 1.00 97.56 400 SER A C 1
ATOM 3206 O O . SER A 1 400 ? -13.268 -9.046 -38.498 1.00 97.56 400 SER A O 1
ATOM 3208 N N . ILE A 1 401 ? -13.436 -7.209 -39.775 1.00 97.19 401 ILE A N 1
ATOM 3209 C CA . ILE A 1 401 ? -12.708 -6.327 -38.844 1.00 97.19 401 ILE A CA 1
ATOM 3210 C C . ILE A 1 401 ? -13.496 -6.134 -37.538 1.00 97.19 401 ILE A C 1
ATOM 3212 O O . ILE A 1 401 ? -12.907 -6.163 -36.457 1.00 97.19 401 ILE A O 1
ATOM 3216 N N . GLN A 1 402 ? -14.823 -5.984 -37.610 1.00 97.88 402 GLN A N 1
ATOM 3217 C CA . GLN A 1 402 ? -15.691 -5.908 -36.430 1.00 97.88 402 GLN A CA 1
ATOM 3218 C C . GLN A 1 402 ? -15.538 -7.158 -35.551 1.00 97.88 402 GLN A C 1
ATOM 3220 O O . GLN A 1 402 ? -15.403 -7.026 -34.334 1.00 97.88 402 GLN A O 1
ATOM 3225 N N . ALA A 1 403 ? -15.560 -8.347 -36.163 1.00 97.19 403 ALA A N 1
ATOM 3226 C CA . ALA A 1 403 ? -15.465 -9.624 -35.462 1.00 97.19 403 ALA A CA 1
ATOM 3227 C C . ALA A 1 403 ? -14.055 -9.902 -34.906 1.00 97.19 403 ALA A C 1
ATOM 3229 O O . ALA A 1 403 ? -13.925 -10.501 -33.842 1.00 97.19 403 ALA A O 1
ATOM 3230 N N . GLY A 1 404 ? -13.002 -9.460 -35.605 1.00 95.44 404 GLY A N 1
ATOM 3231 C CA . GLY A 1 404 ? -11.609 -9.775 -35.267 1.00 95.44 404 GLY A CA 1
ATOM 3232 C C . GLY A 1 404 ? -10.967 -8.914 -34.174 1.00 95.44 404 GLY A C 1
ATOM 3233 O O . GLY A 1 404 ? -9.920 -9.292 -33.654 1.00 95.44 404 GLY A O 1
ATOM 3234 N N . TYR A 1 405 ? -11.556 -7.770 -33.814 1.00 96.31 405 TYR A N 1
ATOM 3235 C CA . TYR A 1 405 ? -10.958 -6.827 -32.858 1.00 96.31 405 TYR A CA 1
ATOM 3236 C C . TYR A 1 405 ? -11.979 -6.367 -31.815 1.00 96.31 405 TYR A C 1
ATOM 3238 O O . TYR A 1 405 ? -13.132 -6.088 -32.144 1.00 96.31 405 TYR A O 1
ATOM 3246 N N . SER A 1 406 ? -11.572 -6.266 -30.547 1.00 92.38 406 SER A N 1
ATOM 3247 C CA . SER A 1 406 ? -12.490 -5.998 -29.428 1.00 92.38 406 SER A CA 1
ATOM 3248 C C . SER A 1 406 ? -12.734 -4.510 -29.168 1.00 92.38 406 SER A C 1
ATOM 3250 O O . SER A 1 406 ? -13.826 -4.148 -28.734 1.00 92.38 406 SER A O 1
ATOM 3252 N N . ASN A 1 407 ? -11.767 -3.636 -29.468 1.00 95.94 407 ASN A N 1
ATOM 3253 C CA . ASN A 1 407 ? -11.885 -2.195 -29.233 1.00 95.94 407 ASN A CA 1
ATOM 3254 C C . ASN A 1 407 ? -11.948 -1.378 -30.538 1.00 95.94 407 ASN A C 1
ATOM 3256 O O . ASN A 1 407 ? -11.455 -1.790 -31.588 1.00 95.94 407 ASN A O 1
ATOM 3260 N N . ALA A 1 408 ? -12.574 -0.201 -30.467 1.00 95.00 408 ALA A N 1
ATOM 3261 C CA . ALA A 1 408 ? -12.830 0.644 -31.633 1.00 95.00 408 ALA A CA 1
ATOM 3262 C C . ALA A 1 408 ? -11.544 1.213 -32.267 1.00 95.00 408 ALA A C 1
ATOM 3264 O O . ALA A 1 408 ? -11.474 1.348 -33.483 1.00 95.00 408 ALA A O 1
ATOM 3265 N N . ILE A 1 409 ? -10.499 1.453 -31.467 1.00 94.62 409 ILE A N 1
ATOM 3266 C CA . ILE A 1 409 ? -9.206 1.982 -31.934 1.00 94.62 409 ILE A CA 1
ATOM 3267 C C . ILE A 1 409 ? -8.476 0.951 -32.807 1.00 94.62 409 ILE A C 1
ATOM 3269 O O . ILE A 1 409 ? -7.971 1.286 -33.874 1.00 94.62 409 ILE A O 1
ATOM 3273 N N . GLN A 1 410 ? -8.463 -0.321 -32.406 1.00 95.00 410 GLN A N 1
ATOM 3274 C CA . GLN A 1 410 ? -7.882 -1.413 -33.191 1.00 95.00 410 GLN A CA 1
ATOM 3275 C C . GLN A 1 410 ? -8.633 -1.607 -34.509 1.00 95.00 410 GLN A C 1
ATOM 3277 O O . GLN A 1 410 ? -8.002 -1.785 -35.549 1.00 95.00 410 GLN A O 1
ATOM 3282 N N . ARG A 1 411 ? -9.969 -1.509 -34.484 1.00 97.44 411 ARG A N 1
ATOM 3283 C CA . ARG A 1 411 ? -10.795 -1.566 -35.699 1.00 97.44 411 ARG A CA 1
ATOM 3284 C C . ARG A 1 411 ? -10.507 -0.385 -36.631 1.00 97.44 411 ARG A C 1
ATOM 3286 O O . ARG A 1 411 ? -10.313 -0.597 -37.824 1.00 97.44 411 ARG A O 1
ATOM 3293 N N . ALA A 1 412 ? -10.384 0.827 -36.085 1.00 96.06 412 ALA A N 1
ATOM 3294 C CA . ALA A 1 412 ? -9.992 2.031 -36.817 1.00 96.06 412 ALA A CA 1
ATOM 3295 C C . ALA A 1 412 ? -8.605 1.909 -37.456 1.00 96.06 412 ALA A C 1
ATOM 3297 O O . ALA A 1 412 ? -8.444 2.159 -38.649 1.00 96.06 412 ALA A O 1
ATOM 3298 N N . CYS A 1 413 ? -7.613 1.462 -36.686 1.00 94.44 413 CYS A N 1
ATOM 3299 C CA . CYS A 1 413 ? -6.257 1.235 -37.173 1.00 94.44 413 CYS A CA 1
ATOM 3300 C C . CYS A 1 413 ? -6.238 0.177 -38.286 1.00 94.44 413 CYS A C 1
ATOM 3302 O O . CYS A 1 413 ? -5.588 0.369 -39.316 1.00 94.44 413 CYS A O 1
ATOM 3304 N N . LYS A 1 414 ? -7.011 -0.908 -38.132 1.00 95.56 414 LYS A N 1
ATOM 3305 C CA . LYS A 1 414 ? -7.105 -1.954 -39.150 1.00 95.56 414 LYS A CA 1
ATOM 3306 C C . LYS A 1 414 ? -7.781 -1.467 -40.430 1.00 95.56 414 LYS A C 1
ATOM 3308 O O . LYS A 1 414 ? -7.275 -1.786 -41.498 1.00 95.56 414 LYS A O 1
ATOM 3313 N N . VAL A 1 415 ? -8.858 -0.682 -40.339 1.00 95.62 415 VAL A N 1
ATOM 3314 C CA . VAL A 1 415 ? -9.513 -0.063 -41.506 1.00 95.62 415 VAL A CA 1
ATOM 3315 C C . VAL A 1 415 ? -8.548 0.829 -42.278 1.00 95.62 415 VAL A C 1
ATOM 3317 O O . VAL A 1 415 ? -8.425 0.671 -43.488 1.00 95.62 415 VAL A O 1
ATOM 3320 N N . LEU A 1 416 ? -7.809 1.697 -41.585 1.00 93.44 416 LEU A N 1
ATOM 3321 C CA . LEU A 1 416 ? -6.828 2.571 -42.229 1.00 93.44 416 LEU A CA 1
ATOM 3322 C C . LEU A 1 416 ? -5.670 1.772 -42.853 1.00 93.44 416 LEU A C 1
ATOM 3324 O O . LEU A 1 416 ? -5.226 2.092 -43.948 1.00 93.44 416 LEU A O 1
ATOM 3328 N N . THR A 1 417 ? -5.222 0.693 -42.203 1.00 91.44 417 THR A N 1
ATOM 3329 C CA . THR A 1 417 ? -4.172 -0.192 -42.745 1.00 91.44 417 THR A CA 1
ATOM 3330 C C . THR A 1 417 ? -4.647 -0.960 -43.982 1.00 91.44 417 THR A C 1
ATOM 3332 O O . THR A 1 417 ? -3.882 -1.137 -44.921 1.00 91.44 417 THR A O 1
ATOM 3335 N N . VAL A 1 418 ? -5.898 -1.436 -43.983 1.00 92.38 418 VAL A N 1
ATOM 3336 C CA . VAL A 1 418 ? -6.504 -2.124 -45.134 1.00 92.38 418 VAL A CA 1
ATOM 3337 C C . VAL A 1 418 ? -6.640 -1.160 -46.306 1.00 92.38 418 VAL A C 1
ATOM 3339 O O . VAL A 1 418 ? -6.229 -1.502 -47.406 1.00 92.38 418 VAL A O 1
ATOM 3342 N N . TRP A 1 419 ? -7.127 0.056 -46.058 1.00 90.44 419 TRP A N 1
ATOM 3343 C CA . TRP A 1 419 ? -7.228 1.086 -47.088 1.00 90.44 419 TRP A CA 1
ATOM 3344 C C . TRP A 1 419 ? -5.866 1.430 -47.713 1.00 90.44 419 TRP A C 1
ATOM 3346 O O . TRP A 1 419 ? -5.742 1.400 -48.931 1.00 90.44 419 TRP A O 1
ATOM 3356 N N . MET A 1 420 ? -4.827 1.661 -46.901 1.00 86.62 420 MET A N 1
ATOM 3357 C CA . MET A 1 420 ? -3.483 1.975 -47.417 1.00 86.62 420 MET A CA 1
ATOM 3358 C C . MET A 1 420 ? -2.769 0.782 -48.072 1.00 86.62 420 MET A C 1
ATOM 3360 O O . MET A 1 420 ? -1.811 0.979 -48.811 1.00 86.62 420 MET A O 1
ATOM 3364 N N . GLY A 1 421 ? -3.165 -0.453 -47.753 1.00 83.62 421 GLY A N 1
ATOM 3365 C CA . GLY A 1 421 ? -2.497 -1.665 -48.235 1.00 83.62 421 GLY A CA 1
ATOM 3366 C C . GLY A 1 421 ? -3.151 -2.327 -49.450 1.00 83.62 421 GLY A C 1
ATOM 3367 O O . GLY A 1 421 ? -2.481 -3.097 -50.131 1.00 83.62 421 GLY A O 1
ATOM 3368 N N . GLU A 1 422 ? -4.441 -2.078 -49.698 1.00 73.62 422 GLU A N 1
ATOM 3369 C CA . GLU A 1 422 ? -5.211 -2.715 -50.783 1.00 73.62 422 GLU A CA 1
ATOM 3370 C C . GLU A 1 422 ? -5.450 -1.796 -51.995 1.00 73.62 422 GLU A C 1
ATOM 3372 O O . GLU A 1 422 ? -5.943 -2.267 -53.017 1.00 73.62 422 GLU A O 1
ATOM 3377 N N . GLY A 1 423 ? -5.093 -0.509 -51.921 1.00 61.56 423 GLY A N 1
ATOM 3378 C CA . GLY A 1 423 ? -5.115 0.383 -53.081 1.00 61.56 423 GLY A CA 1
ATOM 3379 C C . GLY A 1 423 ? -3.861 0.225 -53.946 1.00 61.56 423 GLY A C 1
ATOM 3380 O O . GLY A 1 423 ? -2.748 0.347 -53.444 1.00 61.56 423 GLY A O 1
ATOM 3381 N N . ASP A 1 424 ? -4.016 0.046 -55.262 1.00 59.75 424 ASP A N 1
ATOM 3382 C CA . ASP A 1 424 ? -2.925 0.116 -56.260 1.00 59.75 424 ASP A CA 1
ATOM 3383 C C . ASP A 1 424 ? -2.380 1.557 -56.450 1.00 59.75 424 ASP A C 1
ATOM 3385 O O . ASP A 1 424 ? -1.871 1.939 -57.510 1.00 59.75 424 ASP A O 1
ATOM 3389 N N . HIS A 1 425 ? -2.525 2.416 -55.444 1.00 53.31 425 HIS A N 1
ATOM 3390 C CA . HIS A 1 425 ? -2.227 3.840 -55.497 1.00 53.31 425 HIS A CA 1
ATOM 3391 C C . HIS A 1 425 ? -1.167 4.147 -54.433 1.00 53.31 425 HIS A C 1
ATOM 3393 O O . HIS A 1 425 ? -1.271 3.750 -53.282 1.00 53.31 425 HIS A O 1
ATOM 3399 N N . GLY A 1 426 ? -0.054 4.751 -54.847 1.00 52.84 426 GLY A N 1
ATOM 3400 C CA . GLY A 1 426 ? 1.028 5.118 -53.935 1.00 52.84 426 GLY A CA 1
ATOM 3401 C C . GLY A 1 426 ? 0.664 6.323 -53.056 1.00 52.84 426 GLY A C 1
ATOM 3402 O O . GLY A 1 426 ? -0.077 7.217 -53.469 1.00 52.84 426 GLY A O 1
ATOM 3403 N N . LEU A 1 427 ? 1.291 6.378 -51.877 1.00 58.81 427 LEU A N 1
ATOM 3404 C CA . LEU A 1 427 ? 0.953 7.227 -50.724 1.00 58.81 427 LEU A CA 1
ATOM 3405 C C . LEU A 1 427 ? 1.108 8.771 -50.816 1.00 58.81 427 LEU A C 1
ATOM 3407 O O . LEU A 1 427 ? 1.022 9.424 -49.779 1.00 58.81 427 LEU A O 1
ATOM 3411 N N . PRO A 1 428 ? 1.255 9.425 -51.984 1.00 50.56 428 PRO A N 1
ATOM 3412 C CA . PRO A 1 428 ? 0.889 10.848 -52.088 1.00 50.56 428 PRO A CA 1
ATOM 3413 C C . PRO A 1 428 ? -0.556 11.095 -52.549 1.00 50.56 428 PRO A C 1
ATOM 3415 O O . PRO A 1 428 ? -1.127 12.138 -52.229 1.00 50.56 428 PRO A O 1
ATOM 3418 N N . HIS A 1 429 ? -1.159 10.177 -53.312 1.00 55.06 429 HIS A N 1
ATOM 3419 C CA . HIS A 1 429 ? -2.462 10.422 -53.948 1.00 55.06 429 HIS A CA 1
ATOM 3420 C C . HIS A 1 429 ? -3.660 10.138 -53.026 1.00 55.06 429 HIS A C 1
ATOM 3422 O O . HIS A 1 429 ? -4.722 10.741 -53.194 1.00 55.06 429 HIS A O 1
ATOM 3428 N N . ASP A 1 430 ? -3.455 9.333 -51.986 1.00 69.00 430 ASP A N 1
ATOM 3429 C CA . ASP A 1 430 ? -4.522 8.813 -51.126 1.00 69.00 430 ASP A CA 1
ATOM 3430 C C . ASP A 1 430 ? -4.933 9.771 -49.991 1.00 69.00 430 ASP A C 1
ATOM 3432 O O . ASP A 1 430 ? -6.080 9.765 -49.538 1.00 69.00 430 ASP A O 1
ATOM 3436 N N . LEU A 1 431 ? -4.055 10.691 -49.568 1.00 85.69 431 LEU A N 1
ATOM 3437 C CA . LEU A 1 431 ? -4.376 11.638 -48.488 1.00 85.69 431 LEU A CA 1
ATOM 3438 C C . LEU A 1 431 ? -5.472 12.642 -48.873 1.00 85.69 431 LEU A C 1
ATOM 3440 O O . LEU A 1 431 ? -6.268 13.024 -48.019 1.00 85.69 431 LEU A O 1
ATOM 3444 N N . LYS A 1 432 ? -5.580 13.024 -50.153 1.00 87.62 432 LYS A N 1
ATOM 3445 C CA . LYS A 1 432 ? -6.675 13.889 -50.636 1.00 87.62 432 LYS A CA 1
ATOM 3446 C C . LYS A 1 432 ? -8.024 13.175 -50.625 1.00 87.62 432 LYS A C 1
ATOM 3448 O O . LYS A 1 432 ? -9.047 13.805 -50.354 1.00 87.62 432 LYS A O 1
ATOM 3453 N N . GLN A 1 433 ? -8.032 11.872 -50.908 1.00 89.75 433 GLN A N 1
ATOM 3454 C CA . GLN A 1 433 ? -9.240 11.056 -50.806 1.00 89.75 433 GLN A CA 1
ATOM 3455 C C . GLN A 1 433 ? -9.685 10.965 -49.344 1.00 89.75 433 GLN A C 1
ATOM 3457 O O . GLN A 1 433 ? -10.850 11.223 -49.049 1.00 89.75 433 GLN A O 1
ATOM 3462 N N . LEU A 1 434 ? -8.746 10.704 -48.428 1.00 92.69 434 LEU A N 1
ATOM 3463 C CA . LEU A 1 434 ? -9.018 10.705 -46.992 1.00 92.69 434 LEU A CA 1
ATOM 3464 C C . LEU A 1 434 ? -9.511 12.075 -46.504 1.00 92.69 434 LEU A C 1
ATOM 3466 O O . LEU A 1 434 ? -10.479 12.136 -45.755 1.00 92.69 434 LEU A O 1
ATOM 3470 N N . GLU A 1 435 ? -8.906 13.176 -46.957 1.00 94.31 435 GLU A N 1
ATOM 3471 C CA . GLU A 1 435 ? -9.364 14.531 -46.624 1.00 94.31 435 GLU A CA 1
ATOM 3472 C C . GLU A 1 435 ? -10.802 14.782 -47.106 1.00 94.31 435 GLU A C 1
ATOM 3474 O O . GLU A 1 435 ? -11.619 15.327 -46.365 1.00 94.31 435 GLU A O 1
ATOM 3479 N N . THR A 1 436 ? -11.128 14.361 -48.331 1.00 94.62 436 THR A N 1
ATOM 3480 C CA . THR A 1 436 ? -12.473 14.520 -48.905 1.00 94.62 436 THR A CA 1
ATOM 3481 C C . THR A 1 436 ? -13.499 13.735 -48.092 1.00 94.62 436 THR A C 1
ATOM 3483 O O . THR A 1 436 ? -14.492 14.299 -47.643 1.00 94.62 436 THR A O 1
ATOM 3486 N N . VAL A 1 437 ? -13.209 12.468 -47.795 1.00 95.56 437 VAL A N 1
ATOM 3487 C CA . VAL A 1 437 ? -14.104 11.615 -47.007 1.00 95.56 437 VAL A CA 1
ATOM 3488 C C . VAL A 1 437 ? -14.272 12.128 -45.573 1.00 95.56 437 VAL A C 1
ATOM 3490 O O . VAL A 1 437 ? -15.382 12.128 -45.046 1.00 95.56 437 VAL A O 1
ATOM 3493 N N . LEU A 1 438 ? -13.205 12.612 -44.930 1.00 95.81 438 LEU A N 1
ATOM 3494 C CA . LEU A 1 438 ? -13.293 13.196 -43.586 1.00 95.81 438 LEU A CA 1
ATOM 3495 C C . LEU A 1 438 ? -14.122 14.488 -43.561 1.00 95.81 438 LEU A C 1
ATOM 3497 O O . LEU A 1 438 ? -14.796 14.760 -42.564 1.00 95.81 438 LEU A O 1
ATOM 3501 N N . ARG A 1 439 ? -14.110 15.259 -44.655 1.00 96.06 439 ARG A N 1
ATOM 3502 C CA . ARG A 1 439 ? -14.967 16.436 -44.834 1.00 96.06 439 ARG A CA 1
ATOM 3503 C C . ARG A 1 439 ? -16.434 16.036 -44.994 1.00 96.06 439 ARG A C 1
ATOM 3505 O O . ARG A 1 439 ? -17.277 16.600 -44.307 1.00 96.06 439 ARG A O 1
ATOM 3512 N N . ASP A 1 440 ? -16.721 15.016 -45.799 1.00 96.19 440 ASP A N 1
ATOM 3513 C CA . ASP A 1 440 ? -18.080 14.484 -45.993 1.00 96.19 440 ASP A CA 1
ATOM 3514 C C . ASP A 1 440 ? -18.642 13.818 -44.722 1.00 96.19 440 ASP A C 1
ATOM 3516 O O . ASP A 1 440 ? -19.854 13.740 -44.508 1.00 96.19 440 ASP A O 1
ATOM 3520 N N . MET A 1 441 ? -17.758 13.343 -43.840 1.00 96.12 441 MET A N 1
ATOM 3521 C CA . MET A 1 441 ? -18.123 12.813 -42.527 1.00 96.12 441 MET A CA 1
ATOM 3522 C C . MET A 1 441 ? -18.374 13.886 -41.459 1.00 96.12 441 MET A C 1
ATOM 3524 O O . MET A 1 441 ? -18.847 13.518 -40.381 1.00 96.12 441 MET A O 1
ATOM 3528 N N . ASP A 1 442 ? -18.091 15.159 -41.755 1.00 96.06 442 ASP A N 1
ATOM 3529 C CA . ASP A 1 442 ? -18.120 16.298 -40.825 1.00 96.06 442 ASP A CA 1
ATOM 3530 C C . ASP A 1 442 ? -17.162 16.137 -39.625 1.00 96.06 442 ASP A C 1
ATOM 3532 O O . ASP A 1 442 ? -17.484 16.415 -38.471 1.00 96.06 442 ASP A O 1
ATOM 3536 N N . ARG A 1 443 ? -15.948 15.630 -39.884 1.00 96.12 443 ARG A N 1
ATOM 3537 C CA . ARG A 1 443 ? -14.906 15.410 -38.863 1.00 96.12 443 ARG A CA 1
ATOM 3538 C C . ARG A 1 443 ? -13.753 16.400 -39.009 1.00 96.12 443 ARG A C 1
ATOM 3540 O O . ARG A 1 443 ? -12.617 16.035 -39.322 1.00 96.12 443 ARG A O 1
ATOM 3547 N N . ALA A 1 444 ? -14.045 17.679 -38.770 1.00 92.56 444 ALA A N 1
ATOM 3548 C CA . ALA A 1 444 ? -13.056 18.757 -38.850 1.00 92.56 444 ALA A CA 1
ATOM 3549 C C . ALA A 1 444 ? -11.863 18.571 -37.891 1.00 92.56 444 ALA A C 1
ATOM 3551 O O . ALA A 1 444 ? -10.746 18.971 -38.214 1.00 92.56 444 ALA A O 1
ATOM 3552 N N . ASP A 1 445 ? -12.076 17.893 -36.759 1.00 91.50 445 ASP A N 1
ATOM 3553 C CA . ASP A 1 445 ? -11.037 17.536 -35.786 1.00 91.50 445 ASP A CA 1
ATOM 3554 C C . ASP A 1 445 ? -9.968 16.590 -36.361 1.00 91.50 445 ASP A C 1
ATOM 3556 O O . ASP A 1 445 ? -8.812 16.618 -35.938 1.00 91.50 445 ASP A O 1
ATOM 3560 N N . LEU A 1 446 ? -10.337 15.763 -37.344 1.00 93.88 446 LEU A N 1
ATOM 3561 C CA . LEU A 1 446 ? -9.431 14.838 -38.025 1.00 93.88 446 LEU A CA 1
ATOM 3562 C C . LEU A 1 446 ? -8.738 15.477 -39.230 1.00 93.88 446 LEU A C 1
ATOM 3564 O O . LEU A 1 446 ? -7.614 15.096 -39.559 1.00 93.88 446 LEU A O 1
ATOM 3568 N N . LEU A 1 447 ? -9.381 16.459 -39.870 1.00 93.06 447 LEU A N 1
ATOM 3569 C CA . LEU A 1 447 ? -8.804 17.196 -40.996 1.00 93.06 447 LEU A CA 1
ATOM 3570 C C . LEU A 1 447 ? -7.522 17.928 -40.600 1.00 93.06 447 LEU A C 1
ATOM 3572 O O . LEU A 1 447 ? -6.579 17.952 -41.385 1.00 93.06 447 LEU A O 1
ATOM 3576 N N . ASP A 1 448 ? -7.458 18.478 -39.388 1.00 86.75 448 ASP A N 1
ATOM 3577 C CA . ASP A 1 448 ? -6.254 19.143 -38.882 1.00 86.75 448 ASP A CA 1
ATOM 3578 C C . ASP A 1 448 ? -5.068 18.165 -38.765 1.00 86.75 448 ASP A C 1
ATOM 3580 O O . ASP A 1 448 ? -3.947 18.461 -39.177 1.00 86.75 448 ASP A O 1
ATOM 3584 N N . ILE A 1 449 ? -5.330 16.929 -38.328 1.00 90.19 449 ILE A N 1
ATOM 3585 C CA . ILE A 1 449 ? -4.316 15.866 -38.226 1.00 90.19 449 ILE A CA 1
ATOM 3586 C C . ILE A 1 449 ? -3.813 15.443 -39.617 1.00 90.19 449 ILE A C 1
ATOM 3588 O O . ILE A 1 449 ? -2.617 15.221 -39.798 1.00 90.19 449 ILE A O 1
ATOM 3592 N N . VAL A 1 450 ? -4.701 15.352 -40.613 1.00 90.44 450 VAL A N 1
ATOM 3593 C CA . VAL A 1 450 ? -4.316 15.015 -41.997 1.00 90.44 450 VAL A CA 1
ATOM 3594 C C . VAL A 1 450 ? -3.558 16.168 -42.658 1.00 90.44 450 VAL A C 1
ATOM 3596 O O . VAL A 1 450 ? -2.534 15.935 -43.298 1.00 90.44 450 VAL A O 1
ATOM 3599 N N . LYS A 1 451 ? -3.994 17.419 -42.469 1.00 86.81 451 LYS A N 1
ATOM 3600 C CA . LYS A 1 451 ? -3.340 18.610 -43.037 1.00 86.81 451 LYS A CA 1
ATOM 3601 C C . LYS A 1 451 ? -1.958 18.853 -42.443 1.00 86.81 451 LYS A C 1
ATOM 3603 O O . LYS A 1 451 ? -1.022 19.113 -43.190 1.00 86.81 451 LYS A O 1
ATOM 3608 N N . THR A 1 452 ? -1.803 18.686 -41.131 1.00 81.31 452 THR A N 1
ATOM 3609 C CA . THR A 1 452 ? -0.494 18.790 -40.462 1.00 81.31 452 THR A CA 1
ATOM 3610 C C . THR A 1 452 ? 0.482 17.695 -40.900 1.00 81.31 452 THR A C 1
ATOM 3612 O O . THR A 1 452 ? 1.689 17.924 -40.911 1.00 81.31 452 THR A O 1
ATOM 3615 N N . ALA A 1 453 ? -0.020 16.528 -41.315 1.00 79.00 453 ALA A N 1
ATOM 3616 C CA . ALA A 1 453 ? 0.788 15.476 -41.931 1.00 79.00 453 ALA A CA 1
ATOM 3617 C C . ALA A 1 453 ? 1.094 15.729 -43.422 1.00 79.00 453 ALA A C 1
ATOM 3619 O O . ALA A 1 453 ? 2.037 15.150 -43.955 1.00 79.00 453 ALA A O 1
ATOM 3620 N N . SER A 1 454 ? 0.332 16.610 -44.080 1.00 68.25 454 SER A N 1
ATOM 3621 C CA . SER A 1 454 ? 0.419 16.932 -45.512 1.00 68.25 454 SER A CA 1
ATOM 3622 C C . SER A 1 454 ? 1.308 18.148 -45.812 1.00 68.25 454 SER A C 1
ATOM 3624 O O . SER A 1 454 ? 1.066 18.846 -46.796 1.00 68.25 454 SER A O 1
ATOM 3626 N N . LEU A 1 455 ? 2.313 18.431 -44.973 1.00 54.81 455 LEU A N 1
ATOM 3627 C CA . LEU A 1 455 ? 3.237 19.547 -45.204 1.00 54.81 455 LEU A CA 1
ATOM 3628 C C . LEU A 1 455 ? 3.886 19.412 -46.580 1.00 54.81 455 LEU A C 1
ATOM 3630 O O . LEU A 1 455 ? 4.504 18.396 -46.913 1.00 54.81 455 LEU A O 1
ATOM 3634 N N . THR A 1 456 ? 3.719 20.452 -47.388 1.00 52.41 456 THR A N 1
ATOM 3635 C CA . THR A 1 456 ? 4.198 20.453 -48.763 1.00 52.41 456 THR A CA 1
ATOM 3636 C C . THR A 1 456 ? 5.716 20.589 -48.793 1.00 52.41 456 THR A C 1
ATOM 3638 O O . THR A 1 456 ? 6.340 21.220 -47.936 1.00 52.41 456 THR A O 1
ATOM 3641 N N . THR A 1 457 ? 6.339 20.020 -49.821 1.00 44.00 457 THR A N 1
ATOM 3642 C CA . THR A 1 457 ? 7.794 20.064 -50.028 1.00 44.00 457 THR A CA 1
ATOM 3643 C C . THR A 1 457 ? 8.352 21.497 -50.102 1.00 44.00 457 THR A C 1
ATOM 3645 O O . THR A 1 457 ? 9.553 21.691 -49.921 1.00 44.00 457 THR A O 1
ATOM 3648 N N . ASP A 1 458 ? 7.501 22.501 -50.343 1.00 39.91 458 ASP A N 1
ATOM 3649 C CA . ASP A 1 458 ? 7.873 23.917 -50.415 1.00 39.91 458 ASP A CA 1
ATOM 3650 C C . ASP A 1 458 ? 7.748 24.657 -49.067 1.00 39.91 458 ASP A C 1
ATOM 3652 O O . ASP A 1 458 ? 8.559 25.542 -48.787 1.00 39.91 458 ASP A O 1
ATOM 3656 N N . GLU A 1 459 ? 6.859 24.237 -48.161 1.00 39.38 459 GLU A N 1
ATOM 3657 C CA . GLU A 1 459 ? 6.818 24.745 -46.774 1.00 39.38 459 GLU A CA 1
ATOM 3658 C C . GLU A 1 459 ? 8.066 24.327 -45.979 1.00 39.38 459 GLU A C 1
ATOM 3660 O O . GLU A 1 459 ? 8.555 25.072 -45.128 1.00 39.38 459 GLU A O 1
ATOM 3665 N N . ALA A 1 460 ? 8.670 23.188 -46.334 1.00 43.41 460 ALA A N 1
ATOM 3666 C CA . ALA A 1 460 ? 9.964 22.768 -45.800 1.00 43.41 460 ALA A CA 1
ATOM 3667 C C . ALA A 1 460 ? 11.137 23.671 -46.251 1.00 43.41 460 ALA A C 1
ATOM 3669 O O . ALA A 1 460 ? 12.150 23.736 -45.554 1.00 43.41 460 ALA A O 1
ATOM 3670 N N . LYS A 1 461 ? 11.010 24.396 -47.378 1.00 32.94 461 LYS A N 1
ATOM 3671 C CA . LYS A 1 461 ? 12.049 25.312 -47.893 1.00 32.94 461 LYS A CA 1
ATOM 3672 C C . LYS A 1 461 ? 11.971 26.714 -47.276 1.00 32.94 461 LYS A C 1
ATOM 3674 O O . LYS A 1 461 ? 13.008 27.336 -47.056 1.00 32.94 461 LYS A O 1
ATOM 3679 N N . ALA A 1 462 ? 10.775 27.209 -46.949 1.00 31.16 462 ALA A N 1
ATOM 3680 C CA . ALA A 1 462 ? 10.588 28.559 -46.398 1.00 31.16 462 ALA A CA 1
ATOM 3681 C C . ALA A 1 462 ? 11.192 28.739 -44.986 1.00 31.16 462 ALA A C 1
ATOM 3683 O O . ALA A 1 462 ? 11.622 29.831 -44.623 1.00 31.16 462 ALA A O 1
ATOM 3684 N N . ALA A 1 463 ? 11.328 27.661 -44.208 1.00 32.22 463 ALA A N 1
ATOM 3685 C CA . ALA A 1 463 ? 11.916 27.690 -42.863 1.00 32.22 463 ALA A CA 1
ATOM 3686 C C . ALA A 1 463 ? 13.455 27.875 -42.827 1.00 32.22 463 ALA A C 1
ATOM 3688 O O . ALA A 1 463 ? 14.040 27.908 -41.734 1.00 32.22 463 ALA A O 1
ATOM 3689 N N . GLN A 1 464 ? 14.103 27.973 -43.998 1.00 30.30 464 GLN A N 1
ATOM 3690 C CA . GLN A 1 464 ? 15.558 28.063 -44.169 1.00 30.30 464 GLN A CA 1
ATOM 3691 C C . GLN A 1 464 ? 16.077 29.504 -44.357 1.00 30.30 464 GLN A C 1
ATOM 3693 O O . GLN A 1 464 ? 17.281 29.720 -44.242 1.00 30.30 464 GLN A O 1
ATOM 3698 N N . VAL A 1 465 ? 15.211 30.501 -44.594 1.00 33.62 465 VAL A N 1
ATOM 3699 C CA . VAL A 1 465 ? 15.640 31.883 -44.894 1.00 33.62 465 VAL A CA 1
ATOM 3700 C C . VAL A 1 465 ? 14.885 32.910 -44.047 1.00 33.62 465 VAL A C 1
ATOM 3702 O O . VAL A 1 465 ? 13.993 33.574 -44.548 1.00 33.62 465 VAL A O 1
ATOM 3705 N N . VAL A 1 466 ? 15.266 33.075 -42.777 1.00 29.31 466 VAL A N 1
ATOM 3706 C CA . VAL A 1 466 ? 15.206 34.373 -42.074 1.00 29.31 466 VAL A CA 1
ATOM 3707 C C . VAL A 1 466 ? 16.333 34.395 -41.036 1.00 29.31 466 VAL A C 1
ATOM 3709 O O . VAL A 1 466 ? 16.249 33.747 -39.996 1.00 29.31 466 VAL A O 1
ATOM 3712 N N . ALA A 1 467 ? 17.396 35.141 -41.331 1.00 35.16 467 ALA A N 1
ATOM 3713 C CA . ALA A 1 467 ? 18.404 35.586 -40.376 1.00 35.16 467 ALA A CA 1
ATOM 3714 C C . ALA A 1 467 ? 18.513 37.108 -40.529 1.00 35.16 467 ALA A C 1
ATOM 3716 O O . ALA A 1 467 ? 18.800 37.594 -41.621 1.00 35.16 467 ALA A O 1
ATOM 3717 N N . GLY A 1 468 ? 18.237 37.858 -39.461 1.00 26.97 468 GLY A N 1
ATOM 3718 C CA . GLY A 1 468 ? 18.330 39.317 -39.477 1.00 26.97 468 GLY A CA 1
ATOM 3719 C C . GLY A 1 468 ? 17.679 39.973 -38.262 1.00 26.97 468 GLY A C 1
ATOM 3720 O O . GLY A 1 468 ? 16.468 40.140 -38.231 1.00 26.97 468 GLY A O 1
ATOM 3721 N N . ASN A 1 469 ? 18.520 40.317 -37.283 1.00 36.06 469 ASN A N 1
ATOM 3722 C CA . ASN A 1 469 ? 18.337 41.235 -36.151 1.00 36.06 469 ASN A CA 1
ATOM 3723 C C . ASN A 1 469 ? 16.925 41.787 -35.890 1.00 36.06 469 ASN A C 1
ATOM 3725 O O . ASN A 1 469 ? 16.503 42.757 -36.514 1.00 36.06 469 ASN A O 1
ATOM 3729 N N . THR A 1 470 ? 16.267 41.279 -34.849 1.00 25.52 470 THR A N 1
ATOM 3730 C CA . THR A 1 470 ? 15.323 42.058 -34.031 1.00 25.52 470 THR A CA 1
ATOM 3731 C C . THR A 1 470 ? 15.245 41.462 -32.625 1.00 25.52 470 THR A C 1
ATOM 3733 O O . THR A 1 470 ? 15.222 40.248 -32.439 1.00 25.52 470 THR A O 1
ATOM 3736 N N . THR A 1 471 ? 15.280 42.343 -31.630 1.00 31.62 471 THR A N 1
ATOM 3737 C CA . THR A 1 471 ? 15.171 42.080 -30.191 1.00 31.62 471 THR A CA 1
ATOM 3738 C C . THR A 1 471 ? 13.804 41.485 -29.839 1.00 31.62 471 THR A C 1
ATOM 3740 O O . THR A 1 471 ? 12.777 42.043 -30.218 1.00 31.62 471 THR A O 1
ATOM 3743 N N . LEU A 1 472 ? 13.781 40.383 -29.081 1.00 23.34 472 LEU A N 1
ATOM 3744 C CA . LEU A 1 472 ? 12.554 39.770 -28.557 1.00 23.34 472 LEU A CA 1
ATOM 3745 C C . LEU A 1 472 ? 12.409 40.043 -27.050 1.00 23.34 472 LEU A C 1
ATOM 3747 O O . LEU A 1 472 ? 13.324 39.783 -26.271 1.00 23.34 472 LEU A O 1
ATOM 3751 N N . HIS A 1 473 ? 11.242 40.565 -26.665 1.00 25.05 473 HIS A N 1
ATOM 3752 C CA . HIS A 1 473 ? 10.744 40.649 -25.286 1.00 25.05 473 HIS A CA 1
ATOM 3753 C C . HIS A 1 473 ? 10.302 39.261 -24.764 1.00 25.05 473 HIS A C 1
ATOM 3755 O O . HIS A 1 473 ? 10.063 38.363 -25.575 1.00 25.05 473 HIS A O 1
ATOM 3761 N N . PRO A 1 474 ? 10.204 39.061 -23.431 1.00 29.20 474 PRO A N 1
ATOM 3762 C CA . PRO A 1 474 ? 10.002 37.743 -22.834 1.00 29.20 474 PRO A CA 1
ATOM 3763 C C . PRO A 1 474 ? 8.597 37.210 -23.128 1.00 29.20 474 PRO A C 1
ATOM 3765 O O . PRO A 1 474 ? 7.606 37.886 -22.860 1.00 29.20 474 PRO A O 1
ATOM 3768 N N . ALA A 1 475 ? 8.526 35.992 -23.662 1.00 25.44 475 ALA A N 1
ATOM 3769 C CA . ALA A 1 475 ? 7.292 35.232 -23.814 1.00 25.44 475 ALA A CA 1
ATOM 3770 C C . ALA A 1 475 ? 7.308 34.027 -22.866 1.00 25.44 475 ALA A C 1
ATOM 3772 O O . ALA A 1 475 ? 8.344 33.388 -22.667 1.00 25.44 475 ALA A O 1
ATOM 3773 N N . ASP A 1 476 ? 6.140 33.756 -22.294 1.00 26.55 476 ASP A N 1
ATOM 3774 C CA . ASP A 1 476 ? 5.869 32.751 -21.276 1.00 26.55 476 ASP A CA 1
ATOM 3775 C C . ASP A 1 476 ? 6.364 31.346 -21.639 1.00 26.55 476 ASP A C 1
ATOM 3777 O O . ASP A 1 476 ? 6.006 30.754 -22.662 1.00 26.55 476 ASP A O 1
ATOM 3781 N N . VAL A 1 477 ? 7.156 30.775 -20.733 1.00 25.92 477 VAL A N 1
ATOM 3782 C CA . VAL A 1 477 ? 7.538 29.365 -20.753 1.00 25.92 477 VAL A CA 1
ATOM 3783 C C . VAL A 1 477 ? 6.357 28.549 -20.234 1.00 25.92 477 VAL A C 1
ATOM 3785 O O . VAL A 1 477 ? 6.037 28.590 -19.048 1.00 25.92 477 VAL A O 1
ATOM 3788 N N . THR A 1 478 ? 5.722 27.764 -21.105 1.00 29.30 478 THR A N 1
ATOM 3789 C CA . THR A 1 478 ? 4.843 26.662 -20.679 1.00 29.30 478 THR A CA 1
ATOM 3790 C C . THR A 1 478 ? 5.622 25.338 -20.636 1.00 29.30 478 THR A C 1
ATOM 3792 O O . THR A 1 478 ? 6.609 25.182 -21.360 1.00 29.30 478 THR A O 1
ATOM 3795 N N . PRO A 1 479 ? 5.205 24.342 -19.824 1.00 27.16 479 PRO A N 1
ATOM 3796 C CA . PRO A 1 479 ? 6.047 23.215 -19.382 1.00 27.16 479 PRO A CA 1
ATOM 3797 C C . PRO A 1 479 ? 6.441 22.171 -20.447 1.00 27.16 479 PRO A C 1
ATOM 3799 O O . PRO A 1 479 ? 6.871 21.076 -20.093 1.00 27.16 479 PRO A O 1
ATOM 3802 N N . THR A 1 480 ? 6.256 22.438 -21.743 1.00 27.58 480 THR A N 1
ATOM 3803 C CA . THR A 1 480 ? 6.408 21.420 -22.803 1.00 27.58 480 THR A CA 1
ATOM 3804 C C . THR A 1 480 ? 7.288 21.810 -23.988 1.00 27.58 480 THR A C 1
ATOM 3806 O O . THR A 1 480 ? 7.479 20.973 -24.868 1.00 27.58 480 THR A O 1
ATOM 3809 N N . HIS A 1 481 ? 7.880 23.008 -24.032 1.00 29.22 481 HIS A N 1
ATOM 3810 C CA . HIS A 1 481 ? 8.662 23.423 -25.201 1.00 29.22 481 HIS A CA 1
ATOM 3811 C C . HIS A 1 481 ? 9.997 24.078 -24.830 1.00 29.22 481 HIS A C 1
ATOM 3813 O O . HIS A 1 481 ? 10.042 25.198 -24.337 1.00 29.22 481 HIS A O 1
ATOM 3819 N N . VAL A 1 482 ? 11.090 23.389 -25.166 1.00 26.25 482 VAL A N 1
ATOM 3820 C CA . VAL A 1 482 ? 12.390 23.996 -25.477 1.00 26.25 482 VAL A CA 1
ATOM 3821 C C . VAL A 1 482 ? 12.735 23.532 -26.889 1.00 26.25 482 VAL A C 1
ATOM 3823 O O . VAL A 1 482 ? 12.870 22.334 -27.138 1.00 26.25 482 VAL A O 1
ATOM 3826 N N . ILE A 1 483 ? 12.806 24.467 -27.836 1.00 30.02 483 ILE A N 1
ATOM 3827 C CA . ILE A 1 483 ? 13.295 24.209 -29.192 1.00 30.02 483 ILE A CA 1
ATOM 3828 C C . ILE A 1 483 ? 14.720 24.750 -29.252 1.00 30.02 483 ILE A C 1
ATOM 3830 O O . ILE A 1 483 ? 14.913 25.961 -29.277 1.00 30.02 483 ILE A O 1
ATOM 3834 N N . THR A 1 484 ? 15.713 23.867 -29.321 1.00 27.81 484 THR A N 1
ATOM 3835 C CA . THR A 1 484 ? 17.069 24.227 -29.751 1.00 27.81 484 THR A CA 1
ATOM 3836 C C . THR A 1 484 ? 17.271 23.764 -31.197 1.00 27.81 484 THR A C 1
ATOM 3838 O O . THR A 1 484 ? 17.122 22.586 -31.526 1.00 27.81 484 THR A O 1
ATOM 3841 N N . ARG A 1 485 ? 17.561 24.708 -32.106 1.00 30.64 485 ARG A N 1
ATOM 3842 C CA . ARG A 1 485 ? 18.056 24.416 -33.463 1.00 30.64 485 ARG A CA 1
ATOM 3843 C C . ARG A 1 485 ? 19.582 24.346 -33.400 1.00 30.64 485 ARG A C 1
ATOM 3845 O O . ARG A 1 485 ? 20.209 25.350 -33.086 1.00 30.64 485 ARG A O 1
ATOM 3852 N N . HIS A 1 486 ? 20.163 23.199 -33.750 1.00 27.25 486 HIS A N 1
ATOM 3853 C CA . HIS A 1 486 ? 21.589 23.095 -34.065 1.00 27.25 486 HIS A CA 1
ATOM 3854 C C . HIS A 1 486 ? 21.839 23.273 -35.564 1.00 27.25 486 HIS A C 1
ATOM 3856 O O . HIS A 1 486 ? 21.095 22.778 -36.415 1.00 27.25 486 HIS A O 1
ATOM 3862 N N . GLU A 1 487 ? 22.918 23.987 -35.861 1.00 32.91 487 GLU A N 1
ATOM 3863 C CA . GLU A 1 487 ? 23.440 24.258 -37.191 1.00 32.91 487 GLU A CA 1
ATOM 3864 C C . GLU A 1 487 ? 24.164 23.008 -37.728 1.00 32.91 487 GLU A C 1
ATOM 3866 O O . GLU A 1 487 ? 25.084 22.492 -37.101 1.00 32.91 487 GLU A O 1
ATOM 3871 N N . LYS A 1 488 ? 23.741 22.541 -38.911 1.00 35.06 488 LYS A N 1
ATOM 3872 C CA . LYS A 1 488 ? 24.308 21.439 -39.720 1.00 35.06 488 LYS A CA 1
ATOM 3873 C C . LYS A 1 488 ? 24.039 19.996 -39.245 1.00 35.06 488 LYS A C 1
ATOM 3875 O O . LYS A 1 488 ? 24.825 19.372 -38.548 1.00 35.06 488 LYS A O 1
ATOM 3880 N N . GLY A 1 489 ? 22.998 19.415 -39.854 1.00 36.78 489 GLY A N 1
ATOM 3881 C CA . GLY A 1 489 ? 23.051 18.049 -40.394 1.00 36.78 489 GLY A CA 1
ATOM 3882 C C . GLY A 1 489 ? 22.463 16.918 -39.545 1.00 36.78 489 GLY A C 1
ATOM 3883 O O . GLY A 1 489 ? 23.207 16.176 -38.922 1.00 36.78 489 GLY A O 1
ATOM 3884 N N . SER A 1 490 ? 21.139 16.723 -39.619 1.00 35.69 490 SER A N 1
ATOM 3885 C CA . SER A 1 490 ? 20.436 15.425 -39.764 1.00 35.69 490 SER A CA 1
ATOM 3886 C C . SER A 1 490 ? 18.967 15.574 -39.341 1.00 35.69 490 SER A C 1
ATOM 3888 O O . SER A 1 490 ? 18.662 15.778 -38.168 1.00 35.69 490 SER A O 1
ATOM 3890 N N . LEU A 1 491 ? 18.036 15.429 -40.293 1.00 41.31 491 LEU A N 1
ATOM 3891 C CA . LEU A 1 491 ? 16.578 15.493 -40.071 1.00 41.31 491 LEU A CA 1
ATOM 3892 C C . LEU A 1 491 ? 16.008 14.279 -39.301 1.00 41.31 491 LEU A C 1
ATOM 3894 O O . LEU A 1 491 ? 14.810 14.223 -39.037 1.00 41.31 491 LEU A O 1
ATOM 3898 N N . TRP A 1 492 ? 16.849 13.317 -38.912 1.00 35.19 492 TRP A N 1
ATOM 3899 C CA . TRP A 1 492 ? 16.425 12.069 -38.271 1.00 35.19 492 TRP A CA 1
ATOM 3900 C C . TRP A 1 492 ? 16.450 12.092 -36.737 1.00 35.19 492 TRP A C 1
ATOM 3902 O O . TRP A 1 492 ? 15.720 11.326 -36.106 1.00 35.19 492 TRP A O 1
ATOM 3912 N N . ALA A 1 493 ? 17.248 12.961 -36.114 1.00 37.19 493 ALA A N 1
ATOM 3913 C CA . ALA A 1 493 ? 17.415 12.970 -34.657 1.00 37.19 493 ALA A CA 1
ATOM 3914 C C . ALA A 1 493 ? 16.144 13.383 -33.871 1.00 37.19 493 ALA A C 1
ATOM 3916 O O . ALA A 1 493 ? 15.818 12.700 -32.895 1.00 37.19 493 ALA A O 1
ATOM 3917 N N . PRO A 1 494 ? 15.357 14.399 -34.292 1.00 40.66 494 PRO A N 1
ATOM 3918 C CA . PRO A 1 494 ? 14.211 14.861 -33.499 1.00 40.66 494 PRO A CA 1
ATOM 3919 C C . PRO A 1 494 ? 13.020 13.885 -33.501 1.00 40.66 494 PRO A C 1
ATOM 3921 O O . PRO A 1 494 ? 12.300 13.770 -32.509 1.00 40.66 494 PRO A O 1
ATOM 3924 N N . VAL A 1 495 ? 12.816 13.147 -34.600 1.00 40.44 495 VAL A N 1
ATOM 3925 C CA . VAL A 1 495 ? 11.676 12.223 -34.767 1.00 40.44 495 VAL A CA 1
ATOM 3926 C C . VAL A 1 495 ? 11.950 10.874 -34.089 1.00 40.44 495 VAL A C 1
ATOM 3928 O O . VAL A 1 495 ? 11.101 10.370 -33.352 1.00 40.44 495 VAL A O 1
ATOM 3931 N N . LEU A 1 496 ? 13.172 10.334 -34.208 1.00 37.69 496 LEU A N 1
ATOM 3932 C CA . LEU A 1 496 ? 13.594 9.137 -33.462 1.00 37.69 496 LEU A CA 1
ATOM 3933 C C . LEU A 1 496 ? 13.658 9.384 -31.947 1.00 37.69 496 LEU A C 1
ATOM 3935 O O . LEU A 1 496 ? 13.357 8.467 -31.180 1.00 37.69 496 LEU A O 1
ATOM 3939 N N . GLN A 1 497 ? 13.980 10.606 -31.498 1.00 44.34 497 GLN A N 1
ATOM 3940 C CA . GLN A 1 497 ? 13.879 10.980 -30.083 1.00 44.34 497 GLN A CA 1
ATOM 3941 C C . GLN A 1 497 ? 12.433 10.953 -29.572 1.00 44.34 497 GLN A C 1
ATOM 3943 O O . GLN A 1 497 ? 12.218 10.484 -28.453 1.00 44.34 497 GLN A O 1
ATOM 3948 N N . LYS A 1 498 ? 11.448 11.395 -30.369 1.00 43.00 498 LYS A N 1
ATOM 3949 C CA . LYS A 1 498 ? 10.021 11.386 -29.992 1.00 43.00 498 LYS A CA 1
ATOM 3950 C C . LYS A 1 498 ? 9.419 9.976 -29.988 1.00 43.00 498 LYS A C 1
ATOM 3952 O O . LYS A 1 498 ? 8.755 9.611 -29.022 1.00 43.00 498 LYS A O 1
ATOM 3957 N N . VAL A 1 499 ? 9.730 9.135 -30.977 1.00 37.38 499 VAL A N 1
ATOM 3958 C CA . VAL A 1 499 ? 9.218 7.748 -31.047 1.00 37.38 499 VAL A CA 1
ATOM 3959 C C . VAL A 1 499 ? 9.871 6.841 -29.993 1.00 37.38 499 VAL A C 1
ATOM 3961 O O . VAL A 1 499 ? 9.178 6.078 -29.319 1.00 37.38 499 VAL A O 1
ATOM 3964 N N . ARG A 1 500 ? 11.182 6.980 -29.728 1.00 39.75 500 ARG A N 1
ATOM 3965 C CA . ARG A 1 500 ? 11.830 6.289 -28.591 1.00 39.75 500 ARG A CA 1
ATOM 3966 C C . ARG A 1 500 ? 11.360 6.801 -27.224 1.00 39.75 500 ARG A C 1
ATOM 3968 O O . ARG A 1 500 ? 11.559 6.100 -26.237 1.00 39.75 500 ARG A O 1
ATOM 3975 N N . ALA A 1 501 ? 10.762 7.995 -27.139 1.00 42.66 501 ALA A N 1
ATOM 3976 C CA . ALA A 1 501 ? 10.163 8.501 -25.899 1.00 42.66 501 ALA A CA 1
ATOM 3977 C C . ALA A 1 501 ? 8.894 7.767 -25.483 1.00 42.66 501 ALA A C 1
ATOM 3979 O O . ALA A 1 501 ? 8.622 7.668 -24.291 1.00 42.66 501 ALA A O 1
ATOM 3980 N N . LEU A 1 502 ? 8.132 7.292 -26.467 1.00 40.09 502 LEU A N 1
ATOM 3981 C CA . LEU A 1 502 ? 6.778 6.788 -26.265 1.00 40.09 502 LEU A CA 1
ATOM 3982 C C . LEU A 1 502 ? 6.722 5.269 -26.045 1.00 40.09 502 LEU A C 1
ATOM 3984 O O . LEU A 1 502 ? 5.770 4.794 -25.437 1.00 40.09 502 LEU A O 1
ATOM 3988 N N . ILE A 1 503 ? 7.716 4.509 -26.523 1.00 37.97 503 ILE A N 1
ATOM 3989 C CA . ILE A 1 503 ? 7.618 3.037 -26.626 1.00 37.97 503 ILE A CA 1
ATOM 3990 C C . ILE A 1 503 ? 8.485 2.295 -25.594 1.00 37.97 503 ILE A C 1
ATOM 3992 O O . ILE A 1 503 ? 8.115 1.209 -25.154 1.00 37.97 503 ILE A O 1
ATOM 3996 N N . TRP A 1 504 ? 9.611 2.868 -25.153 1.00 42.94 504 TRP A N 1
ATOM 3997 C CA . TRP A 1 504 ? 10.431 2.268 -24.095 1.00 42.94 504 TRP A CA 1
ATOM 3998 C C . TRP A 1 504 ? 10.257 3.034 -22.784 1.00 42.94 504 TRP A C 1
ATOM 4000 O O . TRP A 1 504 ? 10.380 4.260 -22.803 1.00 42.94 504 TRP A O 1
ATOM 4010 N N . PRO A 1 505 ? 10.042 2.356 -21.635 1.00 47.19 505 PRO A N 1
ATOM 4011 C CA . PRO A 1 505 ? 10.138 3.005 -20.336 1.00 47.19 505 PRO A CA 1
ATOM 4012 C C . PRO A 1 505 ? 11.542 3.599 -20.207 1.00 47.19 505 PRO A C 1
ATOM 4014 O O . PRO A 1 505 ? 12.533 2.888 -20.018 1.00 47.19 505 PRO A O 1
ATOM 4017 N N . ARG A 1 506 ? 11.634 4.919 -20.390 1.00 57.22 506 ARG A N 1
ATOM 4018 C CA . ARG A 1 506 ? 12.875 5.662 -20.217 1.00 57.22 506 ARG A CA 1
ATOM 4019 C C . ARG A 1 506 ? 13.264 5.517 -18.761 1.00 57.22 506 ARG A C 1
ATOM 4021 O O . ARG A 1 506 ? 12.600 6.058 -17.884 1.00 57.22 506 ARG A O 1
ATOM 4028 N N . ARG A 1 507 ? 14.338 4.771 -18.509 1.00 72.12 507 ARG A N 1
ATOM 4029 C CA . ARG A 1 507 ? 14.961 4.758 -17.189 1.00 72.12 507 ARG A CA 1
ATOM 4030 C C . ARG A 1 507 ? 15.391 6.192 -16.911 1.00 72.12 507 ARG A C 1
ATOM 4032 O O . ARG A 1 507 ? 16.109 6.780 -17.722 1.00 72.12 507 ARG A O 1
ATOM 4039 N N . GLY A 1 508 ? 14.900 6.772 -15.826 1.00 86.00 508 GLY A N 1
ATOM 4040 C CA . GLY A 1 508 ? 15.405 8.066 -15.404 1.00 86.00 508 GLY A CA 1
ATOM 4041 C C . GLY A 1 508 ? 16.850 7.913 -14.924 1.00 86.00 508 GLY A C 1
ATOM 4042 O O . GLY A 1 508 ? 17.268 6.843 -14.476 1.00 86.00 508 GLY A O 1
ATOM 4043 N N . LEU A 1 509 ? 17.625 8.972 -15.078 1.00 91.12 509 LEU A N 1
ATOM 4044 C CA . LEU A 1 509 ? 19.016 9.079 -14.680 1.00 91.12 509 LEU A CA 1
ATOM 4045 C C . LEU A 1 509 ? 19.114 10.213 -13.664 1.00 91.12 509 LEU A C 1
ATOM 4047 O O . LEU A 1 509 ? 18.759 11.349 -13.976 1.00 91.12 509 LEU A O 1
ATOM 4051 N N . LEU A 1 510 ? 19.592 9.911 -12.463 1.00 94.00 510 LEU A N 1
ATOM 4052 C CA . LEU A 1 510 ? 19.979 10.921 -11.488 1.00 94.00 510 LEU A CA 1
ATOM 4053 C C . LEU A 1 510 ? 21.419 11.334 -11.793 1.00 94.00 510 LEU A C 1
ATOM 4055 O O . LEU A 1 510 ? 22.330 10.534 -11.621 1.00 94.00 510 LEU A O 1
ATOM 4059 N N . THR A 1 511 ? 21.623 12.554 -12.278 1.00 92.81 511 THR A N 1
ATOM 4060 C CA . THR A 1 511 ? 22.944 13.098 -12.620 1.00 92.81 511 THR A CA 1
ATOM 4061 C C . THR A 1 511 ? 23.372 14.111 -11.569 1.00 92.81 511 THR A C 1
ATOM 4063 O O . THR A 1 511 ? 22.608 15.020 -11.246 1.00 92.81 511 THR A O 1
ATOM 4066 N N . LEU A 1 512 ? 24.584 13.953 -11.044 1.00 94.62 512 LEU A N 1
ATOM 4067 C CA . LEU A 1 512 ? 25.185 14.820 -10.040 1.00 94.62 512 LEU A CA 1
ATOM 4068 C C . LEU A 1 512 ? 26.268 15.686 -10.687 1.00 94.62 512 LEU A C 1
ATOM 4070 O O . LEU A 1 512 ? 27.104 15.197 -11.449 1.00 94.62 512 LEU A O 1
ATOM 4074 N N . PHE A 1 513 ? 26.270 16.966 -10.349 1.00 94.81 513 PHE A N 1
ATOM 4075 C CA . PHE A 1 513 ? 27.304 17.935 -10.689 1.00 94.81 513 PHE A CA 1
ATOM 4076 C C . PHE A 1 513 ? 27.878 18.485 -9.394 1.00 94.81 513 PHE A C 1
ATOM 4078 O O . PHE A 1 513 ? 27.130 18.682 -8.438 1.00 94.81 513 PHE A O 1
ATOM 4085 N N . LYS A 1 514 ? 29.179 18.753 -9.350 1.00 95.06 514 LYS A N 1
ATOM 4086 C CA . LYS A 1 514 ? 29.815 19.352 -8.176 1.00 95.06 514 LYS A CA 1
ATOM 4087 C C . LYS A 1 514 ? 30.731 20.500 -8.549 1.00 95.06 514 LYS A C 1
ATOM 4089 O O . LYS A 1 514 ? 31.192 20.569 -9.688 1.00 95.06 514 LYS A O 1
ATOM 4094 N N . THR A 1 515 ? 31.020 21.366 -7.589 1.00 94.19 515 THR A N 1
ATOM 4095 C CA . THR A 1 515 ? 32.057 22.386 -7.750 1.00 94.19 515 THR A CA 1
ATOM 4096 C C . THR A 1 515 ? 33.458 21.831 -7.512 1.00 94.19 515 THR A C 1
ATOM 4098 O O . THR A 1 515 ? 33.655 20.723 -6.997 1.00 94.19 515 THR A O 1
ATOM 4101 N N . SER A 1 516 ? 34.479 22.575 -7.946 1.00 88.38 516 SER A N 1
ATOM 4102 C CA . SER A 1 516 ? 35.859 22.285 -7.546 1.00 88.38 516 SER A CA 1
ATOM 4103 C C . SER A 1 516 ? 35.965 22.470 -6.041 1.00 88.38 516 SER A C 1
ATOM 4105 O O . SER A 1 516 ? 35.461 23.466 -5.529 1.00 88.38 516 SER A O 1
ATOM 4107 N N . ILE A 1 517 ? 36.611 21.521 -5.362 1.00 83.94 517 ILE A N 1
ATOM 4108 C CA . ILE A 1 517 ? 36.804 21.554 -3.911 1.00 83.94 517 ILE A CA 1
ATOM 4109 C C . ILE A 1 517 ? 37.499 22.873 -3.557 1.00 83.94 517 ILE A C 1
ATOM 4111 O O . ILE A 1 517 ? 38.661 23.077 -3.913 1.00 83.94 517 ILE A O 1
ATOM 4115 N N . THR A 1 518 ? 36.776 23.781 -2.905 1.00 78.75 518 THR A N 1
ATOM 4116 C CA . THR A 1 518 ? 37.395 24.879 -2.161 1.00 78.75 518 THR A CA 1
ATOM 4117 C C . THR A 1 518 ? 37.804 24.334 -0.794 1.00 78.75 518 THR A C 1
ATOM 4119 O O . THR A 1 518 ? 37.402 23.232 -0.428 1.00 78.75 518 THR A O 1
ATOM 4122 N N . GLN A 1 519 ? 38.651 25.052 -0.054 1.00 73.31 519 GLN A N 1
ATOM 4123 C CA . GLN A 1 519 ? 39.284 24.514 1.159 1.00 73.31 519 GLN A CA 1
ATOM 4124 C C . GLN A 1 519 ? 38.287 23.991 2.215 1.00 73.31 519 GLN A C 1
ATOM 4126 O O . GLN A 1 519 ? 38.678 23.111 2.973 1.00 73.31 519 GLN A O 1
ATOM 4131 N N . ASP A 1 520 ? 37.011 24.415 2.183 1.00 81.69 520 ASP A N 1
ATOM 4132 C CA . ASP A 1 520 ? 36.023 24.076 3.217 1.00 81.69 520 ASP A CA 1
ATOM 4133 C C . ASP A 1 520 ? 34.637 23.604 2.710 1.00 81.69 520 ASP A C 1
ATOM 4135 O O . ASP A 1 520 ? 33.801 23.228 3.530 1.00 81.69 520 ASP A O 1
ATOM 4139 N N . ALA A 1 521 ? 34.341 23.603 1.397 1.00 85.75 521 ALA A N 1
ATOM 4140 C CA . ALA A 1 521 ? 33.005 23.230 0.900 1.00 85.75 521 ALA A CA 1
ATOM 4141 C C . ALA A 1 521 ? 32.984 22.667 -0.534 1.00 85.75 521 ALA A C 1
ATOM 4143 O O . ALA A 1 521 ? 33.825 22.984 -1.379 1.00 85.75 521 ALA A O 1
ATOM 4144 N N . VAL A 1 522 ? 31.967 21.846 -0.820 1.00 90.00 522 VAL A N 1
ATOM 4145 C CA . VAL A 1 522 ? 31.637 21.348 -2.164 1.00 90.00 522 VAL A CA 1
ATOM 4146 C C . VAL A 1 522 ? 30.145 21.547 -2.397 1.00 90.00 522 VAL A C 1
ATOM 4148 O O . VAL A 1 522 ? 29.327 20.914 -1.733 1.00 90.00 522 VAL A O 1
ATOM 4151 N N . ASP A 1 523 ? 29.787 22.381 -3.371 1.00 91.00 523 ASP A N 1
ATOM 4152 C CA . ASP A 1 523 ? 28.395 22.503 -3.796 1.00 91.00 523 ASP A CA 1
ATOM 4153 C C . ASP A 1 523 ? 28.065 21.311 -4.698 1.00 91.00 523 ASP A C 1
ATOM 4155 O O . ASP A 1 523 ? 28.826 20.998 -5.620 1.00 91.00 523 ASP A O 1
ATOM 4159 N N . VAL A 1 524 ? 26.911 20.674 -4.490 1.00 92.19 524 VAL A N 1
ATOM 4160 C CA . VAL A 1 524 ? 26.428 19.568 -5.331 1.00 92.19 524 VAL A CA 1
ATOM 4161 C C . VAL A 1 524 ? 25.045 19.904 -5.886 1.00 92.19 524 VAL A C 1
ATOM 4163 O O . VAL A 1 524 ? 24.128 20.236 -5.140 1.00 92.19 524 VAL A O 1
ATOM 4166 N N . LYS A 1 525 ? 24.875 19.785 -7.206 1.00 93.56 525 LYS A N 1
ATOM 4167 C CA . LYS A 1 525 ? 23.591 19.904 -7.911 1.00 93.56 525 LYS A CA 1
ATOM 4168 C C . LYS A 1 525 ? 23.161 18.540 -8.435 1.00 93.56 525 LYS A C 1
ATOM 4170 O O . LYS A 1 525 ? 23.939 17.853 -9.092 1.00 93.56 525 LYS A O 1
ATOM 4175 N N . ALA A 1 526 ? 21.917 18.158 -8.171 1.00 93.38 526 ALA A N 1
ATOM 4176 C CA . ALA A 1 526 ? 21.352 16.888 -8.609 1.00 93.38 526 ALA A CA 1
ATOM 4177 C C . ALA A 1 526 ? 20.187 17.118 -9.578 1.00 93.38 526 ALA A C 1
ATOM 4179 O O . ALA A 1 526 ? 19.272 17.883 -9.284 1.00 93.38 526 ALA A O 1
ATOM 4180 N N . HIS A 1 527 ? 20.198 16.425 -10.715 1.00 92.75 527 HIS A N 1
ATOM 4181 C CA . HIS A 1 527 ? 19.168 16.520 -11.748 1.00 92.75 527 HIS A CA 1
ATOM 4182 C C . HIS A 1 527 ? 18.624 15.134 -12.084 1.00 92.75 527 HIS A C 1
ATOM 4184 O O . HIS A 1 527 ? 19.391 14.205 -12.328 1.00 92.75 527 HIS A O 1
ATOM 4190 N N . ILE A 1 528 ? 17.301 14.994 -12.151 1.00 91.44 528 ILE A N 1
ATOM 4191 C CA . ILE A 1 528 ? 16.657 13.797 -12.697 1.00 91.44 528 ILE A CA 1
ATOM 4192 C C . ILE A 1 528 ? 16.339 14.068 -14.162 1.00 91.44 528 ILE A C 1
ATOM 4194 O O . ILE A 1 528 ? 15.514 14.921 -14.477 1.00 91.44 528 ILE A O 1
ATOM 4198 N N . VAL A 1 529 ? 16.983 13.332 -15.059 1.00 91.38 529 VAL A N 1
ATOM 4199 C CA . VAL A 1 529 ? 16.796 13.470 -16.505 1.00 91.38 529 VAL A CA 1
ATOM 4200 C C . VAL A 1 529 ? 16.523 12.126 -17.162 1.00 91.38 529 VAL A C 1
ATOM 4202 O O . VAL A 1 529 ? 16.671 11.065 -16.568 1.00 91.38 529 VAL A O 1
ATOM 4205 N N . SER A 1 530 ? 16.094 12.146 -18.417 1.00 86.19 530 SER A N 1
ATOM 4206 C CA . SER A 1 530 ? 16.024 10.932 -19.231 1.00 86.19 530 SER A CA 1
ATOM 4207 C C . SER A 1 530 ? 17.435 10.383 -19.478 1.00 86.19 530 SER A C 1
ATOM 4209 O O . SER A 1 530 ? 18.319 11.144 -19.866 1.00 86.19 530 SER A O 1
ATOM 4211 N N . ASN A 1 531 ? 17.643 9.065 -19.353 1.00 86.19 531 ASN A N 1
ATOM 4212 C CA . ASN A 1 531 ? 18.922 8.390 -19.647 1.00 86.19 531 ASN A CA 1
ATOM 4213 C C . ASN A 1 531 ? 19.258 8.312 -21.157 1.00 86.19 531 ASN A C 1
ATOM 4215 O O . ASN A 1 531 ? 19.854 7.362 -21.659 1.00 86.19 531 ASN A O 1
ATOM 4219 N N . THR A 1 532 ? 18.803 9.281 -21.938 1.00 85.31 532 THR A N 1
ATOM 4220 C CA . THR A 1 532 ? 19.157 9.408 -23.350 1.00 85.31 532 THR A CA 1
ATOM 4221 C C . THR A 1 532 ? 20.449 10.200 -23.451 1.00 85.31 532 THR A C 1
ATOM 4223 O O . THR A 1 532 ? 20.516 11.307 -22.918 1.00 85.31 532 THR A O 1
ATOM 4226 N N . LYS A 1 533 ? 21.437 9.659 -24.172 1.00 83.00 533 LYS A N 1
ATOM 4227 C CA . LYS A 1 533 ? 22.766 10.263 -24.363 1.00 83.00 533 LYS A CA 1
ATOM 4228 C C . LYS A 1 533 ? 22.698 11.759 -24.689 1.00 83.00 533 LYS A C 1
ATOM 4230 O O . LYS A 1 533 ? 23.428 12.531 -24.084 1.00 83.00 533 LYS A O 1
ATOM 4235 N N . ASP A 1 534 ? 21.783 12.156 -25.567 1.00 82.12 534 ASP A N 1
ATOM 4236 C CA . ASP A 1 534 ? 21.640 13.549 -26.003 1.00 82.12 534 ASP A CA 1
ATOM 4237 C C . ASP A 1 534 ? 21.150 14.478 -24.883 1.00 82.12 534 ASP A C 1
ATOM 4239 O O . ASP A 1 534 ? 21.634 15.592 -24.773 1.00 82.12 534 ASP A O 1
ATOM 4243 N N . ILE A 1 535 ? 20.238 14.020 -24.015 1.00 81.81 535 ILE A N 1
ATOM 4244 C CA . ILE A 1 535 ? 19.749 14.820 -22.874 1.00 81.81 535 ILE A CA 1
ATOM 4245 C C . ILE A 1 535 ? 20.842 14.959 -21.818 1.00 81.81 535 ILE A C 1
ATOM 4247 O O . ILE A 1 535 ? 21.015 16.028 -21.247 1.00 81.81 535 ILE A O 1
ATOM 4251 N N . VAL A 1 536 ? 21.605 13.893 -21.574 1.00 85.50 536 VAL A N 1
ATOM 4252 C CA . VAL A 1 536 ? 22.747 13.947 -20.653 1.00 85.50 536 VAL A CA 1
ATOM 4253 C C . VAL A 1 536 ? 23.831 14.877 -21.194 1.00 85.50 536 VAL A C 1
ATOM 4255 O O . VAL A 1 536 ? 24.430 15.623 -20.427 1.00 85.50 536 VAL A O 1
ATOM 4258 N N . GLN A 1 537 ? 24.078 14.848 -22.505 1.00 88.00 537 GLN A N 1
ATOM 4259 C CA . GLN A 1 537 ? 25.051 15.717 -23.157 1.00 88.00 537 GLN A CA 1
ATOM 4260 C C . GLN A 1 537 ? 24.597 17.182 -23.145 1.00 88.00 537 GLN A C 1
ATOM 4262 O O . GLN A 1 537 ? 25.370 18.033 -22.721 1.00 88.00 537 GLN A O 1
ATOM 4267 N N . ALA A 1 538 ? 23.339 17.458 -23.498 1.00 89.25 538 ALA A N 1
ATOM 4268 C CA . ALA A 1 538 ? 22.759 18.797 -23.426 1.00 89.25 538 ALA A CA 1
ATOM 4269 C C . ALA A 1 538 ? 22.797 19.345 -21.995 1.00 89.25 538 ALA A C 1
ATOM 4271 O O . ALA A 1 538 ? 23.266 20.450 -21.780 1.00 89.25 538 ALA A O 1
ATOM 4272 N N . LEU A 1 539 ? 22.430 18.540 -20.991 1.00 90.88 539 LEU A N 1
ATOM 4273 C CA . LEU A 1 539 ? 22.517 18.952 -19.589 1.00 90.88 539 LEU A CA 1
ATOM 4274 C C . LEU A 1 539 ? 23.960 19.272 -19.168 1.00 90.88 539 LEU A C 1
ATOM 4276 O O . LEU A 1 539 ? 24.179 20.205 -18.403 1.00 90.88 539 LEU A O 1
ATOM 4280 N N . LYS A 1 540 ? 24.951 18.507 -19.646 1.00 90.06 540 LYS A N 1
ATOM 4281 C CA . LYS A 1 540 ? 26.371 18.793 -19.384 1.00 90.06 540 LYS A CA 1
ATOM 4282 C C . LYS A 1 540 ? 26.803 20.118 -20.009 1.00 90.06 540 LYS A C 1
ATOM 4284 O O . LYS A 1 540 ? 27.491 20.890 -19.348 1.00 90.06 540 LYS A O 1
ATOM 4289 N N . GLU A 1 541 ? 26.403 20.367 -21.251 1.00 90.75 541 GLU A N 1
ATOM 4290 C CA . GLU A 1 541 ? 26.708 21.600 -21.980 1.00 90.75 541 GLU A CA 1
ATOM 4291 C C . GLU A 1 541 ? 26.010 22.807 -21.338 1.00 90.75 541 GLU A C 1
ATOM 4293 O O . GLU A 1 541 ? 26.678 23.787 -21.011 1.00 90.75 541 GLU A O 1
ATOM 4298 N N . ASP A 1 542 ? 24.719 22.702 -21.033 1.00 89.56 542 ASP A N 1
ATOM 4299 C CA . ASP A 1 542 ? 23.935 23.751 -20.379 1.00 89.56 542 ASP A CA 1
ATOM 4300 C C . ASP A 1 542 ? 24.488 24.079 -18.992 1.00 89.56 542 ASP A C 1
ATOM 4302 O O . ASP A 1 542 ? 24.691 25.246 -18.672 1.00 89.56 542 ASP A O 1
ATOM 4306 N N . MET A 1 543 ? 24.809 23.072 -18.172 1.00 87.25 543 MET A N 1
ATOM 4307 C CA . MET A 1 543 ? 25.401 23.311 -16.852 1.00 87.25 543 MET A CA 1
ATOM 4308 C C . MET A 1 543 ? 26.761 24.004 -16.950 1.00 87.25 543 MET A C 1
ATOM 4310 O O . MET A 1 543 ? 27.039 24.895 -16.150 1.00 87.25 543 MET A O 1
ATOM 4314 N N . SER A 1 544 ? 27.573 23.657 -17.956 1.00 83.12 544 SER A N 1
ATOM 4315 C CA . SER A 1 544 ? 28.855 24.328 -18.197 1.00 83.12 544 SER A CA 1
ATOM 4316 C C . SER A 1 544 ? 28.706 25.783 -18.664 1.00 83.12 544 SER A C 1
ATOM 4318 O O . SER A 1 544 ? 29.607 26.585 -18.429 1.00 83.12 544 SER A O 1
ATOM 4320 N N . GLN A 1 545 ? 27.575 26.138 -19.286 1.00 85.94 545 GLN A N 1
ATOM 4321 C CA . GLN A 1 545 ? 27.270 27.504 -19.726 1.00 85.94 545 GLN A CA 1
ATOM 4322 C C . GLN A 1 545 ? 26.598 28.342 -18.630 1.00 85.94 545 GLN A C 1
ATOM 4324 O O . GLN A 1 545 ? 26.941 29.509 -18.452 1.00 85.94 545 GLN A O 1
ATOM 4329 N N . ILE A 1 546 ? 25.643 27.757 -17.903 1.00 83.56 546 ILE A N 1
ATOM 4330 C CA . ILE A 1 546 ? 24.832 28.439 -16.885 1.00 83.56 546 ILE A CA 1
ATOM 4331 C C . ILE A 1 546 ? 25.646 28.683 -15.616 1.00 83.56 546 ILE A C 1
ATOM 4333 O O . ILE A 1 546 ? 25.537 29.748 -15.011 1.00 83.56 546 ILE A O 1
ATOM 4337 N N . ASP A 1 547 ? 26.434 27.697 -15.184 1.00 87.38 547 ASP A N 1
ATOM 4338 C CA . ASP A 1 547 ? 27.161 27.773 -13.922 1.00 87.38 547 ASP A CA 1
ATOM 4339 C C . ASP A 1 547 ? 28.531 27.083 -14.041 1.00 87.38 547 ASP A C 1
ATOM 4341 O O . ASP A 1 547 ? 28.699 25.941 -13.603 1.00 87.38 547 ASP A O 1
ATOM 4345 N N . PRO A 1 548 ? 29.530 27.763 -14.642 1.00 89.75 548 PRO A N 1
ATOM 4346 C CA . PRO A 1 548 ? 30.798 27.155 -15.049 1.00 89.75 548 PRO A CA 1
ATOM 4347 C C . PRO A 1 548 ? 31.632 26.599 -13.886 1.00 89.75 548 PRO A C 1
ATOM 4349 O O . PRO A 1 548 ? 32.587 25.861 -14.122 1.00 89.75 548 PRO A O 1
ATOM 4352 N N . LYS A 1 549 ? 31.282 26.904 -12.626 1.00 92.56 549 LYS A N 1
ATOM 4353 C CA . LYS A 1 549 ? 31.916 26.272 -11.458 1.00 92.56 549 LYS A CA 1
ATOM 4354 C C . LYS A 1 549 ? 31.478 24.820 -11.247 1.00 92.56 549 LYS A C 1
ATOM 4356 O O . LYS A 1 549 ? 32.190 24.102 -10.552 1.00 92.56 549 LYS A O 1
ATOM 4361 N N . PHE A 1 550 ? 30.355 24.373 -11.815 1.00 92.12 550 PHE A N 1
ATOM 4362 C CA . PHE A 1 550 ? 29.877 22.997 -11.689 1.00 92.12 550 PHE A CA 1
ATOM 4363 C C . PHE A 1 550 ? 30.358 22.127 -12.851 1.00 92.12 550 PHE A C 1
ATOM 4365 O O . PHE A 1 550 ? 30.067 22.395 -14.013 1.00 92.12 550 PHE A O 1
ATOM 4372 N N . TYR A 1 551 ? 31.022 21.018 -12.533 1.00 93.44 551 TYR A N 1
ATOM 4373 C CA . TYR A 1 551 ? 31.355 19.975 -13.499 1.00 93.44 551 TYR A CA 1
ATOM 4374 C C . TYR A 1 551 ? 30.638 18.672 -13.162 1.00 93.44 551 TYR A C 1
ATOM 4376 O O . TYR A 1 551 ? 30.224 18.417 -12.029 1.00 93.44 551 TYR A O 1
ATOM 4384 N N . TRP A 1 552 ? 30.465 17.840 -14.185 1.00 93.75 552 TRP A N 1
ATOM 4385 C CA . TRP A 1 552 ? 29.813 16.544 -14.056 1.00 93.75 552 TRP A CA 1
ATOM 4386 C C . TRP A 1 552 ? 30.576 15.642 -13.077 1.00 93.75 552 TRP A C 1
ATOM 4388 O O . TRP A 1 552 ? 31.782 15.447 -13.232 1.00 93.75 552 TRP A O 1
ATOM 4398 N N . TRP A 1 553 ? 29.872 15.098 -12.082 1.00 93.94 553 TRP A N 1
ATOM 4399 C CA . TRP A 1 553 ? 30.459 14.259 -11.040 1.00 93.94 553 TRP A CA 1
ATOM 4400 C C . TRP A 1 553 ? 30.142 12.780 -11.247 1.00 93.94 553 TRP A C 1
ATOM 4402 O O . TRP A 1 553 ? 31.064 11.978 -11.363 1.00 93.94 553 TRP A O 1
ATOM 4412 N N . ASP A 1 554 ? 28.856 12.427 -11.282 1.00 94.06 554 ASP A N 1
ATOM 4413 C CA . ASP A 1 554 ? 28.406 11.039 -11.397 1.00 94.06 554 ASP A CA 1
ATOM 4414 C C . ASP A 1 554 ? 26.986 10.961 -11.983 1.00 94.06 554 ASP A C 1
ATOM 4416 O O . ASP A 1 554 ? 26.275 11.965 -12.095 1.00 94.06 554 ASP A O 1
ATOM 4420 N N . SER A 1 555 ? 26.553 9.767 -12.378 1.00 92.19 555 SER A N 1
ATOM 4421 C CA . SER A 1 555 ? 25.188 9.507 -12.819 1.00 92.19 555 SER A CA 1
ATOM 4422 C C . SER A 1 555 ? 24.714 8.105 -12.445 1.00 92.19 555 SER A C 1
ATOM 4424 O O . SER A 1 555 ? 25.325 7.111 -12.833 1.00 92.19 555 SER A O 1
ATOM 4426 N N . ILE A 1 556 ? 23.567 8.021 -11.775 1.00 90.62 556 ILE A N 1
ATOM 4427 C CA . ILE A 1 556 ? 22.960 6.769 -11.320 1.00 90.62 556 ILE A CA 1
ATOM 4428 C C . ILE A 1 556 ? 21.708 6.492 -12.149 1.00 90.62 556 ILE A C 1
ATOM 4430 O O . ILE A 1 556 ? 20.812 7.330 -12.264 1.00 90.62 556 ILE A O 1
ATOM 4434 N N . THR A 1 557 ? 21.626 5.296 -12.737 1.00 89.56 557 THR A N 1
ATOM 4435 C CA . THR A 1 557 ? 20.404 4.862 -13.426 1.00 89.56 557 THR A CA 1
ATOM 4436 C C . THR A 1 557 ? 19.356 4.475 -12.392 1.00 89.56 557 THR A C 1
ATOM 4438 O O . THR A 1 557 ? 19.576 3.571 -11.592 1.00 89.56 557 THR A O 1
ATOM 4441 N N . CYS A 1 558 ? 18.190 5.107 -12.456 1.00 87.44 558 CYS A N 1
ATOM 4442 C CA . CYS A 1 558 ? 17.081 4.876 -11.543 1.00 87.44 558 CYS A CA 1
ATOM 4443 C C . CYS A 1 558 ? 15.941 4.181 -12.315 1.00 87.44 558 CYS A C 1
ATOM 4445 O O . CYS A 1 558 ? 15.066 4.844 -12.882 1.00 87.44 558 CYS A O 1
ATOM 4447 N N . PRO A 1 559 ? 15.935 2.834 -12.387 1.00 74.88 559 PRO A N 1
ATOM 4448 C CA . PRO A 1 559 ? 14.991 2.082 -13.217 1.00 74.88 559 PRO A CA 1
ATOM 4449 C C . PRO A 1 559 ? 13.529 2.201 -12.758 1.00 74.88 559 PRO A C 1
ATOM 4451 O O . PRO A 1 559 ? 12.631 1.901 -13.537 1.00 74.88 559 PRO A O 1
ATOM 4454 N N . GLY A 1 560 ? 13.288 2.646 -11.519 1.00 80.88 560 GLY A N 1
ATOM 4455 C CA . GLY A 1 560 ? 11.951 2.868 -10.964 1.00 80.88 560 GLY A CA 1
ATOM 4456 C C . GLY A 1 560 ? 11.323 4.223 -11.303 1.00 80.88 560 GLY A C 1
ATOM 4457 O O . GLY A 1 560 ? 10.169 4.442 -10.938 1.00 80.88 560 GLY A O 1
ATOM 4458 N N . LEU A 1 561 ? 12.046 5.126 -11.981 1.00 80.62 561 LEU A N 1
ATOM 4459 C CA . LEU A 1 561 ? 11.505 6.433 -12.351 1.00 80.62 561 LEU A CA 1
ATOM 4460 C C . LEU A 1 561 ? 10.489 6.295 -13.493 1.00 80.62 561 LEU A C 1
ATOM 4462 O O . LEU A 1 561 ? 10.770 5.707 -14.535 1.00 80.62 561 LEU A O 1
ATOM 4466 N N . ARG A 1 562 ? 9.304 6.858 -13.287 1.00 74.19 562 ARG A N 1
ATOM 4467 C CA . ARG A 1 562 ? 8.161 6.881 -14.189 1.00 74.19 562 ARG A CA 1
ATOM 4468 C C . ARG A 1 562 ? 7.869 8.332 -14.574 1.00 74.19 562 ARG A C 1
ATOM 4470 O O . ARG A 1 562 ? 7.973 9.223 -13.729 1.00 74.19 562 ARG A O 1
ATOM 4477 N N . PRO A 1 563 ? 7.471 8.586 -15.829 1.00 71.81 563 PRO A N 1
ATOM 4478 C CA . PRO A 1 563 ? 7.011 9.907 -16.241 1.00 71.81 563 PRO A CA 1
ATOM 4479 C C . PRO A 1 563 ? 5.864 10.403 -15.348 1.00 71.81 563 PRO A C 1
ATOM 4481 O O . PRO A 1 563 ? 4.998 9.611 -14.978 1.00 71.81 563 PRO A O 1
ATOM 4484 N N . HIS A 1 564 ? 5.831 11.708 -15.061 1.00 65.38 564 HIS A N 1
ATOM 4485 C CA . HIS A 1 564 ? 4.777 12.381 -14.276 1.00 65.38 564 HIS A CA 1
ATOM 4486 C C . HIS A 1 564 ? 4.670 11.947 -12.805 1.00 65.38 564 HIS A C 1
ATOM 4488 O O . HIS A 1 564 ? 3.689 12.267 -12.138 1.00 65.38 564 HIS A O 1
ATOM 4494 N N . GLN A 1 565 ? 5.665 11.227 -12.286 1.00 59.75 565 GLN A N 1
ATOM 4495 C CA . GLN A 1 565 ? 5.782 10.959 -10.858 1.00 59.75 565 GLN A CA 1
ATOM 4496 C C . GLN A 1 565 ? 6.787 11.914 -10.218 1.00 59.75 565 GLN A C 1
ATOM 4498 O O . GLN A 1 565 ? 7.803 12.275 -10.811 1.00 59.75 565 GLN A O 1
ATOM 4503 N N . ILE A 1 566 ? 6.471 12.319 -8.993 1.00 68.75 566 ILE A N 1
ATOM 4504 C CA . ILE A 1 566 ? 7.307 13.179 -8.168 1.00 68.75 566 ILE A CA 1
ATOM 4505 C C . ILE A 1 566 ? 8.222 12.294 -7.321 1.00 68.75 566 ILE A C 1
ATOM 4507 O O . ILE A 1 566 ? 7.762 11.351 -6.677 1.00 68.75 566 ILE A O 1
ATOM 4511 N N . TYR A 1 567 ? 9.512 12.618 -7.312 1.00 78.19 567 TYR A N 1
ATOM 4512 C CA . TYR A 1 567 ? 10.537 11.881 -6.579 1.00 78.19 567 TYR A CA 1
ATOM 4513 C C . TYR A 1 567 ? 11.213 12.781 -5.552 1.00 78.19 567 TYR A C 1
ATOM 4515 O O . TYR A 1 567 ? 11.484 13.949 -5.826 1.00 78.19 567 TYR A O 1
ATOM 4523 N N . CYS A 1 568 ? 11.510 12.227 -4.377 1.00 73.44 568 CYS A N 1
ATOM 4524 C CA . CYS A 1 568 ? 12.279 12.903 -3.338 1.00 73.44 568 CYS A CA 1
ATOM 4525 C C . CYS A 1 568 ? 13.719 12.394 -3.359 1.00 73.44 568 CYS A C 1
ATOM 4527 O O . CYS A 1 568 ? 13.948 11.186 -3.318 1.00 73.44 568 CYS A O 1
ATOM 4529 N N . LEU A 1 569 ? 14.682 13.315 -3.394 1.00 80.94 569 LEU A N 1
ATOM 4530 C CA . LEU A 1 569 ? 16.088 12.996 -3.184 1.00 80.94 569 LEU A CA 1
ATOM 4531 C C . LEU A 1 569 ? 16.415 13.181 -1.701 1.00 80.94 569 LEU A C 1
ATOM 4533 O O . LEU A 1 569 ? 16.271 14.279 -1.168 1.00 80.94 569 LEU A O 1
ATOM 4537 N N . GLN A 1 570 ? 16.849 12.108 -1.046 1.00 80.88 570 GLN A N 1
ATOM 4538 C CA . GLN A 1 570 ? 17.411 12.164 0.299 1.00 80.88 570 GLN A CA 1
ATOM 4539 C C . GLN A 1 570 ? 18.928 12.023 0.183 1.00 80.88 570 GLN A C 1
ATOM 4541 O O . GLN A 1 570 ? 19.412 11.042 -0.376 1.00 80.88 570 GLN A O 1
ATOM 4546 N N . ALA A 1 571 ? 19.661 13.013 0.687 1.00 80.44 571 ALA A N 1
ATOM 4547 C CA . ALA A 1 571 ? 21.117 13.009 0.724 1.00 80.44 571 ALA A CA 1
ATOM 4548 C C . ALA A 1 571 ? 21.597 12.939 2.179 1.00 80.44 571 ALA A C 1
ATOM 4550 O O . ALA A 1 571 ? 20.989 13.540 3.065 1.00 80.44 571 ALA A O 1
ATOM 4551 N N . ALA A 1 572 ? 22.677 12.197 2.410 1.00 79.94 572 ALA A N 1
ATOM 4552 C CA . ALA A 1 572 ? 23.389 12.120 3.679 1.00 79.94 572 ALA A CA 1
ATOM 4553 C C . ALA A 1 572 ? 24.894 12.196 3.394 1.00 79.94 572 ALA A C 1
ATOM 4555 O O . ALA A 1 572 ? 25.345 11.737 2.343 1.00 79.94 572 ALA A O 1
ATOM 4556 N N . VAL A 1 573 ? 25.651 12.789 4.315 1.00 82.81 573 VAL A N 1
ATOM 4557 C CA . VAL A 1 573 ? 27.113 12.897 4.249 1.00 82.81 573 VAL A CA 1
ATOM 4558 C C . VAL A 1 573 ? 27.659 12.197 5.489 1.00 82.81 573 VAL A C 1
ATOM 4560 O O . VAL A 1 573 ? 27.218 12.509 6.592 1.00 82.81 573 VAL A O 1
ATOM 4563 N N . GLU A 1 574 ? 28.553 11.220 5.313 1.00 71.69 574 GLU A N 1
ATOM 4564 C CA . GLU A 1 574 ? 29.076 10.417 6.432 1.00 71.69 574 GLU A CA 1
ATOM 4565 C C . GLU A 1 574 ? 30.060 11.210 7.311 1.00 71.69 574 GLU A C 1
ATOM 4567 O O . GLU A 1 574 ? 30.049 11.027 8.523 1.00 71.69 574 GLU A O 1
ATOM 4572 N N . ASP A 1 575 ? 30.803 12.167 6.736 1.00 74.56 575 ASP A N 1
ATOM 4573 C CA . ASP A 1 575 ? 31.839 12.952 7.430 1.00 74.56 575 ASP A CA 1
ATOM 4574 C C . ASP A 1 575 ? 31.781 14.457 7.081 1.00 74.56 575 ASP A C 1
ATOM 4576 O O . ASP A 1 575 ? 32.758 15.057 6.630 1.00 74.56 575 ASP A O 1
ATOM 4580 N N . GLY A 1 576 ? 30.616 15.094 7.244 1.00 75.56 576 GLY A N 1
ATOM 4581 C CA . GLY A 1 576 ? 30.464 16.529 6.979 1.00 75.56 576 GLY A CA 1
ATOM 4582 C C . GLY A 1 576 ? 29.063 17.079 7.242 1.00 75.56 576 GLY A C 1
ATOM 4583 O O . GLY A 1 576 ? 28.112 16.332 7.469 1.00 75.56 576 GLY A O 1
ATOM 4584 N N . THR A 1 577 ? 28.932 18.405 7.199 1.00 68.44 577 THR A N 1
ATOM 4585 C CA . THR A 1 577 ? 27.649 19.101 7.366 1.00 68.44 577 THR A CA 1
ATOM 4586 C C . THR A 1 577 ? 27.034 19.365 5.994 1.00 68.44 577 THR A C 1
ATOM 4588 O O . THR A 1 577 ? 27.652 20.008 5.149 1.00 68.44 577 THR A O 1
ATOM 4591 N N . LEU A 1 578 ? 25.822 18.861 5.753 1.00 73.81 578 LEU A N 1
ATOM 4592 C CA . LEU A 1 578 ? 25.080 19.128 4.520 1.00 73.81 578 LEU A CA 1
ATOM 4593 C C . LEU A 1 578 ? 24.280 20.426 4.678 1.00 73.81 578 LEU A C 1
ATOM 4595 O O . LEU A 1 578 ? 23.280 20.438 5.395 1.00 73.81 578 LEU A O 1
ATOM 4599 N N . ASP A 1 579 ? 24.696 21.488 3.991 1.00 68.31 579 ASP A N 1
ATOM 4600 C CA . ASP A 1 579 ? 23.921 22.725 3.874 1.00 68.31 579 ASP A CA 1
ATOM 4601 C C . ASP A 1 579 ? 23.156 22.716 2.541 1.00 68.31 579 ASP A C 1
ATOM 4603 O O . ASP A 1 579 ? 23.744 22.739 1.457 1.00 68.31 579 ASP A O 1
ATOM 4607 N N . LEU A 1 580 ? 21.831 22.572 2.603 1.00 63.22 580 LEU A N 1
ATOM 4608 C CA . LEU A 1 580 ? 20.980 22.601 1.415 1.00 63.22 580 LEU A CA 1
ATOM 4609 C C . LEU A 1 580 ? 20.653 24.062 1.119 1.00 63.22 580 LEU A C 1
ATOM 4611 O O . LEU A 1 580 ? 19.961 24.695 1.907 1.00 63.22 580 LEU A O 1
ATOM 4615 N N . ALA A 1 581 ? 21.099 24.586 -0.024 1.00 50.69 581 ALA A N 1
ATOM 4616 C CA . ALA A 1 581 ? 20.730 25.933 -0.450 1.00 50.69 581 ALA A CA 1
ATOM 4617 C C . ALA A 1 581 ? 19.201 26.033 -0.628 1.00 50.69 581 ALA A C 1
ATOM 4619 O O . ALA A 1 581 ? 18.637 25.465 -1.562 1.00 50.69 581 ALA A O 1
ATOM 4620 N N . ASP A 1 582 ? 18.555 26.745 0.298 1.00 50.06 582 ASP A N 1
ATOM 4621 C CA . ASP A 1 582 ? 17.118 27.049 0.341 1.00 50.06 582 ASP A CA 1
ATOM 4622 C C . ASP A 1 582 ? 16.197 25.808 0.190 1.00 50.06 582 ASP A C 1
ATOM 4624 O O . ASP A 1 582 ? 15.488 25.634 -0.813 1.00 50.06 582 ASP A O 1
ATOM 4628 N N . PRO A 1 583 ? 16.175 24.911 1.198 1.00 45.94 583 PRO A N 1
ATOM 4629 C CA . PRO A 1 583 ? 15.365 23.697 1.168 1.00 45.94 583 PRO A CA 1
ATOM 4630 C C . PRO A 1 583 ? 13.858 24.003 1.213 1.00 45.94 583 PRO A C 1
ATOM 4632 O O . PRO A 1 583 ? 13.039 23.121 0.933 1.00 45.94 583 PRO A O 1
ATOM 4635 N N . GLU A 1 584 ? 13.476 25.243 1.531 1.00 44.09 584 GLU A N 1
ATOM 4636 C CA . GLU A 1 584 ? 12.090 25.680 1.643 1.00 44.09 584 GLU A CA 1
ATOM 4637 C C . GLU A 1 584 ? 11.456 25.994 0.283 1.00 44.09 584 GLU A C 1
ATOM 4639 O O . GLU A 1 584 ? 10.334 25.533 0.037 1.00 44.09 584 GLU A O 1
ATOM 4644 N N . LYS A 1 585 ? 12.179 26.650 -0.643 1.00 42.53 585 LYS A N 1
ATOM 4645 C CA . LYS A 1 585 ? 11.680 26.915 -2.011 1.00 42.53 585 LYS A CA 1
ATOM 4646 C C . LYS A 1 585 ? 11.464 25.648 -2.838 1.00 42.53 585 LYS A C 1
ATOM 4648 O O . LYS A 1 585 ? 10.467 25.538 -3.548 1.00 42.53 585 LYS A O 1
ATOM 4653 N N . VAL A 1 586 ? 12.355 24.659 -2.726 1.00 38.34 586 VAL A N 1
ATOM 4654 C CA . VAL A 1 586 ? 12.245 23.395 -3.484 1.00 38.34 586 VAL A CA 1
ATOM 4655 C C . VAL A 1 586 ? 11.147 22.486 -2.913 1.00 38.34 586 VAL A C 1
ATOM 4657 O O . VAL A 1 586 ? 10.457 21.800 -3.667 1.00 38.34 586 VAL A O 1
ATOM 4660 N N . ARG A 1 587 ? 10.912 22.513 -1.591 1.00 38.59 587 ARG A N 1
ATOM 4661 C CA . ARG A 1 587 ? 9.804 21.771 -0.958 1.00 38.59 587 ARG A CA 1
ATOM 4662 C C . ARG A 1 587 ? 8.429 22.394 -1.215 1.00 38.59 587 ARG A C 1
ATOM 4664 O O . ARG A 1 587 ? 7.452 21.654 -1.208 1.00 38.59 587 ARG A O 1
ATOM 4671 N N . ALA A 1 588 ? 8.341 23.711 -1.420 1.00 40.91 588 ALA A N 1
ATOM 4672 C CA . ALA A 1 588 ? 7.082 24.412 -1.700 1.00 40.91 588 ALA A CA 1
ATOM 4673 C C . ALA A 1 588 ? 6.543 24.175 -3.128 1.00 40.91 588 ALA A C 1
ATOM 4675 O O . ALA A 1 588 ? 5.340 24.239 -3.343 1.00 40.91 588 ALA A O 1
ATOM 4676 N N . LEU A 1 589 ? 7.404 23.856 -4.103 1.00 40.47 589 LEU A N 1
ATOM 4677 C CA . LEU A 1 589 ? 7.000 23.713 -5.512 1.00 40.47 589 LEU A CA 1
ATOM 4678 C C . LEU A 1 589 ? 6.527 22.305 -5.920 1.00 40.47 589 LEU A C 1
ATOM 4680 O O . LEU A 1 589 ? 5.981 22.142 -7.008 1.00 40.47 589 LEU A O 1
ATOM 4684 N N . ILE A 1 590 ? 6.778 21.276 -5.102 1.00 39.44 590 ILE A N 1
ATOM 4685 C CA . ILE A 1 590 ? 6.752 19.875 -5.570 1.00 39.44 590 ILE A CA 1
ATOM 4686 C C . ILE A 1 590 ? 5.715 19.005 -4.833 1.00 39.44 590 ILE A C 1
ATOM 4688 O O . ILE A 1 590 ? 5.333 17.953 -5.338 1.00 39.44 590 ILE A O 1
ATOM 4692 N N . TRP A 1 591 ? 5.205 19.424 -3.673 1.00 42.00 591 TRP A N 1
ATOM 4693 C CA . TRP A 1 591 ? 4.141 18.719 -2.946 1.00 42.00 591 TRP A CA 1
ATOM 4694 C C . TRP A 1 591 ? 3.096 19.739 -2.494 1.00 42.00 591 TRP A C 1
ATOM 4696 O O . TRP A 1 591 ? 3.501 20.716 -1.870 1.00 42.00 591 TRP A O 1
ATOM 4706 N N . PRO A 1 592 ? 1.779 19.522 -2.697 1.00 50.31 592 PRO A N 1
ATOM 4707 C CA . PRO A 1 592 ? 0.803 20.208 -1.863 1.00 50.31 592 PRO A CA 1
ATOM 4708 C C . PRO A 1 592 ? 1.070 19.722 -0.439 1.00 50.31 592 PRO A C 1
ATOM 4710 O O . PRO A 1 592 ? 0.829 18.547 -0.122 1.00 50.31 592 PRO A O 1
ATOM 4713 N N . ARG A 1 593 ? 1.691 20.560 0.402 1.00 63.94 593 ARG A N 1
ATOM 4714 C CA . ARG A 1 593 ? 1.953 20.156 1.782 1.00 63.94 593 ARG A CA 1
ATOM 4715 C C . ARG A 1 593 ? 0.586 19.885 2.395 1.00 63.94 593 ARG A C 1
ATOM 4717 O O . ARG A 1 593 ? -0.367 20.636 2.199 1.00 63.94 593 ARG A O 1
ATOM 4724 N N . ARG A 1 594 ? 0.457 18.752 3.084 1.00 77.94 594 ARG A N 1
ATOM 4725 C CA . ARG A 1 594 ? -0.789 18.458 3.796 1.00 77.94 594 ARG A CA 1
ATOM 4726 C C . ARG A 1 594 ? -0.969 19.580 4.806 1.00 77.94 594 ARG A C 1
ATOM 4728 O O . ARG A 1 594 ? -0.078 19.768 5.627 1.00 77.94 594 ARG A O 1
ATOM 4735 N N . GLY A 1 595 ? -2.065 20.319 4.750 1.00 89.56 595 GLY A N 1
ATOM 4736 C CA . GLY A 1 595 ? -2.330 21.283 5.802 1.00 89.56 595 GLY A CA 1
ATOM 4737 C C . GLY A 1 595 ? -2.809 20.576 7.076 1.00 89.56 595 GLY A C 1
ATOM 4738 O O . GLY A 1 595 ? -3.280 19.432 7.064 1.00 89.56 595 GLY A O 1
ATOM 4739 N N . LEU A 1 596 ? -2.642 21.258 8.195 1.00 93.12 596 LEU A N 1
ATOM 4740 C CA . LEU A 1 596 ? -3.071 20.902 9.532 1.00 93.12 596 LEU A CA 1
ATOM 4741 C C . LEU A 1 596 ? -4.086 21.931 10.013 1.00 93.12 596 LEU A C 1
ATOM 4743 O O . LEU A 1 596 ? -3.862 23.132 9.892 1.00 93.12 596 LEU A O 1
ATOM 4747 N N . LEU A 1 597 ? -5.141 21.454 10.661 1.00 94.44 597 LEU A N 1
ATOM 4748 C CA . LEU A 1 597 ? -5.955 22.259 11.559 1.00 94.44 597 LEU A CA 1
ATOM 4749 C C . LEU A 1 597 ? -5.387 22.100 12.975 1.00 94.44 597 LEU A C 1
ATOM 4751 O O . LEU A 1 597 ? -5.546 21.041 13.585 1.00 94.44 597 LEU A O 1
ATOM 4755 N N . THR A 1 598 ? -4.695 23.120 13.481 1.00 94.12 598 THR A N 1
ATOM 4756 C CA . THR A 1 598 ? -4.089 23.119 14.822 1.00 94.12 598 THR A CA 1
ATOM 4757 C C . THR A 1 598 ? -4.961 23.893 15.801 1.00 94.12 598 THR A C 1
ATOM 4759 O O . THR A 1 598 ? -5.350 25.027 15.534 1.00 94.12 598 THR A O 1
ATOM 4762 N N . LEU A 1 599 ? -5.268 23.271 16.937 1.00 94.88 599 LEU A N 1
ATOM 4763 C CA . LEU A 1 599 ? -6.141 23.793 17.980 1.00 94.88 599 LEU A CA 1
ATOM 4764 C C . LEU A 1 599 ? -5.317 24.181 19.208 1.00 94.88 599 LEU A C 1
ATOM 4766 O O . LEU A 1 599 ? -4.522 23.386 19.714 1.00 94.88 599 LEU A O 1
ATOM 4770 N N . PHE A 1 600 ? -5.579 25.369 19.732 1.00 94.50 600 PHE A N 1
ATOM 4771 C CA . PHE A 1 600 ? -5.107 25.849 21.024 1.00 94.50 600 PHE A CA 1
ATOM 4772 C C . PHE A 1 600 ? -6.312 26.118 21.910 1.00 94.50 600 PHE A C 1
ATOM 4774 O O . PHE A 1 600 ? -7.364 26.520 21.415 1.00 94.50 600 PHE A O 1
ATOM 4781 N N . LYS A 1 601 ? -6.180 25.919 23.219 1.00 94.25 601 LYS A N 1
ATOM 4782 C CA . LYS A 1 601 ? -7.249 26.253 24.166 1.00 94.25 601 LYS A CA 1
ATOM 4783 C C . LYS A 1 601 ? -6.719 26.925 25.418 1.00 94.25 601 LYS A C 1
ATOM 4785 O O . LYS A 1 601 ? -5.552 26.741 25.763 1.00 94.25 601 LYS A O 1
ATOM 4790 N N . THR A 1 602 ? -7.586 27.643 26.119 1.00 93.19 602 THR A N 1
ATOM 4791 C CA . THR A 1 602 ? -7.266 28.194 27.436 1.00 93.19 602 THR A CA 1
ATOM 4792 C C . THR A 1 602 ? -7.411 27.165 28.553 1.00 93.19 602 THR A C 1
ATOM 4794 O O . THR A 1 602 ? -7.949 26.059 28.382 1.00 93.19 602 THR A O 1
ATOM 4797 N N . SER A 1 603 ? -6.858 27.484 29.727 1.00 87.56 603 SER A N 1
ATOM 4798 C CA . SER A 1 603 ? -7.173 26.734 30.941 1.00 87.56 603 SER A CA 1
ATOM 4799 C C . SER A 1 603 ? -8.664 26.890 31.231 1.00 87.56 603 SER A C 1
ATOM 4801 O O . SER A 1 603 ? -9.257 27.938 30.987 1.00 87.56 603 SER A O 1
ATOM 4803 N N . ILE A 1 604 ? -9.294 25.810 31.692 1.00 76.94 604 ILE A N 1
ATOM 4804 C CA . ILE A 1 604 ? -10.739 25.791 31.915 1.00 76.94 604 ILE A CA 1
ATOM 4805 C C . ILE A 1 604 ? -11.046 26.768 33.050 1.00 76.94 604 ILE A C 1
ATOM 4807 O O . ILE A 1 604 ? -10.761 26.475 34.212 1.00 76.94 604 ILE A O 1
ATOM 4811 N N . THR A 1 605 ? -11.617 27.925 32.715 1.00 79.25 605 THR A N 1
ATOM 4812 C CA . THR A 1 605 ? -12.278 28.773 33.711 1.00 79.25 605 THR A CA 1
ATOM 4813 C C . THR A 1 605 ? -13.561 28.073 34.152 1.00 79.25 605 THR A C 1
ATOM 4815 O O . THR A 1 605 ? -14.019 27.147 33.482 1.00 79.25 605 THR A O 1
ATOM 4818 N N . GLN A 1 606 ? -14.144 28.467 35.288 1.00 76.69 606 GLN A N 1
ATOM 4819 C CA . GLN A 1 606 ? -15.238 27.707 35.912 1.00 76.69 606 GLN A CA 1
ATOM 4820 C C . GLN A 1 606 ? -16.376 27.346 34.936 1.00 76.69 606 GLN A C 1
ATOM 4822 O O . GLN A 1 606 ? -16.920 26.252 35.068 1.00 76.69 606 GLN A O 1
ATOM 4827 N N . ASN A 1 607 ? -16.644 28.180 33.916 1.00 84.19 607 ASN A N 1
ATOM 4828 C CA . ASN A 1 607 ? -17.740 27.972 32.964 1.00 84.19 607 ASN A CA 1
ATOM 4829 C C . ASN A 1 607 ? -17.376 28.106 31.469 1.00 84.19 607 ASN A C 1
ATOM 4831 O O . ASN A 1 607 ? -18.243 27.844 30.639 1.00 84.19 607 ASN A O 1
ATOM 4835 N N . ALA A 1 608 ? -16.149 28.491 31.093 1.00 89.38 608 ALA A N 1
ATOM 4836 C CA . ALA A 1 608 ? -15.803 28.748 29.689 1.00 89.38 608 ALA A CA 1
ATOM 4837 C C . ALA A 1 608 ? -14.377 28.314 29.310 1.00 89.38 608 ALA A C 1
ATOM 4839 O O . ALA A 1 608 ? -13.449 28.361 30.126 1.00 89.38 608 ALA A O 1
ATOM 4840 N N . VAL A 1 609 ? -14.217 27.908 28.049 1.00 91.69 609 VAL A N 1
ATOM 4841 C CA . VAL A 1 609 ? -12.938 27.581 27.410 1.00 91.69 609 VAL A CA 1
ATOM 4842 C C . VAL A 1 609 ? -12.852 28.336 26.091 1.00 91.69 609 VAL A C 1
ATOM 4844 O O . VAL A 1 609 ? -13.667 28.104 25.202 1.00 91.69 609 VAL A O 1
ATOM 4847 N N . ASP A 1 610 ? -11.848 29.193 25.942 1.00 93.19 610 ASP A N 1
ATOM 4848 C CA . ASP A 1 610 ? -11.547 29.803 24.648 1.00 93.19 610 ASP A CA 1
ATOM 4849 C C . ASP A 1 610 ? -10.733 28.806 23.821 1.00 93.19 610 ASP A C 1
ATOM 4851 O O . ASP A 1 610 ? -9.809 28.165 24.333 1.00 93.19 610 ASP A O 1
ATOM 4855 N N . VAL A 1 611 ? -11.061 28.673 22.541 1.00 92.75 611 VAL A N 1
ATOM 4856 C CA . VAL A 1 611 ? -10.372 27.816 21.578 1.00 92.75 611 VAL A CA 1
ATOM 4857 C C . VAL A 1 611 ? -9.980 28.662 20.367 1.00 92.75 611 VAL A C 1
ATOM 4859 O O . VAL A 1 611 ? -10.799 29.393 19.815 1.00 92.75 611 VAL A O 1
ATOM 4862 N N . LYS A 1 612 ? -8.719 28.557 19.946 1.00 94.25 612 LYS A N 1
ATOM 4863 C CA . LYS A 1 612 ? -8.197 29.144 18.705 1.00 94.25 612 LYS A CA 1
ATOM 4864 C C . LYS A 1 612 ? -7.827 28.026 17.741 1.00 94.25 612 LYS A C 1
ATOM 4866 O O . LYS A 1 612 ? -7.105 27.103 18.118 1.00 94.25 612 LYS A O 1
ATOM 4871 N N . ALA A 1 613 ? -8.325 28.091 16.513 1.00 93.69 613 ALA A N 1
ATOM 4872 C CA . ALA A 1 613 ? -8.035 27.120 15.465 1.00 93.69 613 ALA A CA 1
ATOM 4873 C C . ALA A 1 613 ? -7.299 27.793 14.301 1.00 93.69 613 ALA A C 1
ATOM 4875 O O . ALA A 1 613 ? -7.799 28.753 13.720 1.00 93.69 613 ALA A O 1
ATOM 4876 N N . HIS A 1 614 ? -6.129 27.270 13.946 1.00 93.19 614 HIS A N 1
ATOM 4877 C CA . HIS A 1 614 ? -5.292 27.766 12.853 1.00 93.19 614 HIS A CA 1
ATOM 4878 C C . HIS A 1 614 ? -5.202 26.719 11.742 1.00 93.19 614 HIS A C 1
ATOM 4880 O O . HIS A 1 614 ? -5.097 25.524 12.031 1.00 93.19 614 HIS A O 1
ATOM 4886 N N . ILE A 1 615 ? -5.197 27.161 10.483 1.00 92.44 615 ILE A N 1
ATOM 4887 C CA . ILE A 1 615 ? -4.901 26.309 9.326 1.00 92.44 615 ILE A CA 1
ATOM 4888 C C . ILE A 1 615 ? -3.455 26.586 8.914 1.00 92.44 615 ILE A C 1
ATOM 4890 O O . ILE A 1 615 ? -3.137 27.702 8.520 1.00 92.44 615 ILE A O 1
ATOM 4894 N N . VAL A 1 616 ? -2.574 25.596 9.033 1.00 91.75 616 VAL A N 1
ATOM 4895 C CA . VAL A 1 616 ? -1.130 25.754 8.781 1.00 91.75 616 VAL A CA 1
ATOM 4896 C C . VAL A 1 616 ? -0.567 24.552 8.037 1.00 91.75 616 VAL A C 1
ATOM 4898 O O . VAL A 1 616 ? -1.181 23.494 8.037 1.00 91.75 616 VAL A O 1
ATOM 4901 N N . SER A 1 617 ? 0.594 24.654 7.401 1.00 88.50 617 SER A N 1
ATOM 4902 C CA . SER A 1 617 ? 1.213 23.494 6.744 1.00 88.50 617 SER A CA 1
ATOM 4903 C C . SER A 1 617 ? 1.789 22.479 7.758 1.00 88.50 617 SER A C 1
ATOM 4905 O O . SER A 1 617 ? 2.229 22.842 8.848 1.00 88.50 617 SER A O 1
ATOM 4907 N N . ASN A 1 618 ? 1.777 21.180 7.424 1.00 87.06 618 ASN A N 1
ATOM 4908 C CA . ASN A 1 618 ? 2.242 20.071 8.282 1.00 87.06 618 ASN A CA 1
ATOM 4909 C C . ASN A 1 618 ? 3.774 19.952 8.405 1.00 87.06 618 ASN A C 1
ATOM 4911 O O . ASN A 1 618 ? 4.301 18.854 8.606 1.00 87.06 618 ASN A O 1
ATOM 4915 N N . THR A 1 619 ? 4.536 21.030 8.243 1.00 85.25 619 THR A N 1
ATOM 4916 C CA . THR A 1 619 ? 5.968 20.960 8.550 1.00 85.25 619 THR A CA 1
ATOM 4917 C C . THR A 1 619 ? 6.176 21.111 10.053 1.00 85.25 619 THR A C 1
ATOM 4919 O O . THR A 1 619 ? 5.491 21.869 10.741 1.00 85.25 619 THR A O 1
ATOM 4922 N N . LYS A 1 620 ? 7.138 20.352 10.584 1.00 84.56 620 LYS A N 1
ATOM 4923 C CA . LYS A 1 620 ? 7.476 20.370 12.011 1.00 84.56 620 LYS A CA 1
ATOM 4924 C C . LYS A 1 620 ? 7.835 21.782 12.486 1.00 84.56 620 LYS A C 1
ATOM 4926 O O . LYS A 1 620 ? 7.424 22.168 13.576 1.00 84.56 620 LYS A O 1
ATOM 4931 N N . ASP A 1 621 ? 8.541 22.533 11.646 1.00 82.31 621 ASP A N 1
ATOM 4932 C CA . ASP A 1 621 ? 9.022 23.878 11.957 1.00 82.31 621 ASP A CA 1
ATOM 4933 C C . ASP A 1 621 ? 7.868 24.890 12.025 1.00 82.31 621 ASP A C 1
ATOM 4935 O O . ASP A 1 621 ? 7.847 25.714 12.931 1.00 82.31 621 ASP A O 1
ATOM 4939 N N . ILE A 1 622 ? 6.840 24.753 11.173 1.00 82.44 622 ILE A N 1
ATOM 4940 C CA . ILE A 1 622 ? 5.618 25.578 11.224 1.00 82.44 622 ILE A CA 1
ATOM 4941 C C . ILE A 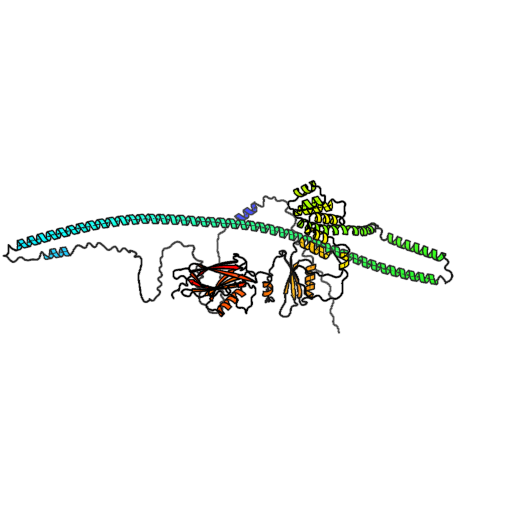1 622 ? 4.854 25.353 12.520 1.00 82.44 622 ILE A C 1
ATOM 4943 O O . ILE A 1 622 ? 4.462 26.297 13.200 1.00 82.44 622 ILE A O 1
ATOM 4947 N N . VAL A 1 623 ? 4.633 24.087 12.874 1.00 85.44 623 VAL A N 1
ATOM 4948 C CA . VAL A 1 623 ? 3.904 23.742 14.099 1.00 85.44 623 VAL A CA 1
ATOM 4949 C C . VAL A 1 623 ? 4.672 24.215 15.333 1.00 85.44 623 VAL A C 1
ATOM 4951 O O . VAL A 1 623 ? 4.051 24.604 16.320 1.00 85.44 623 VAL A O 1
ATOM 4954 N N . GLN A 1 624 ? 6.005 24.177 15.293 1.00 88.62 624 GLN A N 1
ATOM 4955 C CA . GLN A 1 624 ? 6.852 24.653 16.381 1.00 88.62 624 GLN A CA 1
ATOM 4956 C C . GLN A 1 624 ? 6.834 26.185 16.490 1.00 88.62 624 GLN A C 1
ATOM 4958 O O . GLN A 1 624 ? 6.574 26.688 17.580 1.00 88.62 624 GLN A O 1
ATOM 4963 N N . ALA A 1 625 ? 6.995 26.907 15.378 1.00 86.38 625 ALA A N 1
ATOM 4964 C CA . ALA A 1 625 ? 6.902 28.367 15.340 1.00 86.38 625 ALA A CA 1
ATOM 4965 C C . ALA A 1 625 ? 5.530 28.852 15.834 1.00 86.38 625 ALA A C 1
ATOM 4967 O O . ALA A 1 625 ? 5.455 29.662 16.748 1.00 86.38 625 ALA A O 1
ATOM 4968 N N . LEU A 1 626 ? 4.435 28.246 15.356 1.00 88.19 626 LEU A N 1
ATOM 4969 C CA . LEU A 1 626 ? 3.082 28.586 15.807 1.00 88.19 626 LEU A CA 1
ATOM 4970 C C . LEU A 1 626 ? 2.887 28.357 17.315 1.00 88.19 626 LEU A C 1
ATOM 4972 O O . LEU A 1 626 ? 2.166 29.105 17.970 1.00 88.19 626 LEU A O 1
ATOM 4976 N N . LYS A 1 627 ? 3.509 27.318 17.890 1.00 89.81 627 LYS A N 1
ATOM 4977 C CA . LYS A 1 627 ? 3.472 27.081 19.342 1.00 89.81 627 LYS A CA 1
ATOM 4978 C C . LYS A 1 627 ? 4.229 28.159 20.112 1.00 89.81 627 LYS A C 1
ATOM 4980 O O . LYS A 1 627 ? 3.753 28.583 21.166 1.00 89.81 627 LYS A O 1
ATOM 4985 N N . GLU A 1 628 ? 5.392 28.563 19.616 1.00 88.94 628 GLU A N 1
ATOM 4986 C CA . GLU A 1 628 ? 6.223 29.604 20.223 1.00 88.94 628 GLU A CA 1
ATOM 4987 C C . GLU A 1 628 ? 5.531 30.967 20.147 1.00 88.94 628 GLU A C 1
ATOM 4989 O O . GLU A 1 628 ? 5.380 31.619 21.180 1.00 88.94 628 GLU A O 1
ATOM 4994 N N . ASP A 1 629 ? 4.995 31.328 18.981 1.00 85.62 629 ASP A N 1
ATOM 4995 C CA . ASP A 1 629 ? 4.245 32.566 18.761 1.00 85.62 629 ASP A CA 1
ATOM 4996 C C . ASP A 1 629 ? 3.000 32.628 19.643 1.00 85.62 629 ASP A C 1
ATOM 4998 O O . ASP A 1 629 ? 2.767 33.628 20.316 1.00 85.62 629 ASP A O 1
ATOM 5002 N N . MET A 1 630 ? 2.218 31.544 19.723 1.00 87.44 630 MET A N 1
ATOM 5003 C CA . MET A 1 630 ? 1.043 31.499 20.601 1.00 87.44 630 MET A CA 1
ATOM 5004 C C . MET A 1 630 ? 1.413 31.619 22.081 1.00 87.44 630 MET A C 1
ATOM 5006 O O . MET A 1 630 ? 0.692 32.271 22.836 1.00 87.44 630 MET A O 1
ATOM 5010 N N . SER A 1 631 ? 2.547 31.046 22.493 1.00 86.25 631 SER A N 1
ATOM 5011 C CA . SER A 1 631 ? 3.037 31.169 23.871 1.00 86.25 631 SER A CA 1
ATOM 5012 C C . SER A 1 631 ? 3.491 32.596 24.203 1.00 86.25 631 SER A C 1
ATOM 5014 O O . SER A 1 631 ? 3.401 33.004 25.359 1.00 86.25 631 SER A O 1
ATOM 5016 N N . GLN A 1 632 ? 3.969 33.352 23.208 1.00 85.56 632 GLN A N 1
ATOM 5017 C CA . GLN A 1 632 ? 4.398 34.746 23.362 1.00 85.56 632 GLN A CA 1
ATOM 5018 C C . GLN A 1 632 ? 3.229 35.737 23.274 1.00 85.56 632 GLN A C 1
ATOM 5020 O O . GLN A 1 632 ? 3.145 36.658 24.086 1.00 85.56 632 GLN A O 1
ATOM 5025 N N . LEU A 1 633 ? 2.332 35.556 22.301 1.00 84.62 633 LEU A N 1
ATOM 5026 C CA . LEU A 1 633 ? 1.232 36.477 22.007 1.00 84.62 633 LEU A CA 1
ATOM 5027 C C . LEU A 1 633 ? 0.081 36.358 23.006 1.00 84.62 633 LEU A C 1
ATOM 5029 O O . LEU A 1 633 ? -0.525 37.364 23.369 1.00 84.62 633 LEU A O 1
ATOM 5033 N N . ASP A 1 634 ? -0.256 35.137 23.421 1.00 87.12 634 ASP A N 1
ATOM 5034 C CA . ASP A 1 634 ? -1.435 34.886 24.244 1.00 87.12 634 ASP A CA 1
ATOM 5035 C C . ASP A 1 634 ? -1.178 33.730 25.228 1.00 87.12 634 ASP A C 1
ATOM 5037 O O . ASP A 1 634 ? -1.676 32.616 25.037 1.00 87.12 634 ASP A O 1
ATOM 5041 N N . PRO A 1 635 ? -0.402 33.972 26.305 1.00 88.94 635 PRO A N 1
ATOM 5042 C CA . PRO A 1 635 ? 0.123 32.926 27.189 1.00 88.94 635 PRO A CA 1
ATOM 5043 C C . PRO A 1 635 ? -0.953 32.116 27.931 1.00 88.94 635 PRO A C 1
ATOM 5045 O O . PRO A 1 635 ? -0.637 31.106 28.562 1.00 88.94 635 PRO A O 1
ATOM 5048 N N . LYS A 1 636 ? -2.232 32.518 27.868 1.00 92.06 636 LYS A N 1
ATOM 5049 C CA . LYS A 1 636 ? -3.349 31.702 28.376 1.00 92.06 636 LYS A CA 1
ATOM 5050 C C . LYS A 1 636 ? -3.680 30.514 27.468 1.00 92.06 636 LYS A C 1
ATOM 5052 O O . LYS A 1 636 ? -4.314 29.578 27.954 1.00 92.06 636 LYS A O 1
ATOM 5057 N N . PHE A 1 637 ? -3.282 30.524 26.194 1.00 92.44 637 PHE A N 1
ATOM 5058 C CA . PHE A 1 637 ? -3.520 29.431 25.254 1.00 92.44 637 PHE A CA 1
ATOM 5059 C C . PHE A 1 637 ? -2.369 28.425 25.257 1.00 92.44 637 PHE A C 1
ATOM 5061 O O . PHE A 1 637 ? -1.207 28.779 25.096 1.00 92.44 637 PHE A O 1
ATOM 5068 N N . TYR A 1 638 ? -2.701 27.140 25.363 1.00 92.69 638 TYR A N 1
ATOM 5069 C CA . TYR A 1 638 ? -1.753 26.045 25.172 1.00 92.69 638 TYR A CA 1
ATOM 5070 C C . TYR A 1 638 ? -2.202 25.136 24.033 1.00 92.69 638 TYR A C 1
ATOM 5072 O O . TYR A 1 638 ? -3.393 25.021 23.723 1.00 92.69 638 TYR A O 1
ATOM 5080 N N . TRP A 1 639 ? -1.225 24.490 23.397 1.00 93.81 639 TRP A N 1
ATOM 5081 C CA . TRP A 1 639 ? -1.466 23.548 22.309 1.00 93.81 639 TRP A CA 1
ATOM 5082 C C . TRP A 1 639 ? -2.370 22.406 22.779 1.00 93.81 639 TRP A C 1
ATOM 5084 O O . TRP A 1 639 ? -2.107 21.769 23.802 1.00 93.81 639 TRP A O 1
ATOM 5094 N N . TRP A 1 640 ? -3.443 22.161 22.030 1.00 93.19 640 TRP A N 1
ATOM 5095 C CA . TRP A 1 640 ? -4.431 21.139 22.346 1.00 93.19 640 TRP A CA 1
ATOM 5096 C C . TRP A 1 640 ? -4.324 19.940 21.410 1.00 93.19 640 TRP A C 1
ATOM 5098 O O . TRP A 1 640 ? -4.275 18.808 21.889 1.00 93.19 640 TRP A O 1
ATOM 5108 N N . ASP A 1 641 ? -4.320 20.181 20.096 1.00 94.06 641 ASP A N 1
ATOM 5109 C CA . ASP A 1 641 ? -4.300 19.120 19.088 1.00 94.06 641 ASP A CA 1
ATOM 5110 C C . ASP A 1 641 ? -3.932 19.638 17.689 1.00 94.06 641 ASP A C 1
ATOM 5112 O O . ASP A 1 641 ? -3.990 20.838 17.434 1.00 94.06 641 ASP A O 1
ATOM 5116 N N . SER A 1 642 ? -3.624 18.729 16.764 1.00 94.19 642 SER A N 1
ATOM 5117 C CA . SER A 1 642 ? -3.421 19.011 15.342 1.00 94.19 642 SER A CA 1
ATOM 5118 C C . SER A 1 642 ? -4.011 17.882 14.488 1.00 94.19 642 SER A C 1
ATOM 5120 O O . SER A 1 642 ? -3.653 16.717 14.653 1.00 94.19 642 SER A O 1
ATOM 5122 N N . ILE A 1 643 ? -4.892 18.217 13.542 1.00 93.88 643 ILE A N 1
ATOM 5123 C CA . ILE A 1 643 ? -5.533 17.253 12.633 1.00 93.88 643 ILE A CA 1
ATOM 5124 C C . ILE A 1 643 ? -5.045 17.484 11.208 1.00 93.88 643 ILE A C 1
ATOM 5126 O O . ILE A 1 643 ? -5.059 18.610 10.724 1.00 93.88 643 ILE A O 1
ATOM 5130 N N . THR A 1 644 ? -4.652 16.419 10.511 1.00 92.94 644 THR A N 1
ATOM 5131 C CA . THR A 1 644 ? -4.292 16.500 9.090 1.00 92.94 644 THR A CA 1
ATOM 5132 C C . THR A 1 644 ? -5.527 16.663 8.212 1.00 92.94 644 THR A C 1
ATOM 5134 O O . THR A 1 644 ? -6.466 15.874 8.298 1.00 92.94 644 THR A O 1
ATOM 5137 N N . CYS A 1 645 ? -5.491 17.656 7.327 1.00 93.25 645 CYS A N 1
ATOM 5138 C CA . CYS A 1 645 ? -6.570 18.027 6.421 1.00 93.25 645 CYS A CA 1
ATOM 5139 C C . CYS A 1 645 ? -6.068 17.853 4.970 1.00 93.25 645 CYS A C 1
ATOM 5141 O O . CYS A 1 645 ? -5.479 18.770 4.397 1.00 93.25 645 CYS A O 1
ATOM 5143 N N . PRO A 1 646 ? -6.220 16.650 4.373 1.00 85.81 646 PRO A N 1
ATOM 5144 C CA . PRO A 1 646 ? -5.560 16.276 3.117 1.00 85.81 646 PRO A CA 1
ATOM 5145 C C . PRO A 1 646 ? -6.083 17.005 1.868 1.00 85.81 646 PRO A C 1
ATOM 5147 O O . PRO A 1 646 ? -5.480 16.865 0.809 1.00 85.81 646 PRO A O 1
ATOM 5150 N N . GLY A 1 647 ? -7.182 17.755 1.976 1.00 87.88 647 GLY A N 1
ATOM 5151 C CA . GLY A 1 647 ? -7.796 18.498 0.871 1.00 87.88 647 GLY A CA 1
ATOM 5152 C C . GLY A 1 647 ? -7.522 20.005 0.866 1.00 87.88 647 GLY A C 1
ATOM 5153 O O . GLY A 1 647 ? -8.172 20.713 0.105 1.00 87.88 647 GLY A O 1
ATOM 5154 N N . LEU A 1 648 ? -6.607 20.500 1.708 1.00 90.69 648 LEU A N 1
ATOM 5155 C CA . LEU A 1 648 ? -6.249 21.920 1.723 1.00 90.69 648 LEU A CA 1
ATOM 5156 C C . LEU A 1 648 ? -5.456 22.305 0.464 1.00 90.69 648 LEU A C 1
ATOM 5158 O O . LEU A 1 648 ? -4.514 21.612 0.077 1.00 90.69 648 LEU A O 1
ATOM 5162 N N . ARG A 1 649 ? -5.849 23.406 -0.176 1.00 89.81 649 ARG A N 1
ATOM 5163 C CA . ARG A 1 649 ? -5.266 23.966 -1.395 1.00 89.81 649 ARG A CA 1
ATOM 5164 C C . ARG A 1 649 ? -4.777 25.386 -1.107 1.00 89.81 649 ARG A C 1
ATOM 5166 O O . ARG A 1 649 ? -5.515 26.143 -0.473 1.00 89.81 649 ARG A O 1
ATOM 5173 N N . PRO A 1 650 ? -3.560 25.754 -1.544 1.00 88.56 650 PRO A N 1
ATOM 5174 C CA . PRO A 1 650 ? -3.052 27.113 -1.384 1.00 88.56 650 PRO A CA 1
ATOM 5175 C C . PRO A 1 650 ? -4.014 28.136 -1.994 1.00 88.56 650 PRO A C 1
ATOM 5177 O O . PRO A 1 650 ? -4.608 27.864 -3.039 1.00 88.56 650 PRO A O 1
ATOM 5180 N N . HIS A 1 651 ? -4.154 29.293 -1.351 1.00 87.56 651 HIS A N 1
ATOM 5181 C CA . HIS A 1 651 ? -5.015 30.405 -1.774 1.00 87.56 651 HIS A CA 1
ATOM 5182 C C . HIS A 1 651 ? -6.523 30.120 -1.787 1.00 87.56 651 HIS A C 1
ATOM 5184 O O . HIS A 1 651 ? -7.314 30.930 -2.270 1.00 87.56 651 HIS A O 1
ATOM 5190 N N . GLN A 1 652 ? -6.953 28.979 -1.244 1.00 91.25 652 GLN A N 1
ATOM 5191 C CA . GLN A 1 652 ? -8.368 28.684 -1.059 1.00 91.25 652 GLN A CA 1
ATOM 5192 C C . GLN A 1 652 ? -8.821 29.150 0.325 1.00 91.25 652 GLN A C 1
ATOM 5194 O O . GLN A 1 652 ? -8.123 28.965 1.323 1.00 91.25 652 GLN A O 1
ATOM 5199 N N . ILE A 1 653 ? -10.011 29.747 0.378 1.00 92.25 653 ILE A N 1
ATOM 5200 C CA . ILE A 1 653 ? -10.623 30.224 1.614 1.00 92.25 653 ILE A CA 1
ATOM 5201 C C . ILE A 1 653 ? -11.455 29.104 2.243 1.00 92.25 653 ILE A C 1
ATOM 5203 O O . ILE A 1 653 ? -12.330 28.523 1.595 1.00 92.25 653 ILE A O 1
ATOM 5207 N N . TYR A 1 654 ? -11.201 28.826 3.517 1.00 92.94 654 TYR A N 1
ATOM 5208 C CA . TYR A 1 654 ? -11.866 27.785 4.293 1.00 92.94 654 TYR A CA 1
ATOM 5209 C C . TYR A 1 654 ? -12.733 28.374 5.394 1.00 92.94 654 TYR A C 1
ATOM 5211 O O . TYR A 1 654 ? -12.350 29.326 6.068 1.00 92.94 654 TYR A O 1
ATOM 5219 N N . CYS A 1 655 ? -13.883 27.758 5.625 1.00 92.94 655 CYS A N 1
ATOM 5220 C CA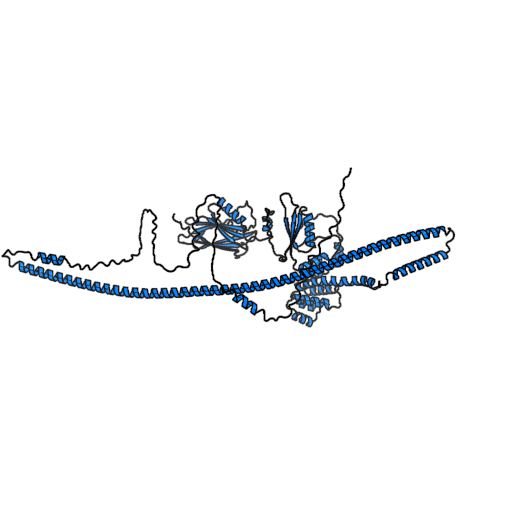 . CYS A 1 655 ? -14.789 28.088 6.712 1.00 92.94 655 CYS A CA 1
ATOM 5221 C C . CYS A 1 655 ? -14.761 26.968 7.759 1.00 92.94 655 CYS A C 1
ATOM 5223 O O . CYS A 1 655 ? -14.655 25.785 7.424 1.00 92.94 655 CYS A O 1
ATOM 5225 N N . LEU A 1 656 ? -14.849 27.344 9.036 1.00 92.88 656 LEU A N 1
ATOM 5226 C CA . LEU A 1 656 ? -14.906 26.408 10.155 1.00 92.88 656 LEU A CA 1
ATOM 5227 C C . LEU A 1 656 ? -16.315 26.411 10.747 1.00 92.88 656 LEU A C 1
ATOM 5229 O O . LEU A 1 656 ? -16.762 27.409 11.304 1.00 92.88 656 LEU A O 1
ATOM 5233 N N . GLN A 1 657 ? -17.006 25.280 10.654 1.00 92.56 657 GLN A N 1
ATOM 5234 C CA . GLN A 1 657 ? -18.252 25.042 11.372 1.00 92.56 657 GLN A CA 1
ATOM 5235 C C . GLN A 1 657 ? -17.931 24.358 12.696 1.00 92.56 657 GLN A C 1
ATOM 5237 O O . GLN A 1 657 ? -17.342 23.277 12.732 1.00 92.56 657 GLN A O 1
ATOM 5242 N N . ALA A 1 658 ? -18.330 24.998 13.789 1.00 92.75 658 ALA A N 1
ATOM 5243 C CA . ALA A 1 658 ? -18.195 24.469 15.134 1.00 92.75 658 ALA A CA 1
ATOM 5244 C C . ALA A 1 658 ? -19.584 24.186 15.719 1.00 92.75 658 ALA A C 1
ATOM 5246 O O . ALA A 1 658 ? -20.495 25.001 15.609 1.00 92.75 658 ALA A O 1
ATOM 5247 N N . ALA A 1 659 ? -19.739 23.025 16.346 1.00 92.94 659 ALA A N 1
ATOM 5248 C CA . ALA A 1 659 ? -20.930 22.634 17.086 1.00 92.94 659 ALA A CA 1
ATOM 5249 C C . ALA A 1 659 ? -20.513 22.082 18.450 1.00 92.94 659 ALA A C 1
ATOM 5251 O O . ALA A 1 659 ? -19.522 21.358 18.559 1.00 92.94 659 ALA A O 1
ATOM 5252 N N . VAL A 1 660 ? -21.264 22.416 19.494 1.00 92.25 660 VAL A N 1
ATOM 5253 C CA . VAL A 1 660 ? -20.987 21.982 20.866 1.00 92.25 660 VAL A CA 1
ATOM 5254 C C . VAL A 1 660 ? -22.154 21.134 21.351 1.00 92.25 660 VAL A C 1
ATOM 5256 O O . VAL A 1 660 ? -23.303 21.554 21.274 1.00 92.25 660 VAL A O 1
ATOM 5259 N N . GLU A 1 661 ? -21.856 19.934 21.835 1.00 91.56 661 GLU A N 1
ATOM 5260 C CA . GLU A 1 661 ? -22.791 19.102 22.588 1.00 91.56 661 GLU A CA 1
ATOM 5261 C C . GLU A 1 661 ? -22.631 19.431 24.082 1.00 91.56 661 GLU A C 1
ATOM 5263 O O . GLU A 1 661 ? -21.506 19.525 24.591 1.00 91.56 661 GLU A O 1
ATOM 5268 N N . ASP A 1 662 ? -23.765 19.621 24.763 1.00 89.19 662 ASP A N 1
ATOM 5269 C CA . ASP A 1 662 ? -23.875 19.936 26.194 1.00 89.19 662 ASP A CA 1
ATOM 5270 C C . ASP A 1 662 ? -23.218 21.264 26.641 1.00 89.19 662 ASP A C 1
ATOM 5272 O O . ASP A 1 662 ? -22.729 21.418 27.768 1.00 89.19 662 ASP A O 1
ATOM 5276 N N . GLY A 1 663 ? -23.223 22.255 25.749 1.00 88.69 663 GLY A N 1
ATOM 5277 C CA . GLY A 1 663 ? -22.746 23.611 26.005 1.00 88.69 663 GLY A CA 1
ATOM 5278 C C . GLY A 1 663 ? -23.298 24.617 25.000 1.00 88.69 663 GLY A C 1
ATOM 5279 O O . GLY A 1 663 ? -24.041 24.259 24.087 1.00 88.69 663 GLY A O 1
ATOM 5280 N N . THR A 1 664 ? -22.925 25.879 25.168 1.00 88.50 664 THR A N 1
ATOM 5281 C CA . THR A 1 664 ? -23.228 26.968 24.238 1.00 88.50 664 THR A CA 1
ATOM 5282 C C . THR A 1 664 ? -21.936 27.448 23.587 1.00 88.50 664 THR A C 1
ATOM 5284 O O . THR A 1 664 ? -20.886 27.543 24.223 1.00 88.50 664 THR A O 1
ATOM 5287 N N . LEU A 1 665 ? -21.993 27.704 22.283 1.00 88.00 665 LEU A N 1
ATOM 5288 C CA . LEU A 1 665 ? -20.880 28.274 21.536 1.00 88.00 665 LEU A CA 1
ATOM 5289 C C . LEU A 1 665 ? -21.131 29.772 21.404 1.00 88.00 665 LEU A C 1
ATOM 5291 O O . LEU A 1 665 ? -22.051 30.173 20.694 1.00 88.00 665 LEU A O 1
ATOM 5295 N N . ASP A 1 666 ? -20.331 30.574 22.096 1.00 82.81 666 ASP A N 1
ATOM 5296 C CA . ASP A 1 666 ? -20.301 32.014 21.894 1.00 82.81 666 ASP A CA 1
ATOM 5297 C C . ASP A 1 666 ? -19.213 32.315 20.861 1.00 82.81 666 ASP A C 1
ATOM 5299 O O . ASP A 1 666 ? -18.012 32.125 21.093 1.00 82.81 666 ASP A O 1
ATOM 5303 N N . LEU A 1 667 ? -19.645 32.693 19.663 1.00 69.62 667 LEU A N 1
ATOM 5304 C CA . LEU A 1 667 ? -18.740 33.155 18.623 1.00 69.62 667 LEU A CA 1
ATOM 5305 C C . LEU A 1 667 ? -18.413 34.612 18.946 1.00 69.62 667 LEU A C 1
ATOM 5307 O O . LEU A 1 667 ? -19.104 35.521 18.491 1.00 69.62 667 LEU A O 1
ATOM 5311 N N . ALA A 1 668 ? -17.388 34.814 19.776 1.00 56.25 668 ALA A N 1
ATOM 5312 C CA . ALA A 1 668 ? -16.859 36.137 20.074 1.00 56.25 668 ALA A CA 1
ATOM 5313 C C . ALA A 1 668 ? -16.370 36.775 18.765 1.00 56.25 668 ALA A C 1
ATOM 5315 O O . ALA A 1 668 ? -15.334 36.363 18.256 1.00 56.25 668 ALA A O 1
ATOM 5316 N N . ASP A 1 669 ? -17.165 37.712 18.237 1.00 47.66 669 ASP A N 1
ATOM 5317 C CA . ASP A 1 669 ? -16.927 38.563 17.060 1.00 47.66 669 ASP A CA 1
ATOM 5318 C C . ASP A 1 669 ? -16.216 37.841 15.891 1.00 47.66 669 ASP A C 1
ATOM 5320 O O . ASP A 1 669 ? -14.987 37.735 15.883 1.00 47.66 669 ASP A O 1
ATOM 5324 N N . PRO A 1 670 ? -16.946 37.299 14.892 1.00 45.53 670 PRO A N 1
ATOM 5325 C CA . PRO A 1 670 ? -16.343 36.480 13.855 1.00 45.53 670 PRO A CA 1
ATOM 5326 C C . PRO A 1 670 ? -15.581 37.375 12.877 1.00 45.53 670 PRO A C 1
ATOM 5328 O O . PRO A 1 670 ? -16.081 37.685 11.804 1.00 45.53 670 PRO A O 1
ATOM 5331 N N . GLU A 1 671 ? -14.359 37.770 13.218 1.00 47.41 671 GLU A N 1
ATOM 5332 C CA . GLU A 1 671 ? -13.355 38.139 12.236 1.00 47.41 671 GLU A CA 1
ATOM 5333 C C . GLU A 1 671 ? -12.437 36.937 11.977 1.00 47.41 671 GLU A C 1
ATOM 5335 O O . GLU A 1 671 ? -11.742 36.483 12.889 1.00 47.41 671 GLU A O 1
ATOM 5340 N N . PRO A 1 672 ? -12.414 36.393 10.747 1.00 50.75 672 PRO A N 1
ATOM 5341 C CA . PRO A 1 672 ? -13.143 36.829 9.557 1.00 50.75 672 PRO A CA 1
ATOM 5342 C C . PRO A 1 672 ? -14.455 36.040 9.349 1.00 50.75 672 PRO A C 1
ATOM 5344 O O . PRO A 1 672 ? -14.422 34.808 9.269 1.00 50.75 672 PRO A O 1
ATOM 5347 N N . PRO A 1 673 ? -15.590 36.715 9.069 1.00 55.25 673 PRO A N 1
ATOM 5348 C CA . PRO A 1 673 ? -16.840 36.060 8.665 1.00 55.25 673 PRO A CA 1
ATOM 5349 C C . PRO A 1 673 ? -16.731 35.436 7.260 1.00 55.25 673 PRO A C 1
ATOM 5351 O O . PRO A 1 673 ? -17.657 34.805 6.760 1.00 55.25 673 PRO A O 1
ATOM 5354 N N . ASN A 1 674 ? -15.580 35.624 6.612 1.00 69.06 674 ASN A N 1
ATOM 5355 C CA . ASN A 1 674 ? -15.295 35.268 5.235 1.00 69.06 674 ASN A CA 1
ATOM 5356 C C . ASN A 1 674 ? -14.454 33.997 5.087 1.00 69.06 674 ASN A C 1
ATOM 5358 O O . ASN A 1 674 ? -14.210 33.613 3.950 1.00 69.06 674 ASN A O 1
ATOM 5362 N N . GLY A 1 675 ? -14.050 33.347 6.186 1.00 85.56 675 GLY A N 1
ATOM 5363 C CA . GLY A 1 675 ? -13.133 32.206 6.170 1.00 85.56 675 GLY A CA 1
ATOM 5364 C C . GLY A 1 675 ? -11.653 32.608 6.167 1.00 85.56 675 GLY A C 1
ATOM 5365 O O . GLY A 1 675 ? -11.314 33.782 6.034 1.00 85.56 675 GLY A O 1
ATOM 5366 N N . LEU A 1 676 ? -10.773 31.624 6.345 1.00 89.94 676 LEU A N 1
ATOM 5367 C CA . LEU A 1 676 ? -9.318 31.784 6.350 1.00 89.94 676 LEU A CA 1
ATOM 5368 C C . LEU A 1 676 ? -8.715 31.233 5.062 1.00 89.94 676 LEU A C 1
ATOM 5370 O O . LEU A 1 676 ? -8.985 30.091 4.694 1.00 89.94 676 LEU A O 1
ATOM 5374 N N . GLU A 1 677 ? -7.884 32.029 4.399 1.00 89.94 677 GLU A N 1
ATOM 5375 C CA . GLU A 1 677 ? -7.073 31.570 3.272 1.00 89.94 677 GLU A CA 1
ATOM 5376 C C . GLU A 1 677 ? -5.970 30.627 3.772 1.00 89.94 677 GLU A C 1
ATOM 5378 O O . GLU A 1 677 ? -5.260 30.945 4.728 1.00 89.94 677 GLU A O 1
ATOM 5383 N N . TYR A 1 678 ? -5.835 29.450 3.154 1.00 89.31 678 TYR A N 1
ATOM 5384 C CA . TYR A 1 678 ? -4.706 28.562 3.428 1.00 89.31 678 TYR A CA 1
ATOM 5385 C C . TYR A 1 678 ? -3.478 29.021 2.642 1.00 89.31 678 TYR A C 1
ATOM 5387 O O . TYR A 1 678 ? -3.454 28.957 1.411 1.00 89.31 678 TYR A O 1
ATOM 5395 N N . GLU A 1 679 ? -2.438 29.424 3.361 1.00 81.88 679 GLU A N 1
ATOM 5396 C CA . GLU A 1 679 ? -1.127 29.729 2.797 1.00 81.88 679 GLU A CA 1
ATOM 5397 C C . GLU A 1 679 ? -0.151 28.586 3.107 1.00 81.88 679 GLU A C 1
ATOM 5399 O O . GLU A 1 679 ? -0.025 28.134 4.245 1.00 81.88 679 GLU A O 1
ATOM 5404 N N . ASP A 1 680 ? 0.538 28.090 2.077 1.00 77.81 680 ASP A N 1
ATOM 5405 C CA . ASP A 1 680 ? 1.450 26.941 2.198 1.00 77.81 680 ASP A CA 1
ATOM 5406 C C . ASP A 1 680 ? 2.887 27.336 2.604 1.00 77.81 680 ASP A C 1
ATOM 5408 O O . ASP A 1 680 ? 3.747 26.493 2.906 1.00 77.81 680 ASP A O 1
ATOM 5412 N N . THR A 1 681 ? 3.153 28.643 2.607 1.00 68.69 681 THR A N 1
ATOM 5413 C CA . THR A 1 681 ? 4.451 29.261 2.880 1.00 68.69 681 THR A CA 1
ATOM 5414 C C . THR A 1 681 ? 4.469 29.932 4.244 1.00 68.69 681 THR A C 1
ATOM 5416 O O . THR A 1 681 ? 3.513 30.600 4.625 1.00 68.69 681 THR A O 1
ATOM 5419 N N . LEU A 1 682 ? 5.587 29.776 4.955 1.00 59.56 682 LEU A N 1
ATOM 5420 C CA . LEU A 1 682 ? 5.872 30.563 6.146 1.00 59.56 682 LEU A CA 1
ATOM 5421 C C . LEU A 1 682 ? 6.307 31.967 5.744 1.00 59.56 682 LEU A C 1
ATOM 5423 O O . LEU A 1 682 ? 7.235 32.123 4.953 1.00 59.56 682 LEU A O 1
ATOM 5427 N N . ASP A 1 683 ? 5.708 32.963 6.379 1.00 68.19 683 ASP A N 1
ATOM 5428 C CA . ASP A 1 683 ? 6.375 34.230 6.646 1.00 68.19 683 ASP A CA 1
ATOM 5429 C C . ASP A 1 683 ? 6.588 34.305 8.164 1.00 68.19 683 ASP A C 1
ATOM 5431 O O . ASP A 1 683 ? 5.624 34.365 8.929 1.00 68.19 683 ASP A O 1
ATOM 5435 N N . TYR A 1 684 ? 7.847 34.225 8.611 1.00 58.53 684 TYR A N 1
ATOM 5436 C CA . TYR A 1 684 ? 8.225 34.224 10.035 1.00 58.53 684 TYR A CA 1
ATOM 5437 C C . TYR A 1 684 ? 7.831 35.516 10.768 1.00 58.53 684 TYR A C 1
ATOM 5439 O O . TYR A 1 684 ? 7.886 35.563 11.991 1.00 58.53 684 TYR A O 1
ATOM 5447 N N . ASN A 1 685 ? 7.420 36.557 10.039 1.00 70.00 685 ASN A N 1
ATOM 5448 C CA . ASN A 1 685 ? 6.991 37.829 10.614 1.00 70.00 685 ASN A CA 1
ATOM 5449 C C . ASN A 1 685 ? 5.468 38.018 10.605 1.00 70.00 685 ASN A C 1
ATOM 5451 O O . ASN A 1 685 ? 4.985 39.098 10.959 1.00 70.00 685 ASN A O 1
ATOM 5455 N N . ARG A 1 686 ? 4.694 37.012 10.178 1.00 72.25 686 ARG A N 1
ATOM 5456 C CA . ARG A 1 686 ? 3.247 37.148 10.007 1.00 72.25 686 ARG A CA 1
ATOM 5457 C C . ARG A 1 686 ? 2.480 36.460 11.128 1.00 72.25 686 ARG A C 1
ATOM 5459 O O . ARG A 1 686 ? 2.621 35.267 11.368 1.00 72.25 686 ARG A O 1
ATOM 5466 N N . ILE A 1 687 ? 1.590 37.216 11.768 1.00 73.00 687 ILE A N 1
ATOM 5467 C CA . ILE A 1 687 ? 0.590 36.664 12.685 1.00 73.00 687 ILE A CA 1
ATOM 5468 C C . ILE A 1 687 ? -0.421 35.878 11.844 1.00 73.00 687 ILE A C 1
ATOM 5470 O O . ILE A 1 687 ? -1.165 36.461 11.053 1.00 73.00 687 ILE A O 1
ATOM 5474 N N . TYR A 1 688 ? -0.436 34.553 12.000 1.00 78.38 688 TYR A N 1
ATOM 5475 C CA . TYR A 1 688 ? -1.375 33.693 11.283 1.00 78.38 688 TYR A CA 1
ATOM 5476 C C . TYR A 1 688 ? -2.799 33.931 11.793 1.00 78.38 688 TYR A C 1
ATOM 5478 O O . TYR A 1 688 ? -3.045 33.790 12.998 1.00 78.38 688 TYR A O 1
ATOM 5486 N N . PRO A 1 689 ? -3.754 34.252 10.905 1.00 86.69 689 PRO A N 1
ATOM 5487 C CA . PRO A 1 689 ? -5.134 34.434 11.313 1.00 86.69 689 PRO A CA 1
ATOM 5488 C C . PRO A 1 689 ? -5.709 33.108 11.838 1.00 86.69 689 PRO A C 1
ATOM 5490 O O . PRO A 1 689 ? -5.249 32.016 11.492 1.00 86.69 689 PRO A O 1
ATOM 5493 N N . SER A 1 690 ? -6.695 33.200 12.727 1.00 89.62 690 SER A N 1
ATOM 5494 C CA . SER A 1 690 ? -7.236 32.047 13.451 1.00 89.62 690 SER A CA 1
ATOM 5495 C C . SER A 1 690 ? -8.735 32.180 13.637 1.00 89.62 690 SER A C 1
ATOM 5497 O O . SER A 1 690 ? -9.231 33.291 13.804 1.00 89.62 690 SER A O 1
ATOM 5499 N N . PHE A 1 691 ? -9.448 31.058 13.673 1.00 89.94 691 PHE A N 1
ATOM 5500 C CA . PHE A 1 691 ? -10.825 31.042 14.148 1.00 89.94 691 PHE A CA 1
ATOM 5501 C C . PHE A 1 691 ? -10.806 31.069 15.671 1.00 89.94 691 PHE A C 1
ATOM 5503 O O . PHE A 1 691 ? -10.289 30.141 16.297 1.00 89.94 691 PHE A O 1
ATOM 5510 N N . HIS A 1 692 ? -11.373 32.113 16.260 1.00 90.44 692 HIS A N 1
ATOM 5511 C CA . HIS A 1 692 ? -11.544 32.214 17.701 1.00 90.44 692 HIS A CA 1
ATOM 5512 C C . HIS A 1 692 ? -12.971 31.815 18.080 1.00 90.44 692 HIS A C 1
ATOM 5514 O O . HIS A 1 692 ? -13.933 32.230 17.441 1.00 90.44 692 HIS A O 1
ATOM 5520 N N . MET A 1 693 ? -13.111 30.973 19.099 1.00 90.88 693 MET A N 1
ATOM 5521 C CA . MET A 1 693 ? -14.409 30.542 19.605 1.00 90.88 693 MET A CA 1
ATOM 5522 C C . MET A 1 693 ? -14.368 30.407 21.124 1.00 90.88 693 MET A C 1
ATOM 5524 O O . MET A 1 693 ? -13.415 29.850 21.668 1.00 90.88 693 MET A O 1
ATOM 5528 N N . THR A 1 694 ? -15.416 30.859 21.808 1.00 90.88 694 THR A N 1
ATOM 5529 C CA . THR A 1 694 ? -15.557 30.691 23.254 1.00 90.88 694 THR A CA 1
ATOM 5530 C C . THR A 1 694 ? -16.630 29.648 23.520 1.00 90.88 694 THR A C 1
ATOM 5532 O O . THR A 1 694 ? -17.796 29.790 23.160 1.00 90.88 694 THR A O 1
ATOM 5535 N N . VAL A 1 695 ? -16.227 28.548 24.144 1.00 90.94 695 VAL A N 1
ATOM 5536 C CA . VAL A 1 695 ? -17.108 27.424 24.435 1.00 90.94 695 VAL A CA 1
ATOM 5537 C C . VAL A 1 695 ? -17.538 27.503 25.892 1.00 90.94 695 VAL A C 1
ATOM 5539 O O . VAL A 1 695 ? -16.735 27.279 26.800 1.00 90.94 695 VAL A O 1
ATOM 5542 N N . GLN A 1 696 ? -18.808 27.825 26.116 1.00 90.50 696 GLN A N 1
ATOM 5543 C CA . GLN A 1 696 ? -19.413 27.898 27.438 1.00 90.50 696 GLN A CA 1
ATOM 5544 C C . GLN A 1 696 ? -20.073 26.566 27.790 1.00 90.50 696 GLN A C 1
ATOM 5546 O O . GLN A 1 696 ? -20.738 25.919 26.979 1.00 90.50 696 GLN A O 1
ATOM 5551 N N . ARG A 1 697 ? -19.869 26.125 29.026 1.00 86.62 697 ARG A N 1
ATOM 5552 C CA . ARG A 1 697 ? -20.397 24.861 29.527 1.00 86.62 697 ARG A CA 1
ATOM 5553 C C . ARG A 1 697 ? -21.759 25.066 30.178 1.00 86.62 697 ARG A C 1
ATOM 5555 O O . ARG A 1 697 ? -21.923 25.989 30.971 1.00 86.62 697 ARG A O 1
ATOM 5562 N N . HIS A 1 698 ? -22.703 24.161 29.912 1.00 86.38 698 HIS A N 1
ATOM 5563 C CA . HIS A 1 698 ? -23.961 24.143 30.655 1.00 86.38 698 HIS A CA 1
ATOM 5564 C C . HIS A 1 698 ? -23.700 23.742 32.123 1.00 86.38 698 HIS A C 1
ATOM 5566 O O . HIS A 1 698 ? -22.988 22.754 32.335 1.00 86.38 698 HIS A O 1
ATOM 5572 N N . PRO A 1 699 ? -24.261 24.441 33.133 1.00 83.44 699 PRO A N 1
ATOM 5573 C CA . PRO A 1 699 ? -23.991 24.173 34.553 1.00 83.44 699 PRO A CA 1
ATOM 5574 C C . PRO A 1 699 ? -24.179 22.704 34.959 1.00 83.44 699 PRO A C 1
ATOM 5576 O O . PRO A 1 699 ? -23.392 22.167 35.735 1.00 83.44 699 PRO A O 1
ATOM 5579 N N . ASP A 1 700 ? -25.183 22.052 34.370 1.00 84.88 700 ASP A N 1
ATOM 5580 C CA . ASP A 1 700 ? -25.580 20.677 34.696 1.00 84.88 700 ASP A CA 1
ATOM 5581 C C . ASP A 1 700 ? -24.838 19.594 33.899 1.00 84.88 700 ASP A C 1
ATOM 5583 O O . ASP A 1 700 ? -24.971 18.408 34.198 1.00 84.88 700 ASP A O 1
ATOM 5587 N N . SER A 1 701 ? -24.064 19.958 32.871 1.00 83.94 701 SER A N 1
ATOM 5588 C CA . SER A 1 701 ? -23.377 18.950 32.066 1.00 83.94 701 SER A CA 1
ATOM 5589 C C . SER A 1 701 ? -22.038 18.575 32.679 1.00 83.94 701 SER A C 1
ATOM 5591 O O . SER A 1 701 ? -21.197 19.438 32.927 1.00 83.94 701 SER A O 1
ATOM 5593 N N . GLU A 1 702 ? -21.770 17.279 32.856 1.00 82.50 702 GLU A N 1
ATOM 5594 C CA . GLU A 1 702 ? -20.452 16.775 33.254 1.00 82.50 702 GLU A CA 1
ATOM 5595 C C . GLU A 1 702 ? -19.425 16.767 32.110 1.00 82.50 702 GLU A C 1
ATOM 5597 O O . GLU A 1 702 ? -18.214 16.832 32.363 1.00 82.50 702 GLU A O 1
ATOM 5602 N N . ARG A 1 703 ? -19.895 16.707 30.861 1.00 84.31 703 ARG A N 1
ATOM 5603 C CA . ARG A 1 703 ? -19.077 16.470 29.669 1.00 84.31 703 ARG A CA 1
ATOM 5604 C C . ARG A 1 703 ? -19.392 17.521 28.628 1.00 84.31 703 ARG A C 1
ATOM 5606 O O . ARG A 1 703 ? -20.540 17.682 28.267 1.00 84.31 703 ARG A O 1
ATOM 5613 N N . LEU A 1 704 ? -18.372 18.187 28.107 1.00 88.31 704 LEU A N 1
ATOM 5614 C CA . LEU A 1 704 ? -18.555 19.092 26.985 1.00 88.31 704 LEU A CA 1
ATOM 5615 C C . LEU A 1 704 ? -17.835 18.530 25.764 1.00 88.31 704 LEU A C 1
ATOM 5617 O O . LEU A 1 704 ? -16.685 18.088 25.865 1.00 88.31 704 LEU A O 1
ATOM 5621 N N . GLN A 1 705 ? -18.507 18.504 24.617 1.00 92.94 705 GLN A N 1
ATOM 5622 C CA . GLN A 1 705 ? -17.954 17.925 23.399 1.00 92.94 705 GLN A CA 1
ATOM 5623 C C . GLN A 1 705 ? -18.026 18.915 22.237 1.00 92.94 705 GLN A C 1
ATOM 5625 O O . GLN A 1 705 ? -19.096 19.334 21.822 1.00 92.94 705 GLN A O 1
ATOM 5630 N N . LEU A 1 706 ? -16.856 19.278 21.714 1.00 94.25 706 LEU A N 1
ATOM 5631 C CA . LEU A 1 706 ? -16.683 20.186 20.588 1.00 94.25 706 LEU A CA 1
ATOM 5632 C C . LEU A 1 706 ? -16.503 19.376 19.299 1.00 94.25 706 LEU A C 1
ATOM 5634 O O . LEU A 1 706 ? -15.596 18.544 19.196 1.00 94.25 706 LEU A O 1
ATOM 5638 N N . ASN A 1 707 ? -17.362 19.636 18.323 1.00 95.31 707 ASN A N 1
ATOM 5639 C CA . ASN A 1 707 ? -17.320 19.101 16.971 1.00 95.31 707 ASN A CA 1
ATOM 5640 C C . ASN A 1 707 ? -16.909 20.230 16.017 1.00 95.31 707 ASN A C 1
ATOM 5642 O O . ASN A 1 707 ? -17.565 21.265 15.968 1.00 95.31 707 ASN A O 1
ATOM 5646 N N . LEU A 1 708 ? -15.835 20.032 15.262 1.00 94.94 708 LEU A N 1
ATOM 5647 C CA . LEU A 1 708 ? -15.296 20.984 14.294 1.00 94.94 708 LEU A CA 1
ATOM 5648 C C . LEU A 1 708 ? -15.310 20.353 12.904 1.00 94.94 708 LEU A C 1
ATOM 5650 O O . LEU A 1 708 ? -14.868 19.214 12.744 1.00 94.94 708 LEU A O 1
ATOM 5654 N N . GLN A 1 709 ? -15.781 21.088 11.904 1.00 94.75 709 GLN A N 1
ATOM 5655 C CA . GLN A 1 709 ? -15.776 20.693 10.498 1.00 94.75 709 GLN A CA 1
ATOM 5656 C C . GLN A 1 709 ? -15.218 21.837 9.657 1.00 94.75 709 GLN A C 1
ATOM 5658 O O . GLN A 1 709 ? -15.692 22.966 9.747 1.00 94.75 709 GLN A O 1
ATOM 5663 N N . LEU A 1 710 ? -14.199 21.544 8.854 1.00 94.50 710 LEU A N 1
ATOM 5664 C CA . LEU A 1 710 ? -13.566 22.503 7.955 1.00 94.50 710 LEU A CA 1
ATOM 5665 C C . LEU A 1 710 ? -14.000 22.207 6.518 1.00 94.50 710 LEU A C 1
ATOM 5667 O O . LEU A 1 710 ? -13.888 21.061 6.079 1.00 94.50 710 LEU A O 1
ATOM 5671 N N . TYR A 1 711 ? -14.465 23.215 5.787 1.00 94.00 711 TYR A N 1
ATOM 5672 C CA . TYR A 1 711 ? -14.931 23.084 4.402 1.00 94.00 711 TYR A CA 1
ATOM 5673 C C . TYR A 1 711 ? -14.498 24.298 3.561 1.00 94.00 711 TYR A C 1
ATOM 5675 O O . TYR A 1 711 ? -14.239 25.365 4.126 1.00 94.00 711 TYR A O 1
ATOM 5683 N N . PRO A 1 712 ? -14.354 24.161 2.231 1.00 93.25 712 PRO A N 1
ATOM 5684 C CA . PRO A 1 712 ? -14.037 25.280 1.356 1.00 93.25 712 PRO A CA 1
ATOM 5685 C C . PRO A 1 712 ? -15.239 26.210 1.232 1.00 93.25 712 PRO A C 1
ATOM 5687 O O . PRO A 1 712 ? -16.376 25.751 1.182 1.00 93.25 712 PRO A O 1
ATOM 5690 N N . ARG A 1 713 ? -14.995 27.514 1.104 1.00 90.56 713 ARG A N 1
ATOM 5691 C CA . ARG A 1 713 ? -16.066 28.507 0.945 1.00 90.56 713 ARG A CA 1
ATOM 5692 C C . ARG A 1 713 ? -16.888 28.320 -0.337 1.00 90.56 713 ARG A C 1
ATOM 5694 O O . ARG A 1 713 ? -18.075 28.615 -0.340 1.00 90.56 713 ARG A O 1
ATOM 5701 N N . GLU A 1 714 ? -16.250 27.882 -1.420 1.00 87.44 714 GLU A N 1
ATOM 5702 C CA . GLU A 1 714 ? -16.856 27.803 -2.761 1.00 87.44 714 GLU A CA 1
ATOM 5703 C C . GLU A 1 714 ? -17.467 26.429 -3.089 1.00 87.44 714 GLU A C 1
ATOM 5705 O O . GLU A 1 714 ? -18.115 26.278 -4.122 1.00 87.44 714 GLU A O 1
ATOM 5710 N N . GLU A 1 715 ? -17.267 25.417 -2.238 1.00 82.81 715 GLU A N 1
ATOM 5711 C CA . GLU A 1 715 ? -17.767 24.057 -2.462 1.00 82.81 715 GLU A CA 1
ATOM 5712 C C . GLU A 1 715 ? -18.764 23.683 -1.360 1.00 82.81 715 GLU A C 1
ATOM 5714 O O . GLU A 1 715 ? -18.376 23.270 -0.263 1.00 82.81 715 GLU A O 1
ATOM 5719 N N . ASP A 1 716 ? -20.059 23.804 -1.660 1.00 73.56 716 ASP A N 1
ATOM 5720 C CA . ASP A 1 716 ? -21.120 23.436 -0.723 1.00 73.56 716 ASP A CA 1
ATOM 5721 C C . ASP A 1 716 ? -20.978 21.961 -0.293 1.00 73.56 716 ASP A C 1
ATOM 5723 O O . ASP A 1 716 ? -21.057 21.037 -1.105 1.00 73.56 716 ASP A O 1
ATOM 5727 N N . ASN A 1 717 ? -20.815 21.745 1.017 1.00 73.31 717 ASN A N 1
ATOM 5728 C CA . ASN A 1 717 ? -20.793 20.445 1.706 1.00 73.31 717 ASN A CA 1
ATOM 5729 C C . ASN A 1 717 ? -19.566 19.534 1.499 1.00 73.31 717 ASN A C 1
ATOM 5731 O O . ASN A 1 717 ? -19.625 18.358 1.875 1.00 73.31 717 ASN A O 1
ATOM 5735 N N . ASN A 1 718 ? -18.435 20.026 0.983 1.00 89.62 718 ASN A N 1
ATOM 5736 C CA . ASN A 1 718 ? -17.217 19.209 0.909 1.00 89.62 718 ASN A CA 1
ATOM 5737 C C . ASN A 1 718 ? -16.378 19.318 2.197 1.00 89.62 718 ASN A C 1
ATOM 5739 O O . ASN A 1 718 ? -15.501 20.170 2.319 1.00 89.62 718 ASN A O 1
ATOM 5743 N N . ILE A 1 719 ? -16.647 18.470 3.193 1.00 91.88 719 ILE A N 1
ATOM 5744 C CA . ILE A 1 719 ? -15.882 18.467 4.452 1.00 91.88 719 ILE A CA 1
ATOM 5745 C C . ILE A 1 719 ? -14.442 18.002 4.178 1.00 91.88 719 ILE A C 1
ATOM 5747 O O . ILE A 1 719 ? -14.200 16.835 3.876 1.00 91.88 719 ILE A O 1
ATOM 5751 N N . ILE A 1 720 ? -13.470 18.900 4.356 1.00 93.50 720 ILE A N 1
ATOM 5752 C CA . ILE A 1 720 ? -12.037 18.615 4.183 1.00 93.50 720 ILE A CA 1
ATOM 5753 C C . ILE A 1 720 ? -11.493 17.797 5.351 1.00 93.50 720 ILE A C 1
ATOM 5755 O O . ILE A 1 720 ? -10.709 16.864 5.169 1.00 93.50 720 ILE A O 1
ATOM 5759 N N . CYS A 1 721 ? -11.880 18.172 6.567 1.00 94.12 721 CYS A N 1
ATOM 5760 C CA . CYS A 1 721 ? -11.527 17.450 7.778 1.00 94.12 721 CYS A CA 1
ATOM 5761 C C . CYS A 1 721 ? -12.540 17.734 8.888 1.00 94.12 721 CYS A C 1
ATOM 5763 O O . CYS A 1 721 ? -13.120 18.817 8.974 1.00 94.12 721 CYS A O 1
ATOM 5765 N N . SER A 1 722 ? -12.741 16.739 9.750 1.00 94.19 722 SER A N 1
ATOM 5766 C CA . SER A 1 722 ? -13.621 16.830 10.913 1.00 94.19 722 SER A CA 1
ATOM 5767 C C . SER A 1 722 ? -12.886 16.387 12.167 1.00 94.19 722 SER A C 1
ATOM 5769 O O . SER A 1 722 ? -12.184 15.373 12.152 1.00 94.19 722 SER A O 1
ATOM 5771 N N . CYS A 1 723 ? -13.089 17.099 13.268 1.00 94.00 723 CYS A N 1
ATOM 5772 C CA . CYS A 1 723 ? -12.503 16.776 14.554 1.00 94.00 723 CYS A CA 1
ATOM 5773 C C . CYS A 1 723 ? -13.563 16.794 15.651 1.00 94.00 723 CYS A C 1
ATOM 5775 O O . CYS A 1 723 ? -14.378 17.705 15.733 1.00 94.00 723 CYS A O 1
ATOM 5777 N N . ARG A 1 724 ? -13.526 15.788 16.524 1.00 94.88 724 ARG A N 1
ATOM 5778 C CA . ARG A 1 724 ? -14.397 15.679 17.693 1.00 94.88 724 ARG A CA 1
ATOM 5779 C C . ARG A 1 724 ? -13.529 15.612 18.942 1.00 94.88 724 ARG A C 1
ATOM 5781 O O . ARG A 1 724 ? -12.672 14.728 19.054 1.00 94.88 724 ARG A O 1
ATOM 5788 N N . ARG A 1 725 ? -13.714 16.549 19.875 1.00 93.81 725 ARG A N 1
ATOM 5789 C CA . ARG A 1 725 ? -12.905 16.668 21.096 1.00 93.81 725 ARG A CA 1
ATOM 5790 C C . ARG A 1 725 ? -13.761 16.816 22.336 1.00 93.81 725 ARG A C 1
ATOM 5792 O O . ARG A 1 725 ? -14.726 17.566 22.358 1.00 93.81 725 ARG A O 1
ATOM 5799 N N . ARG A 1 726 ? -13.386 16.084 23.385 1.00 91.38 726 ARG A N 1
ATOM 5800 C CA . ARG A 1 726 ? -14.021 16.169 24.701 1.00 91.38 726 ARG A CA 1
ATOM 5801 C C . ARG A 1 726 ? -13.238 17.141 25.575 1.00 91.38 726 ARG A C 1
ATOM 5803 O O . ARG A 1 726 ? -12.044 16.952 25.800 1.00 91.38 726 ARG A O 1
ATOM 5810 N N . LEU A 1 727 ? -13.920 18.152 26.086 1.00 86.62 727 LEU A N 1
ATOM 5811 C CA . LEU A 1 727 ? -13.426 19.068 27.103 1.00 86.62 727 LEU A CA 1
ATOM 5812 C C . LEU A 1 727 ? -13.814 18.484 28.467 1.00 86.62 727 LEU A C 1
ATOM 5814 O O . LEU A 1 727 ? -14.934 18.640 28.947 1.00 86.62 727 LEU A O 1
ATOM 5818 N N . CYS A 1 728 ? -12.894 17.723 29.064 1.00 79.12 728 CYS A N 1
ATOM 5819 C CA . CYS A 1 728 ? -13.080 17.180 30.410 1.00 79.12 728 CYS A CA 1
ATOM 5820 C C . CYS A 1 728 ? -12.787 18.271 31.443 1.00 79.12 728 CYS A C 1
ATOM 5822 O O . CYS A 1 728 ? -11.819 19.014 31.279 1.00 79.12 728 CYS A O 1
ATOM 5824 N N . LYS A 1 729 ? -13.583 18.340 32.521 1.00 70.38 729 LYS A N 1
ATOM 5825 C CA . LYS A 1 729 ? -13.264 19.178 33.687 1.00 70.38 729 LYS A CA 1
ATOM 5826 C C . LYS A 1 729 ? -11.847 18.823 34.132 1.00 70.38 729 LYS A C 1
ATOM 5828 O O . LYS A 1 729 ? -11.539 17.638 34.269 1.00 70.38 729 LYS A O 1
ATOM 5833 N N . ALA A 1 730 ? -11.002 19.823 34.368 1.00 60.84 730 ALA A N 1
ATOM 5834 C CA . ALA A 1 730 ? -9.823 19.591 35.182 1.00 60.84 730 ALA A CA 1
ATOM 5835 C C . ALA A 1 730 ? -10.361 19.116 36.534 1.00 60.84 730 ALA A C 1
ATOM 5837 O O . ALA A 1 730 ? -10.929 19.904 37.288 1.00 60.84 730 ALA A O 1
ATOM 5838 N N . THR A 1 731 ? -10.302 17.810 36.797 1.00 52.19 731 THR A N 1
ATOM 5839 C CA . THR A 1 731 ? -10.480 17.301 38.150 1.00 52.19 731 THR A CA 1
ATOM 5840 C C . THR A 1 731 ? -9.410 18.015 38.943 1.00 52.19 731 THR A C 1
ATOM 5842 O O . THR A 1 731 ? -8.224 17.756 38.724 1.00 52.19 731 THR A O 1
ATOM 5845 N N . SER A 1 732 ? -9.808 18.981 39.769 1.00 48.66 732 SER A N 1
ATOM 5846 C CA . SER A 1 732 ? -8.933 19.534 40.784 1.00 48.66 732 SER A CA 1
ATOM 5847 C C . SER A 1 732 ? -8.419 18.325 41.547 1.00 48.66 732 SER A C 1
ATOM 5849 O O . SER A 1 732 ? -9.163 17.713 42.314 1.00 48.66 732 SER A O 1
ATOM 5851 N N . LYS A 1 733 ? -7.181 17.910 41.269 1.00 44.56 733 LYS A N 1
ATOM 5852 C CA . LYS A 1 733 ? -6.426 17.155 42.250 1.00 44.56 733 LYS A CA 1
ATOM 5853 C C . LYS A 1 733 ? -6.365 18.119 43.424 1.00 44.56 733 LYS A C 1
ATOM 5855 O O . LYS A 1 733 ? -5.664 19.123 43.337 1.00 44.56 733 LYS A O 1
ATOM 5860 N N . LEU A 1 734 ? -7.245 17.911 44.406 1.00 40.34 734 LEU A N 1
ATOM 5861 C CA . LEU A 1 734 ? -7.090 18.530 45.708 1.00 40.34 734 LEU A CA 1
ATOM 5862 C C . LEU A 1 734 ? -5.688 18.116 46.161 1.00 40.34 734 LEU A C 1
ATOM 5864 O O . LEU A 1 734 ? -5.438 16.922 46.330 1.00 40.34 734 LEU A O 1
ATOM 5868 N N . ASN A 1 735 ? -4.778 19.087 46.191 1.00 36.41 735 ASN A N 1
ATOM 5869 C CA . ASN A 1 735 ? -3.528 18.968 46.928 1.00 36.41 735 ASN A CA 1
ATOM 5870 C C . ASN A 1 735 ? -3.832 19.079 48.415 1.00 36.41 735 ASN A C 1
ATOM 5872 O O . ASN A 1 735 ? -4.692 19.927 48.755 1.00 36.41 735 ASN A O 1
#

Foldseek 3Di:
DDDDDDDDDDDDDDDPPDPPPPPPPDDDDDDDDPPPPVVVVVVVVVVPDDDDDDDDDDDDDDDDDDDDDDDDDDDPPDPDPDDDDDDDDDDDDDDDDDDDDDDDDDDDDDDDDDDDDDDDPDDDDPPDPPVVVVVVVVVPDDDDDDDDDPPPVVVVVVVVVVVVVVVVVVVVVVVVVVVVVVVVVVVVVVVVVVVVVVVVVVVVVVVVVVVVVVVVVVVVVVVVVVVVVVVVVVVVVVVVVVVVVVVVVVVVVVVVVVVVVVVVVVVVVVVVVVVVVVVVVVVVVVVVVVVVVVVVVVVVVVVVVVCVVDPPDDPDPVVVVVVVVVVVVVVVVVVVVVCVVCVPDDPVVVVVVVVVVVVVPVVVVVLLVVVLLQVLLVLCFQVLLVLLVLLVNDPVVLVVLVVPDDGSSSSNSVSSVCSQPVDPDDPPVCLVSSLVSCVVVVPVVSNVSSVVSNDDPVNVVVVPDDDDDDDDDDDDDDPPDDDDDDDDDDPPVPSVVVVVVPPDFFFWKWWKKWFDDDPADIDIDIDTHGPDPVGVVVVQVVCCVVPVRIHTDDMDGHRPDGPPDADDDDDDDPPDDDDDDCPPVVVLPGDPFFWKFWKKWFDDDPWKIKIKTFIAGPDPVTVVLLQVCCCVVPVRIHTDDIDTQRPADAQFFKDKDKDKDQWDKDQPDDVVPRGAGYHHDDDSPDDGDIRIIMTTHDPPDQKMKMKMFMDTPVDPPPTRDIDIDIDGPPPPPPD

Secondary structure (DSSP, 8-state):
---------------SSSSSSSSSS-S------TTHHHHHHHHHHHTTS----------------------------S-SSS--S----------------------------PPP-------------HHHHHHHHHHT---------TTTHHHHHHHHHHHHHHHHHHHHHHHHHHHHHHHHHHHHHHHHHHHHHHHHHHHHHHHHHHHHHHHHHHHHHHHHHHHHHHHHHHHHHHHHHHHHHHHHHHHHHHHHHHHHHHHHHHHHHHHHHHHHHHHHHHHHHHHHHHHHHHHHHHHHHHHHHHHHHS-SS---HHHHHHHHHHHHHHHHHHHHHHHHH-TT--THHHHHHHHHTSSSHHHHHHHHHHHHHHHHHHHHGGGHHHHHHHTT--HHHHHHHHHH-SSHHHHHHHHHHHHHHH-SS-TTSHHHHHHHHHHHTT-HHHHHHHHHH---TTHHHHTT--------------TT---PPPSS--TTHHHHHHHHHHHS---EEEEEEEE---SS---EEEEEEES-HHHHHHHHHHHHHH-TTEEEEEEEEETT--TT---PPP---TTS----S-HHHHHHTTS-PPEEEEEEEE---SSEEEEEEEEEES-HHHHHHHHHHHHHH-TTEEEEEEEEETT--TT-EEEEEEEEESEEEE--S-S-TT-EE---S--TT-----EEEEEEEPTT-SEEEEEEEEEETTSTT--SEEEEEEEE-------

pLDDT: mean 70.37, std 25.93, range [21.98, 98.19]

Organism: Branchiostoma floridae (NCBI:txid7739)